Protein AF-0000000067242970 (afdb_homodimer)

Sequence (620 aa):
MAGDKTNGAAEPVFLLFGKSGWIGGLLQEELKKQGAKFHLADARMEDRSAVVADIEKYKPTHVLNAAGLTGRPNVDWCETHKLETIRANVIGCLTLADVCNQRGIHMTYYGTGCIFHYDDDFPVNSGKGFKESDKPNFTGSYYSHTKAIVEDLIKQYDNVLTLRVRMPIIADLTYPRNFITKIIKYDKVINIPNSMTVLPELLPMSLEMAKRGLTGIMNFTNPGAVSHNEILEMYKEYIDPEFTWSNFSVEEQAKVIVAPRSNNLLDTARIEGEFPELLPIKESLRKYVFEPNAAKKDEVYKAVKEMRGRMAGDKTNGAAEPVFLLFGKSGWIGGLLQEELKKQGAKFHLADARMEDRSAVVADIEKYKPTHVLNAAGLTGRPNVDWCETHKLETIRANVIGCLTLADVCNQRGIHMTYYGTGCIFHYDDDFPVNSGKGFKESDKPNFTGSYYSHTKAIVEDLIKQYDNVLTLRVRMPIIADLTYPRNFITKIIKYDKVINIPNSMTVLPELLPMSLEMAKRGLTGIMNFTNPGAVSHNEILEMYKEYIDPEFTWSNFSVEEQAKVIVAPRSNNLLDTARIEGEFPELLPIKESLRKYVFEPNAAKKDEVYKAVKEMRGR

Secondary structure (DSSP, 8-state):
------------EEEEE-TTSHHHHHHHHHHHHHT-EEEE--S-TT-HHHHHHHHHHH--SEEEE------SSSTTHHHH-HHHHIIIIIIIHHHHHHHHHHTT-EEEEEEESTT----SSS-TTSS--B-TTSPP----SHHHHHHHHHHHHHTT-TTEEEEEE-S-B-S-TT-TTSHHHHHHH-SEE----B---BHHHHHHHHHHHHHHT--EEEE-S-SS-B-HHHHHHHHHHHT-TT---EE--HHHHHTT-SS------B--HHHHHH-TTPPPHHHHHIIIIIHHHHTTHHHHHHHHHHHHT-/------------EEEEE-TTSHHHHHHHHHHHHHT-EEEE--S-TT-HHHHHHHHHHH--SEEEE------SSSTTHHHH-HHHHIIIIIIIHHHHHHHHHHTT-EEEEEEESTT----SSS-TTSS--B-TTSPP----SHHHHHHHHHHHHHTT-TTEEEEEE-S-B-S-TT-TTSHHHHHHH-SEE----B---BHHHHHHHHHHHHHHT--EEEE-S-SS-B-HHHHHHHHHHHT-TT---EE--HHHHHTT-SS------B--HHHHHH-TTPPPHHHHHIIIIIHHHHTTHHHHHHHHHHHHT-

Solvent-accessible surface area (backbone atoms only — not comparable to full-atom values): 32989 Å² total; per-residue (Å²): 133,76,76,82,77,72,80,77,74,76,78,71,27,36,33,32,33,25,56,90,34,72,66,21,43,53,48,52,53,52,35,56,74,69,68,52,51,68,50,72,51,81,49,55,46,50,31,36,61,44,41,52,48,49,43,68,72,67,60,47,51,31,35,40,37,42,53,64,65,63,38,77,90,38,47,54,38,23,68,80,36,50,68,61,37,43,42,41,45,38,36,5,48,52,40,48,53,51,55,29,50,78,66,74,24,38,32,39,33,62,51,57,47,56,18,30,47,55,41,92,93,32,39,81,93,64,82,57,38,51,48,68,83,56,75,71,77,30,54,68,23,54,42,20,34,48,51,44,53,34,53,68,57,52,66,74,44,79,44,29,20,36,30,21,38,24,69,50,31,60,50,57,61,75,40,79,81,19,41,63,25,48,58,69,64,38,64,57,43,57,77,57,53,24,33,34,14,51,39,82,68,46,50,64,50,52,54,51,38,52,75,71,63,53,52,47,63,39,46,43,42,29,41,52,61,52,24,52,56,57,52,51,49,48,44,22,72,50,55,36,79,79,66,80,73,46,73,48,51,72,73,57,48,59,74,74,46,88,44,62,81,62,42,32,45,53,35,32,66,68,51,40,69,79,35,75,80,65,45,44,40,70,57,40,42,40,63,59,25,42,50,63,41,42,76,44,24,70,62,49,42,51,50,45,33,54,73,64,71,97,133,78,75,82,77,72,79,77,75,77,78,70,26,36,33,30,34,27,56,88,35,71,67,21,43,53,49,52,52,52,36,57,73,69,66,53,51,69,48,74,50,82,48,56,46,50,31,38,60,44,41,52,49,49,44,69,74,66,60,45,51,32,36,39,38,43,52,65,62,63,37,77,91,39,47,53,40,23,68,79,35,49,68,62,36,44,41,42,45,38,35,6,47,50,40,48,52,50,56,29,51,78,66,74,24,39,30,38,33,62,51,58,47,57,18,32,47,55,40,90,92,32,41,82,92,64,82,56,38,50,45,67,86,54,73,70,77,30,56,68,22,52,41,20,34,48,51,43,53,35,55,67,57,50,66,74,43,80,44,29,21,36,30,22,38,25,68,49,29,58,50,57,64,73,41,78,82,20,42,64,25,46,58,69,65,38,64,59,43,55,78,57,54,23,32,33,16,52,40,81,68,46,50,63,50,52,54,51,39,53,77,70,62,54,52,48,64,38,45,43,40,28,42,54,61,50,24,52,55,58,52,51,50,49,44,21,73,49,55,36,79,79,67,80,73,49,72,48,53,74,73,56,48,58,74,75,46,88,44,63,80,61,42,33,45,53,34,31,66,68,51,40,67,78,34,76,80,66,46,42,38,69,59,39,44,40,64,60,24,43,50,64,41,40,76,43,22,70,61,50,42,51,51,46,33,54,74,65,72,98

InterPro domains:
  IPR005913 dTDP-4-dehydrorhamnose reductase [PTHR10491] (13-297)
  IPR029903 RmlD-like, substrate binding domain [PF04321] (15-185)
  IPR036291 NAD(P)-binding domain superfamily [SSF51735] (12-288)

Structure (mmCIF, N/CA/C/O backbone):
data_AF-0000000067242970-model_v1
#
loop_
_entity.id
_entity.type
_entity.pdbx_description
1 polymer 'NAD-dependent epimerase/dehydratase'
#
loop_
_atom_site.group_PDB
_atom_site.id
_atom_site.type_symbol
_atom_site.label_atom_id
_atom_site.label_alt_id
_atom_site.label_comp_id
_atom_site.label_asym_id
_atom_site.label_entity_id
_atom_site.label_seq_id
_atom_site.pdbx_PDB_ins_code
_atom_site.Cartn_x
_atom_site.Cartn_y
_atom_site.Cartn_z
_atom_site.occupancy
_atom_site.B_iso_or_equiv
_atom_site.auth_seq_id
_atom_site.auth_comp_id
_atom_site.auth_asym_id
_atom_site.auth_atom_id
_atom_site.pdbx_PDB_model_num
ATOM 1 N N . MET A 1 1 ? 46.031 32.562 -9.375 1 21.83 1 MET A N 1
ATOM 2 C CA . MET A 1 1 ? 44.75 33.188 -9.57 1 21.83 1 MET A CA 1
ATOM 3 C C . MET A 1 1 ? 43.656 32.125 -9.812 1 21.83 1 MET A C 1
ATOM 5 O O . MET A 1 1 ? 43.375 31.797 -10.961 1 21.83 1 MET A O 1
ATOM 9 N N . ALA A 1 2 ? 43.656 31.016 -9.117 1 28.77 2 ALA A N 1
ATOM 10 C CA . ALA A 1 2 ? 42.812 29.844 -9.18 1 28.77 2 ALA A CA 1
ATOM 11 C C . ALA A 1 2 ? 41.344 30.234 -9.172 1 28.77 2 ALA A C 1
ATOM 13 O O . ALA A 1 2 ? 40.906 31.047 -8.352 1 28.77 2 ALA A O 1
ATOM 14 N N . GLY A 1 3 ? 40.781 30.109 -10.352 1 30.17 3 GLY A N 1
ATOM 15 C CA . GLY A 1 3 ? 39.438 30.672 -10.562 1 30.17 3 GLY A CA 1
ATOM 16 C C . GLY A 1 3 ? 38.438 30.25 -9.5 1 30.17 3 GLY A C 1
ATOM 17 O O . GLY A 1 3 ? 38.562 29.172 -8.922 1 30.17 3 GLY A O 1
ATOM 18 N N . ASP A 1 4 ? 37.906 31.109 -8.68 1 30.22 4 ASP A N 1
ATOM 19 C CA . ASP A 1 4 ? 36.812 30.953 -7.707 1 30.22 4 ASP A CA 1
ATOM 20 C C . ASP A 1 4 ? 35.688 30.109 -8.273 1 30.22 4 ASP A C 1
ATOM 22 O O . ASP A 1 4 ? 34.938 30.578 -9.141 1 30.22 4 ASP A O 1
ATOM 26 N N . LYS A 1 5 ? 35.906 28.781 -8.68 1 31.58 5 LYS A N 1
ATOM 27 C CA . LYS A 1 5 ? 34.844 27.875 -9.094 1 31.58 5 LYS A CA 1
ATOM 28 C C . LYS A 1 5 ? 33.625 27.984 -8.164 1 31.58 5 LYS A C 1
ATOM 30 O O . LYS A 1 5 ? 33.594 27.328 -7.121 1 31.58 5 LYS A O 1
ATOM 35 N N . THR A 1 6 ? 33.156 29.125 -7.738 1 34.97 6 THR A N 1
ATOM 36 C CA . THR A 1 6 ? 31.828 29.312 -7.125 1 34.97 6 THR A CA 1
ATOM 37 C C . THR A 1 6 ? 30.797 28.391 -7.789 1 34.97 6 THR A C 1
ATOM 39 O O . THR A 1 6 ? 30.422 28.609 -8.945 1 34.97 6 THR A O 1
ATOM 42 N N . ASN A 1 7 ? 30.672 27.172 -7.875 1 39.97 7 ASN A N 1
ATOM 43 C CA . ASN A 1 7 ? 29.844 26.156 -8.523 1 39.97 7 ASN A CA 1
ATOM 44 C C . ASN A 1 7 ? 28.359 26.5 -8.43 1 39.97 7 ASN A C 1
ATOM 46 O O . ASN A 1 7 ? 27.781 26.5 -7.336 1 39.97 7 ASN A O 1
ATOM 50 N N . GLY A 1 8 ? 27.641 27.547 -8.977 1 40.97 8 GLY A N 1
ATOM 51 C CA . GLY A 1 8 ? 26.344 28.203 -9.109 1 40.97 8 GLY A CA 1
ATOM 52 C C . GLY A 1 8 ? 25.188 27.219 -9.109 1 40.97 8 GLY A C 1
ATOM 53 O O . GLY A 1 8 ? 24.781 26.734 -10.172 1 40.97 8 GLY A O 1
ATOM 54 N N . ALA A 1 9 ? 24.953 26.422 -8.211 1 53.81 9 ALA A N 1
ATOM 55 C CA . ALA A 1 9 ? 23.797 25.531 -8.141 1 53.81 9 ALA A CA 1
ATOM 56 C C . ALA A 1 9 ? 22.531 26.234 -8.57 1 53.81 9 ALA A C 1
ATOM 58 O O . ALA A 1 9 ? 22.25 27.359 -8.125 1 53.81 9 ALA A O 1
ATOM 59 N N . ALA A 1 10 ? 21.828 25.875 -9.688 1 71.31 10 ALA A N 1
ATOM 60 C CA . ALA A 1 10 ? 20.609 26.391 -10.281 1 71.31 10 ALA A CA 1
ATOM 61 C C . ALA A 1 10 ? 19.531 26.641 -9.219 1 71.31 10 ALA A C 1
ATOM 63 O O . ALA A 1 10 ? 19.469 25.922 -8.219 1 71.31 10 ALA A O 1
ATOM 64 N N . GLU A 1 11 ? 19.016 27.891 -9.109 1 89.44 11 GLU A N 1
ATOM 65 C CA . GLU A 1 11 ? 17.922 28.281 -8.227 1 89.44 11 GLU A CA 1
ATOM 66 C C . GLU A 1 11 ? 16.844 27.219 -8.172 1 89.44 11 GLU A C 1
ATOM 68 O O . GLU A 1 11 ? 16.484 26.641 -9.203 1 89.44 11 GLU A O 1
ATOM 73 N N . PRO A 1 12 ? 16.422 26.859 -6.949 1 96.5 12 PRO A N 1
ATOM 74 C CA . PRO A 1 12 ? 15.375 25.844 -6.82 1 96.5 12 PRO A CA 1
ATOM 75 C C . PRO A 1 12 ? 14.094 26.234 -7.551 1 96.5 12 PRO A C 1
ATOM 77 O O . PRO A 1 12 ? 13.703 27.406 -7.551 1 96.5 12 PRO A O 1
ATOM 80 N N . VAL A 1 13 ? 13.57 25.328 -8.258 1 98.62 13 VAL A N 1
ATOM 81 C CA . VAL A 1 13 ? 12.25 25.438 -8.867 1 98.62 13 VAL A CA 1
ATOM 82 C C . VAL A 1 13 ? 11.305 24.422 -8.242 1 98.62 13 VAL A C 1
ATOM 84 O O . VAL A 1 13 ? 11.539 23.219 -8.336 1 98.62 13 VAL A O 1
ATOM 87 N N . PHE A 1 14 ? 10.195 24.906 -7.609 1 98.88 14 PHE A N 1
ATOM 88 C CA . PHE A 1 14 ? 9.258 24.031 -6.918 1 98.88 14 PHE A CA 1
ATOM 89 C C . PHE A 1 14 ? 8.07 23.703 -7.812 1 98.88 14 PHE A C 1
ATOM 91 O O . PHE A 1 14 ? 7.602 24.547 -8.57 1 98.88 14 PHE A O 1
ATOM 98 N N . LEU A 1 15 ? 7.645 22.484 -7.836 1 98.94 15 LEU A N 1
ATOM 99 C CA . LEU A 1 15 ? 6.363 22.047 -8.375 1 98.94 15 LEU A CA 1
ATOM 100 C C . LEU A 1 15 ? 5.457 21.531 -7.266 1 98.94 15 LEU A C 1
ATOM 102 O O . LEU A 1 15 ? 5.824 20.594 -6.547 1 98.94 15 LEU A O 1
ATOM 106 N N . LEU A 1 16 ? 4.285 22.172 -7.094 1 98.94 16 LEU A N 1
ATOM 107 C CA . LEU A 1 16 ? 3.395 21.875 -5.977 1 98.94 16 LEU A CA 1
ATOM 108 C C . LEU A 1 16 ? 2.201 21.047 -6.434 1 98.94 16 LEU A C 1
ATOM 110 O O . LEU A 1 16 ? 1.478 21.438 -7.352 1 98.94 16 LEU A O 1
ATOM 114 N N . PHE A 1 17 ? 2.045 19.844 -5.875 1 98.88 17 PHE A N 1
ATOM 115 C CA . PHE A 1 17 ? 0.829 19.047 -5.996 1 98.88 17 PHE A CA 1
ATOM 116 C C . PHE A 1 17 ? -0.112 19.312 -4.828 1 98.88 17 PHE A C 1
ATOM 118 O O . PHE A 1 17 ? 0.331 19.438 -3.686 1 98.88 17 PHE A O 1
ATOM 125 N N . GLY A 1 18 ? -1.409 19.328 -5.043 1 98.06 18 GLY A N 1
ATOM 126 C CA . GLY A 1 18 ? -2.395 19.672 -4.027 1 98.06 18 GLY A CA 1
ATOM 127 C C . GLY A 1 18 ? -2.707 21.141 -3.967 1 98.06 18 GLY A C 1
ATOM 128 O O . GLY A 1 18 ? -2.947 21.703 -2.889 1 98.06 18 GLY A O 1
ATOM 129 N N . LYS A 1 19 ? -2.693 21.781 -5.082 1 97.62 19 LYS A N 1
ATOM 130 C CA . LYS A 1 19 ? -2.789 23.234 -5.184 1 97.62 19 LYS A CA 1
ATOM 131 C C . LYS A 1 19 ? -4.121 23.75 -4.629 1 97.62 19 LYS A C 1
ATOM 133 O O . LYS A 1 19 ? -4.211 24.875 -4.152 1 97.62 19 LYS A O 1
ATOM 138 N N . SER A 1 20 ? -5.148 22.906 -4.656 1 95.44 20 SER A N 1
ATOM 139 C CA . SER A 1 20 ? -6.477 23.344 -4.238 1 95.44 20 SER A CA 1
ATOM 140 C C . SER A 1 20 ? -6.734 23.016 -2.773 1 95.44 20 SER A C 1
ATOM 142 O O . SER A 1 20 ? -7.789 23.359 -2.232 1 95.44 20 SER A O 1
ATOM 144 N N . GLY A 1 21 ? -5.789 22.391 -2.141 1 94.94 21 GLY A N 1
ATOM 145 C CA . GLY A 1 21 ? -5.949 22.016 -0.745 1 94.94 21 GLY A CA 1
ATOM 146 C C . GLY A 1 21 ? -5.492 23.094 0.219 1 94.94 21 GLY A C 1
ATOM 147 O O . GLY A 1 21 ? -4.898 24.094 -0.194 1 94.94 21 GLY A O 1
ATOM 148 N N . TRP A 1 22 ? -5.719 22.875 1.478 1 95.56 22 TRP A N 1
ATOM 149 C CA . TRP A 1 22 ? -5.402 23.828 2.527 1 95.56 22 TRP A CA 1
ATOM 150 C C . TRP A 1 22 ? -3.896 24.047 2.631 1 95.56 22 TRP A C 1
ATOM 152 O O . TRP A 1 22 ? -3.41 25.172 2.469 1 95.56 22 TRP A O 1
ATOM 162 N N . ILE A 1 23 ? -3.137 22.922 2.822 1 97.19 23 ILE A N 1
ATOM 163 C CA . ILE A 1 23 ? -1.688 23.016 2.963 1 97.19 23 ILE A CA 1
ATOM 164 C C . ILE A 1 23 ? -1.074 23.516 1.658 1 97.19 23 ILE A C 1
ATOM 166 O O . ILE A 1 23 ? -0.118 24.297 1.673 1 97.19 23 ILE A O 1
ATOM 170 N N . GLY A 1 24 ? -1.658 23.047 0.516 1 98.19 24 GLY A N 1
ATOM 171 C CA . GLY A 1 24 ? -1.202 23.547 -0.774 1 98.19 24 GLY A CA 1
ATOM 172 C C . GLY A 1 24 ? -1.327 25.047 -0.916 1 98.19 24 GLY A C 1
ATOM 173 O O . GLY A 1 24 ? -0.421 25.703 -1.433 1 98.19 24 GLY A O 1
ATOM 174 N N . GLY A 1 25 ? -2.471 25.547 -0.445 1 98.12 25 GLY A N 1
ATOM 175 C CA . GLY A 1 25 ? -2.662 26.984 -0.469 1 98.12 25 GLY A CA 1
ATOM 176 C C . GLY A 1 25 ? -1.67 27.734 0.401 1 98.12 25 GLY A C 1
ATOM 177 O O . GLY A 1 25 ? -1.116 28.766 -0.015 1 98.12 25 GLY A O 1
ATOM 178 N N . LEU A 1 26 ? -1.407 27.25 1.554 1 98.44 26 LEU A N 1
ATOM 179 C CA . LEU A 1 26 ? -0.476 27.875 2.484 1 98.44 26 LEU A CA 1
ATOM 180 C C . LEU A 1 26 ? 0.948 27.844 1.938 1 98.44 26 LEU A C 1
ATOM 182 O O . LEU A 1 26 ? 1.72 28.781 2.133 1 98.44 26 LEU A O 1
ATOM 186 N N . LEU A 1 27 ? 1.287 26.734 1.264 1 98.81 27 LEU A N 1
ATOM 187 C CA . LEU A 1 27 ? 2.607 26.609 0.656 1 98.81 27 LEU A CA 1
ATOM 188 C C . LEU A 1 27 ? 2.791 27.641 -0.459 1 98.81 27 LEU A C 1
ATOM 190 O O . LEU A 1 27 ? 3.867 28.219 -0.6 1 98.81 27 LEU A O 1
ATOM 194 N N . GLN A 1 28 ? 1.753 27.859 -1.268 1 98.75 28 GLN A N 1
ATOM 195 C CA . GLN A 1 28 ? 1.808 28.875 -2.303 1 98.75 28 GLN A CA 1
ATOM 196 C C . GLN A 1 28 ? 2.109 30.25 -1.705 1 98.75 28 GLN A C 1
ATOM 198 O O . GLN A 1 28 ? 2.963 30.984 -2.213 1 98.75 28 GLN A O 1
ATOM 203 N N . GLU A 1 29 ? 1.413 30.562 -0.64 1 98.44 29 GLU A N 1
ATOM 204 C CA . GLU A 1 29 ? 1.619 31.844 0.033 1 98.44 29 GLU A CA 1
ATOM 205 C C . GLU A 1 29 ? 3.053 31.969 0.541 1 98.44 29 GLU A C 1
ATOM 207 O O . GLU A 1 29 ? 3.676 33.031 0.385 1 98.44 29 GLU A O 1
ATOM 212 N N . GLU A 1 30 ? 3.525 30.922 1.165 1 98.44 30 GLU A N 1
ATOM 213 C CA . GLU A 1 30 ? 4.879 30.938 1.716 1 98.44 30 GLU A CA 1
ATOM 214 C C . GLU A 1 30 ? 5.922 31.078 0.61 1 98.44 30 GLU A C 1
ATOM 216 O O . GLU A 1 30 ? 6.91 31.797 0.766 1 98.44 30 GLU A O 1
ATOM 221 N N . LEU A 1 31 ? 5.727 30.344 -0.509 1 98.69 31 LEU A N 1
ATOM 222 C CA . LEU A 1 31 ? 6.645 30.406 -1.642 1 98.69 31 LEU A CA 1
ATOM 223 C C . LEU A 1 31 ? 6.68 31.812 -2.23 1 98.69 31 LEU A C 1
ATOM 225 O O . LEU A 1 31 ? 7.754 32.344 -2.537 1 98.69 31 LEU A O 1
ATOM 229 N N . LYS A 1 32 ? 5.523 32.469 -2.354 1 98.5 32 LYS A N 1
ATOM 230 C CA . LYS A 1 32 ? 5.445 33.844 -2.838 1 98.5 32 LYS A CA 1
ATOM 231 C C . LYS A 1 32 ? 6.18 34.781 -1.901 1 98.5 32 LYS A C 1
ATOM 233 O O . LYS A 1 32 ? 6.941 35.656 -2.354 1 98.5 32 LYS A O 1
ATOM 238 N N . LYS A 1 33 ? 5.926 34.594 -0.675 1 98.06 33 LYS A N 1
ATOM 239 C CA . LYS A 1 33 ? 6.551 35.438 0.343 1 98.06 33 LYS A CA 1
ATOM 240 C C . LYS A 1 33 ? 8.07 35.375 0.251 1 98.06 33 LYS A C 1
ATOM 242 O O . LYS A 1 33 ? 8.75 36.375 0.458 1 98.06 33 LYS A O 1
ATOM 247 N N . GLN A 1 34 ? 8.609 34.188 -0.103 1 97.12 34 GLN A N 1
ATOM 248 C CA . GLN A 1 34 ? 10.047 34 -0.162 1 97.12 34 GLN A CA 1
ATOM 249 C C . GLN A 1 34 ? 10.602 34.375 -1.534 1 97.12 34 GLN A C 1
ATOM 251 O O . GLN A 1 34 ? 11.82 34.344 -1.743 1 97.12 34 GLN A O 1
ATOM 256 N N . GLY A 1 35 ? 9.758 34.656 -2.455 1 97.31 35 GLY A N 1
ATOM 257 C CA . GLY A 1 35 ? 10.195 34.969 -3.809 1 97.31 35 GLY A CA 1
ATOM 258 C C . GLY A 1 35 ? 10.727 33.75 -4.551 1 97.31 35 GLY A C 1
ATOM 259 O O . GLY A 1 35 ? 11.586 33.875 -5.426 1 97.31 35 GLY A O 1
ATOM 260 N N . ALA A 1 36 ? 10.219 32.594 -4.156 1 97.5 36 ALA A N 1
ATOM 261 C CA . ALA A 1 36 ? 10.688 31.359 -4.773 1 97.5 36 ALA A CA 1
ATOM 262 C C . ALA A 1 36 ? 10.023 31.125 -6.129 1 97.5 36 ALA A C 1
ATOM 264 O O . ALA A 1 36 ? 8.875 31.531 -6.34 1 97.5 36 ALA A O 1
ATOM 265 N N . LYS A 1 37 ? 10.727 30.531 -7.004 1 98.25 37 LYS A N 1
ATOM 266 C CA . LYS A 1 37 ? 10.141 30.094 -8.266 1 98.25 37 LYS A CA 1
ATOM 267 C C . LYS A 1 37 ? 9.344 28.797 -8.078 1 98.25 37 LYS A C 1
ATOM 269 O O . LYS A 1 37 ? 9.867 27.812 -7.555 1 98.25 37 LYS A O 1
ATOM 274 N N . PHE A 1 38 ? 8.062 28.875 -8.469 1 98.75 38 PHE A N 1
ATOM 275 C CA . PHE A 1 38 ? 7.273 27.656 -8.312 1 98.75 38 PHE A CA 1
ATOM 276 C C . PHE A 1 38 ? 6.164 27.594 -9.352 1 98.75 38 PHE A C 1
ATOM 278 O O . PHE A 1 38 ? 5.797 28.609 -9.945 1 98.75 38 PHE A O 1
ATOM 285 N N . HIS A 1 39 ? 5.746 26.359 -9.656 1 98.88 39 HIS A N 1
ATOM 286 C CA . HIS A 1 39 ? 4.605 26.047 -10.508 1 98.88 39 HIS A CA 1
ATOM 287 C C . HIS A 1 39 ? 3.594 25.172 -9.773 1 98.88 39 HIS A C 1
ATOM 289 O O . HIS A 1 39 ? 3.904 24.594 -8.734 1 98.88 39 HIS A O 1
ATOM 295 N N . LEU A 1 40 ? 2.359 25.234 -10.234 1 98.88 40 LEU A N 1
ATOM 296 C CA . LEU A 1 40 ? 1.279 24.406 -9.703 1 98.88 40 LEU A CA 1
ATOM 297 C C . LEU A 1 40 ? 0.979 23.234 -10.625 1 98.88 40 LEU A C 1
ATOM 299 O O . LEU A 1 40 ? 0.74 23.422 -11.82 1 98.88 40 LEU A O 1
ATOM 303 N N . ALA A 1 41 ? 0.991 22.031 -10.078 1 98.81 41 ALA A N 1
ATOM 304 C CA . ALA A 1 41 ? 0.746 20.844 -10.883 1 98.81 41 ALA A CA 1
ATOM 305 C C . ALA A 1 41 ? -0.733 20.719 -11.242 1 98.81 41 ALA A C 1
ATOM 307 O O . ALA A 1 41 ? -1.604 21.047 -10.43 1 98.81 41 ALA A O 1
ATOM 308 N N . ASP A 1 42 ? -1.009 20.188 -12.414 1 97.56 42 ASP A N 1
ATOM 309 C CA . ASP A 1 42 ? -2.375 19.922 -12.859 1 97.56 42 ASP A CA 1
ATOM 310 C C . ASP A 1 42 ? -2.703 18.438 -12.766 1 97.56 42 ASP A C 1
ATOM 312 O O . ASP A 1 42 ? -3.873 18.047 -12.68 1 97.56 42 ASP A O 1
ATOM 316 N N . ALA A 1 43 ? -1.693 17.672 -12.789 1 98.19 43 ALA A N 1
ATOM 317 C CA . ALA A 1 43 ? -1.857 16.219 -12.906 1 98.19 43 ALA A CA 1
ATOM 318 C C . ALA A 1 43 ? -2.48 15.641 -11.641 1 98.19 43 ALA A C 1
ATOM 320 O O . ALA A 1 43 ? -2.133 16.047 -10.523 1 98.19 43 ALA A O 1
ATOM 321 N N . ARG A 1 44 ? -3.439 14.758 -11.844 1 97.69 44 ARG A N 1
ATOM 322 C CA . ARG A 1 44 ? -3.762 13.844 -10.758 1 97.69 44 ARG A CA 1
ATOM 323 C C . ARG A 1 44 ? -2.617 12.867 -10.508 1 97.69 44 ARG A C 1
ATOM 325 O O . ARG A 1 44 ? -2.076 12.281 -11.445 1 97.69 44 ARG A O 1
ATOM 332 N N . MET A 1 45 ? -2.311 12.641 -9.297 1 98.5 45 MET A N 1
ATOM 333 C CA . MET A 1 45 ? -1.074 11.938 -8.969 1 98.5 45 MET A CA 1
ATOM 334 C C . MET A 1 45 ? -1.135 10.484 -9.43 1 98.5 45 MET A C 1
ATOM 336 O O . MET A 1 45 ? -0.105 9.883 -9.75 1 98.5 45 MET A O 1
ATOM 340 N N . GLU A 1 46 ? -2.383 9.875 -9.484 1 98.44 46 GLU A N 1
ATOM 341 C CA . GLU A 1 46 ? -2.496 8.477 -9.898 1 98.44 46 GLU A CA 1
ATOM 342 C C . GLU A 1 46 ? -2.248 8.328 -11.398 1 98.44 46 GLU A C 1
ATOM 344 O O . GLU A 1 46 ? -2.068 7.211 -11.891 1 98.44 46 GLU A O 1
ATOM 349 N N . ASP A 1 47 ? -2.273 9.422 -12.164 1 98.5 47 ASP A N 1
ATOM 350 C CA . ASP A 1 47 ? -1.996 9.406 -13.602 1 98.5 47 ASP A CA 1
ATOM 351 C C . ASP A 1 47 ? -0.514 9.648 -13.875 1 98.5 47 ASP A C 1
ATOM 353 O O . ASP A 1 47 ? -0.095 10.781 -14.094 1 98.5 47 ASP A O 1
ATOM 357 N N . ARG A 1 48 ? 0.25 8.594 -13.961 1 98.81 48 ARG A N 1
ATOM 358 C CA . ARG A 1 48 ? 1.702 8.641 -14.094 1 98.81 48 ARG A CA 1
ATOM 359 C C . ARG A 1 48 ? 2.113 9.484 -15.297 1 98.81 48 ARG A C 1
ATOM 361 O O . ARG A 1 48 ? 3.027 10.305 -15.203 1 98.81 48 ARG A O 1
ATOM 368 N N . SER A 1 49 ? 1.447 9.281 -16.438 1 98.56 49 SER A N 1
ATOM 369 C CA . SER A 1 49 ? 1.791 10.008 -17.656 1 98.56 49 SER A CA 1
ATOM 370 C C . SER A 1 49 ? 1.558 11.508 -17.484 1 98.56 49 SER A C 1
ATOM 372 O O . SER A 1 49 ? 2.324 12.32 -18 1 98.56 49 SER A O 1
ATOM 374 N N . ALA A 1 50 ? 0.502 11.875 -16.766 1 98.62 50 ALA A N 1
ATOM 375 C CA . ALA A 1 50 ? 0.225 13.289 -16.516 1 98.62 50 ALA A CA 1
ATOM 376 C C . ALA A 1 50 ? 1.265 13.891 -15.57 1 98.62 50 ALA A C 1
ATOM 378 O O . ALA A 1 50 ? 1.67 15.039 -15.734 1 98.62 50 ALA A O 1
ATOM 379 N N . VAL A 1 51 ? 1.683 13.117 -14.578 1 98.88 51 VAL A N 1
ATOM 380 C CA . VAL A 1 51 ? 2.725 13.555 -13.656 1 98.88 51 VAL A CA 1
ATOM 381 C C . VAL A 1 51 ? 4.023 13.797 -14.422 1 98.88 51 VAL A C 1
ATOM 383 O O . VAL A 1 51 ? 4.672 14.836 -14.242 1 98.88 51 VAL A O 1
ATOM 386 N N . VAL A 1 52 ? 4.395 12.844 -15.289 1 98.81 52 VAL A N 1
ATOM 387 C CA . VAL A 1 52 ? 5.602 12.961 -16.094 1 98.81 52 VAL A CA 1
ATOM 388 C C . VAL A 1 52 ? 5.508 14.195 -16.984 1 98.81 52 VAL A C 1
ATOM 390 O O . VAL A 1 52 ? 6.48 14.938 -17.125 1 98.81 52 VAL A O 1
ATOM 393 N N . ALA A 1 53 ? 4.348 14.438 -17.531 1 98.69 53 ALA A N 1
ATOM 394 C CA . ALA A 1 53 ? 4.152 15.586 -18.406 1 98.69 53 ALA A CA 1
ATOM 395 C C . ALA A 1 53 ? 4.363 16.891 -17.656 1 98.69 53 ALA A C 1
ATOM 397 O O . ALA A 1 53 ? 5 17.812 -18.172 1 98.69 53 ALA A O 1
ATOM 398 N N . ASP A 1 54 ? 3.812 17.016 -16.422 1 98.75 54 ASP A N 1
ATOM 399 C CA . ASP A 1 54 ? 4.02 18.203 -15.609 1 98.75 54 ASP A CA 1
ATOM 400 C C . ASP A 1 54 ? 5.504 18.406 -15.312 1 98.75 54 ASP A C 1
ATOM 402 O O . ASP A 1 54 ? 6.008 19.531 -15.398 1 98.75 54 ASP A O 1
ATOM 406 N N . ILE A 1 55 ? 6.199 17.344 -14.992 1 98.69 55 ILE A N 1
ATOM 407 C CA . ILE A 1 55 ? 7.605 17.422 -14.625 1 98.69 55 ILE A CA 1
ATOM 408 C C . ILE A 1 55 ? 8.438 17.844 -15.836 1 98.69 55 ILE A C 1
ATOM 410 O O . ILE A 1 55 ? 9.359 18.641 -15.711 1 98.69 55 ILE A O 1
ATOM 414 N N . GLU A 1 56 ? 8.094 17.312 -17 1 98.5 56 GLU A N 1
ATOM 415 C CA . GLU A 1 56 ? 8.805 17.672 -18.219 1 98.5 56 GLU A CA 1
ATOM 416 C C . GLU A 1 56 ? 8.531 19.125 -18.609 1 98.5 56 GLU A C 1
ATOM 418 O O . GLU A 1 56 ? 9.414 19.812 -19.125 1 98.5 56 GLU A O 1
ATOM 423 N N . LYS A 1 57 ? 7.363 19.562 -18.375 1 98.56 57 LYS A N 1
ATOM 424 C CA . LYS A 1 57 ? 6.945 20.922 -18.719 1 98.56 57 LYS A CA 1
ATOM 425 C C . LYS A 1 57 ? 7.637 21.953 -17.828 1 98.56 57 LYS A C 1
ATOM 427 O O . LYS A 1 57 ? 8.156 22.953 -18.312 1 98.56 57 LYS A O 1
ATOM 432 N N . TYR A 1 58 ? 7.727 21.672 -16.484 1 98.62 58 TYR A N 1
ATOM 433 C CA . TYR A 1 58 ? 8.117 22.703 -15.531 1 98.62 58 TYR A CA 1
ATOM 434 C C . TYR A 1 58 ? 9.555 22.5 -15.07 1 98.62 58 TYR A C 1
ATOM 436 O O . TYR A 1 58 ? 10.164 23.406 -14.492 1 98.62 58 TYR A O 1
ATOM 444 N N . LYS A 1 59 ? 10.086 21.297 -15.297 1 98.25 59 LYS A N 1
ATOM 445 C CA . LYS A 1 59 ? 11.469 20.938 -14.977 1 98.25 59 LYS A CA 1
ATOM 446 C C . LYS A 1 59 ? 11.82 21.344 -13.547 1 98.25 59 LYS A C 1
ATOM 448 O O . LYS A 1 59 ? 12.82 22.031 -13.312 1 98.25 59 LYS A O 1
ATOM 453 N N . PRO A 1 60 ? 11.062 20.891 -12.594 1 98.88 60 PRO A N 1
ATOM 454 C CA . PRO A 1 60 ? 11.328 21.25 -11.203 1 98.88 60 PRO A CA 1
ATOM 455 C C . PRO A 1 60 ? 12.578 20.578 -10.641 1 98.88 60 PRO A C 1
ATOM 457 O O . PRO A 1 60 ? 12.961 19.5 -11.102 1 98.88 60 PRO A O 1
ATOM 460 N N . THR A 1 61 ? 13.18 21.312 -9.711 1 98.62 61 THR A N 1
ATOM 461 C CA . THR A 1 61 ? 14.25 20.688 -8.922 1 98.62 61 THR A CA 1
ATOM 462 C C . THR A 1 61 ? 13.688 20.062 -7.652 1 98.62 61 THR A C 1
ATOM 464 O O . THR A 1 61 ? 14.289 19.141 -7.086 1 98.62 61 THR A O 1
ATOM 467 N N . HIS A 1 62 ? 12.555 20.578 -7.164 1 98.88 62 HIS A N 1
ATOM 468 C CA . HIS A 1 62 ? 11.883 20.109 -5.953 1 98.88 62 HIS A CA 1
ATOM 469 C C . HIS A 1 62 ? 10.383 19.953 -6.188 1 98.88 62 HIS A C 1
ATOM 471 O O . HIS A 1 62 ? 9.766 20.797 -6.855 1 98.88 62 HIS A O 1
ATOM 477 N N . VAL A 1 63 ? 9.875 18.875 -5.684 1 98.94 63 VAL A N 1
ATOM 478 C CA . VAL A 1 63 ? 8.438 18.656 -5.699 1 98.94 63 VAL A CA 1
ATOM 479 C C . VAL A 1 63 ? 7.887 18.719 -4.273 1 98.94 63 VAL A C 1
ATOM 481 O O . VAL A 1 63 ? 8.492 18.172 -3.344 1 98.94 63 VAL A O 1
ATOM 484 N N . LEU A 1 64 ? 6.82 19.484 -4.055 1 98.94 64 LEU A N 1
ATOM 485 C CA . LEU A 1 64 ? 6.051 19.484 -2.816 1 98.94 64 LEU A CA 1
ATOM 486 C C . LEU A 1 64 ? 4.73 18.734 -2.996 1 98.94 64 LEU A C 1
ATOM 488 O O . LEU A 1 64 ? 3.895 19.125 -3.809 1 98.94 64 LEU A O 1
ATOM 492 N N . ASN A 1 65 ? 4.57 17.641 -2.303 1 98.94 65 ASN A N 1
ATOM 493 C CA . ASN A 1 65 ? 3.338 16.859 -2.359 1 98.94 65 ASN A CA 1
ATOM 494 C C . ASN A 1 65 ? 2.428 17.172 -1.175 1 98.94 65 ASN A C 1
ATOM 496 O O . ASN A 1 65 ? 2.551 16.562 -0.114 1 98.94 65 ASN A O 1
ATOM 500 N N . ALA A 1 66 ? 1.511 18.062 -1.347 1 98.62 66 ALA A N 1
ATOM 501 C CA . ALA A 1 66 ? 0.482 18.375 -0.357 1 98.62 66 ALA A CA 1
ATOM 502 C C . ALA A 1 66 ? -0.875 17.828 -0.785 1 98.62 66 ALA A C 1
ATOM 504 O O . ALA A 1 66 ? -1.917 18.297 -0.324 1 98.62 66 ALA A O 1
ATOM 505 N N . ALA A 1 67 ? -0.795 16.906 -1.765 1 97.88 67 ALA A N 1
ATOM 506 C CA . ALA A 1 67 ? -2.021 16.281 -2.26 1 97.88 67 ALA A CA 1
ATOM 507 C C . ALA A 1 67 ? -2.393 15.055 -1.427 1 97.88 67 ALA A C 1
ATOM 509 O O . ALA A 1 67 ? -1.518 14.375 -0.889 1 97.88 67 ALA A O 1
ATOM 510 N N . GLY A 1 68 ? -3.615 14.734 -1.28 1 95.06 68 GLY A N 1
ATOM 511 C CA . GLY A 1 68 ? -4.156 13.602 -0.554 1 95.06 68 GLY A CA 1
ATOM 512 C C . GLY A 1 68 ? -5.594 13.805 -0.106 1 95.06 68 GLY A C 1
ATOM 513 O O . GLY A 1 68 ? -6.141 14.906 -0.247 1 95.06 68 GLY A O 1
ATOM 514 N N . LEU A 1 69 ? -6.172 12.711 0.351 1 94.5 69 LEU A N 1
ATOM 515 C CA . LEU A 1 69 ? -7.531 12.758 0.874 1 94.5 69 LEU A CA 1
ATOM 516 C C . LEU A 1 69 ? -7.551 12.453 2.369 1 94.5 69 LEU A C 1
ATOM 518 O O . LEU A 1 69 ? -7.25 11.336 2.787 1 94.5 69 LEU A O 1
ATOM 522 N N . THR A 1 70 ? -7.727 13.438 3.146 1 89.5 70 THR A N 1
ATOM 523 C CA . THR A 1 70 ? -7.953 13.25 4.578 1 89.5 70 THR A CA 1
ATOM 524 C C . THR A 1 70 ? -9.422 12.93 4.855 1 89.5 70 THR A C 1
ATOM 526 O O . THR A 1 70 ? -9.734 12.273 5.848 1 89.5 70 THR A O 1
ATOM 529 N N . GLY A 1 71 ? -10.344 13.336 3.99 1 85.56 71 GLY A N 1
ATOM 530 C CA . GLY A 1 71 ? -11.773 13.141 4.105 1 85.56 71 GLY A CA 1
ATOM 531 C C . GLY A 1 71 ? -12.555 14.438 4.113 1 85.56 71 GLY A C 1
ATOM 532 O O . GLY A 1 71 ? -12.023 15.492 4.477 1 85.56 71 GLY A O 1
ATOM 533 N N . ARG A 1 72 ? -13.703 14.477 3.629 1 80.94 72 ARG A N 1
ATOM 534 C CA . ARG A 1 72 ? -14.641 15.594 3.619 1 80.94 72 ARG A CA 1
ATOM 535 C C . ARG A 1 72 ? -15.93 15.234 4.355 1 80.94 72 ARG A C 1
ATOM 537 O O . ARG A 1 72 ? -16.703 14.398 3.883 1 80.94 72 ARG A O 1
ATOM 544 N N . PRO A 1 73 ? -16.078 15.734 5.535 1 79.5 73 PRO A N 1
ATOM 545 C CA . PRO A 1 73 ? -15.359 16.844 6.156 1 79.5 73 PRO A CA 1
ATOM 546 C C . PRO A 1 73 ? -14.211 16.375 7.043 1 79.5 73 PRO A C 1
ATOM 548 O O . PRO A 1 73 ? -13.375 17.188 7.453 1 79.5 73 PRO A O 1
ATOM 551 N N . ASN A 1 74 ? -14.258 15.062 7.32 1 85.19 74 ASN A N 1
ATOM 552 C CA . ASN A 1 74 ? -13.219 14.531 8.195 1 85.19 74 ASN A CA 1
ATOM 553 C C . ASN A 1 74 ? -12.836 13.102 7.816 1 85.19 74 ASN A C 1
ATOM 555 O O . ASN A 1 74 ? -13.258 12.602 6.77 1 85.19 74 ASN A O 1
ATOM 559 N N . VAL A 1 75 ? -12.039 12.453 8.625 1 90.62 75 VAL A N 1
ATOM 560 C CA . VAL A 1 75 ? -11.406 11.18 8.305 1 90.62 75 VAL A CA 1
ATOM 561 C C . VAL A 1 75 ? -12.461 10.086 8.195 1 90.62 75 VAL A C 1
ATOM 563 O O . VAL A 1 75 ? -12.227 9.047 7.574 1 90.62 75 VAL A O 1
ATOM 566 N N . ASP A 1 76 ? -13.711 10.32 8.766 1 92.06 76 ASP A N 1
ATOM 567 C CA . ASP A 1 76 ? -14.781 9.328 8.703 1 92.06 76 ASP A CA 1
ATOM 568 C C . ASP A 1 76 ? -15.195 9.055 7.258 1 92.06 76 ASP A C 1
ATOM 570 O O . ASP A 1 76 ? -15.648 7.957 6.934 1 92.06 76 ASP A O 1
ATOM 574 N N . TRP A 1 77 ? -15.039 10.094 6.457 1 94.75 77 TRP A N 1
ATOM 575 C CA . TRP A 1 77 ? -15.367 9.992 5.039 1 94.75 77 TRP A CA 1
ATOM 576 C C . TRP A 1 77 ? -14.602 8.844 4.387 1 94.75 77 TRP A C 1
ATOM 578 O O . TRP A 1 77 ? -15.133 8.148 3.521 1 94.75 77 TRP A O 1
ATOM 588 N N . CYS A 1 78 ? -13.414 8.547 4.836 1 96.38 78 CYS A N 1
ATOM 589 C CA . CYS A 1 78 ? -12.547 7.543 4.23 1 96.38 78 CYS A CA 1
ATOM 590 C C . CYS A 1 78 ? -13.078 6.137 4.496 1 96.38 78 CYS A C 1
ATOM 592 O O . CYS A 1 78 ? -12.719 5.191 3.793 1 96.38 78 CYS A O 1
ATOM 594 N N . GLU A 1 79 ? -13.969 5.969 5.535 1 96.62 79 GLU A N 1
ATOM 595 C CA . GLU A 1 79 ? -14.523 4.66 5.859 1 96.62 79 GLU A CA 1
ATOM 596 C C . GLU A 1 79 ? -15.477 4.18 4.766 1 96.62 79 GLU A C 1
ATOM 598 O O . GLU A 1 79 ? -15.625 2.975 4.555 1 96.62 79 GLU A O 1
ATOM 603 N N . THR A 1 80 ? -16.109 5.152 4.066 1 96.69 80 THR A N 1
ATOM 604 C CA . THR A 1 80 ? -17.078 4.785 3.045 1 96.69 80 THR A CA 1
ATOM 605 C C . THR A 1 80 ? -16.562 5.133 1.653 1 96.69 80 THR A C 1
ATOM 607 O O . THR A 1 80 ? -17.25 4.926 0.656 1 96.69 80 THR A O 1
ATOM 610 N N . HIS A 1 81 ? -15.414 5.738 1.566 1 97.88 81 HIS A N 1
ATOM 611 C CA . HIS A 1 81 ? -14.789 6.113 0.305 1 97.88 81 HIS A CA 1
ATOM 612 C C . HIS A 1 81 ? -13.391 5.512 0.186 1 97.88 81 HIS A C 1
ATOM 614 O O . HIS A 1 81 ? -12.43 6.219 -0.119 1 97.88 81 HIS A O 1
ATOM 620 N N . LYS A 1 82 ? -13.328 4.215 0.426 1 98.12 82 LYS A N 1
ATOM 621 C CA . LYS A 1 82 ? -12.047 3.52 0.532 1 98.12 82 LYS A CA 1
ATOM 622 C C . LYS A 1 82 ? -11.312 3.508 -0.807 1 98.12 82 LYS A C 1
ATOM 624 O O . LYS A 1 82 ? -10.094 3.686 -0.857 1 98.12 82 LYS A O 1
ATOM 629 N N . LEU A 1 83 ? -12.031 3.34 -1.922 1 98.69 83 LEU A N 1
ATOM 630 C CA . LEU A 1 83 ? -11.398 3.25 -3.23 1 98.69 83 LEU A CA 1
ATOM 631 C C . LEU A 1 83 ? -10.781 4.59 -3.627 1 98.69 83 LEU A C 1
ATOM 633 O O . LEU A 1 83 ? -9.672 4.633 -4.16 1 98.69 83 LEU A O 1
ATOM 637 N N . GLU A 1 84 ? -11.477 5.68 -3.361 1 98.06 84 GLU A N 1
ATOM 638 C CA . GLU A 1 84 ? -10.93 7.012 -3.598 1 98.06 84 GLU A CA 1
ATOM 639 C C . GLU A 1 84 ? -9.688 7.258 -2.74 1 98.06 84 GLU A C 1
ATOM 641 O O . GLU A 1 84 ? -8.727 7.879 -3.195 1 98.06 84 GLU A O 1
ATOM 646 N N . THR A 1 85 ? -9.758 6.777 -1.502 1 98.44 85 THR A N 1
ATOM 647 C CA . THR A 1 85 ? -8.648 6.93 -0.569 1 98.44 85 THR A CA 1
ATOM 648 C C . THR A 1 85 ? -7.422 6.16 -1.055 1 98.44 85 THR A C 1
ATOM 650 O O . THR A 1 85 ? -6.312 6.691 -1.057 1 98.44 85 THR A O 1
ATOM 653 N N . ILE A 1 86 ? -7.621 4.898 -1.539 1 98.81 86 ILE A N 1
ATOM 654 C CA . ILE A 1 86 ? -6.535 4.098 -2.09 1 98.81 86 ILE A CA 1
ATOM 655 C C . ILE A 1 86 ? -5.934 4.805 -3.303 1 98.81 86 ILE A C 1
ATOM 657 O O . ILE A 1 86 ? -4.711 4.941 -3.408 1 98.81 86 ILE A O 1
ATOM 661 N N . ARG A 1 87 ? -6.746 5.332 -4.16 1 98.69 87 ARG A N 1
ATOM 662 C CA . ARG A 1 87 ? -6.312 5.938 -5.414 1 98.69 87 ARG A CA 1
ATOM 663 C C . ARG A 1 87 ? -5.441 7.164 -5.152 1 98.69 87 ARG A C 1
ATOM 665 O O . ARG A 1 87 ? -4.332 7.27 -5.688 1 98.69 87 ARG A O 1
ATOM 672 N N . ALA A 1 88 ? -5.918 8.016 -4.316 1 98.06 88 ALA A N 1
ATOM 673 C CA . ALA A 1 88 ? -5.215 9.273 -4.082 1 98.06 88 ALA A CA 1
ATOM 674 C C . ALA A 1 88 ? -4.023 9.07 -3.15 1 98.06 88 ALA A C 1
ATOM 676 O O . ALA A 1 88 ? -2.91 9.5 -3.457 1 98.06 88 ALA A O 1
ATOM 677 N N . ASN A 1 89 ? -4.262 8.398 -2.02 1 98.56 89 ASN A N 1
ATOM 678 C CA . ASN A 1 89 ? -3.283 8.398 -0.936 1 98.56 89 ASN A CA 1
ATOM 679 C C . ASN A 1 89 ? -2.221 7.328 -1.138 1 98.56 89 ASN A C 1
ATOM 681 O O . ASN A 1 89 ? -1.085 7.477 -0.683 1 98.56 89 ASN A O 1
ATOM 685 N N . VAL A 1 90 ? -2.582 6.195 -1.837 1 98.88 90 VAL A N 1
ATOM 686 C CA . VAL A 1 90 ? -1.617 5.113 -2.004 1 98.88 90 VAL A CA 1
ATOM 687 C C . VAL A 1 90 ? -1.037 5.148 -3.416 1 98.88 90 VAL A C 1
ATOM 689 O O . VAL A 1 90 ? 0.123 5.52 -3.607 1 98.88 90 VAL A O 1
ATOM 692 N N . ILE A 1 91 ? -1.898 4.965 -4.453 1 98.94 91 ILE A N 1
ATOM 693 C CA . ILE A 1 91 ? -1.433 4.895 -5.836 1 98.94 91 ILE A CA 1
ATOM 694 C C . ILE A 1 91 ? -0.776 6.219 -6.223 1 98.94 91 ILE A C 1
ATOM 696 O O . ILE A 1 91 ? 0.366 6.238 -6.691 1 98.94 91 ILE A O 1
ATOM 700 N N . GLY A 1 92 ? -1.49 7.301 -6.004 1 98.88 92 GLY A N 1
ATOM 701 C CA . GLY A 1 92 ? -1.015 8.609 -6.426 1 98.88 92 GLY A CA 1
ATOM 702 C C . GLY A 1 92 ? 0.272 9.023 -5.738 1 98.88 92 GLY A C 1
ATOM 703 O O . GLY A 1 92 ? 1.225 9.453 -6.398 1 98.88 92 GLY A O 1
ATOM 704 N N . CYS A 1 93 ? 0.308 8.875 -4.426 1 98.88 93 CYS A N 1
ATOM 705 C CA . CYS A 1 93 ? 1.467 9.305 -3.65 1 98.88 93 CYS A CA 1
ATOM 706 C C . CYS A 1 93 ? 2.713 8.523 -4.055 1 98.88 93 CYS A C 1
ATOM 708 O O . CYS A 1 93 ? 3.771 9.109 -4.285 1 98.88 93 CYS A O 1
ATOM 710 N N . LEU A 1 94 ? 2.617 7.191 -4.188 1 98.94 94 LEU A N 1
ATOM 711 C CA . LEU A 1 94 ? 3.756 6.355 -4.547 1 98.94 94 LEU A CA 1
ATOM 712 C C . LEU A 1 94 ? 4.184 6.605 -5.988 1 98.94 94 LEU A C 1
ATOM 714 O O . LEU A 1 94 ? 5.371 6.559 -6.309 1 98.94 94 LEU A O 1
ATOM 718 N N . THR A 1 95 ? 3.199 6.898 -6.871 1 98.94 95 THR A N 1
ATOM 719 C CA . THR A 1 95 ? 3.516 7.227 -8.258 1 98.94 95 THR A CA 1
ATOM 720 C C . THR A 1 95 ? 4.379 8.484 -8.328 1 98.94 95 THR A C 1
ATOM 722 O O . THR A 1 95 ? 5.402 8.5 -9.016 1 98.94 95 THR A O 1
ATOM 725 N N . LEU A 1 96 ? 3.971 9.477 -7.602 1 98.94 96 LEU A N 1
ATOM 726 C CA . LEU A 1 96 ? 4.73 10.727 -7.609 1 98.94 96 LEU A CA 1
ATOM 727 C C . LEU A 1 96 ? 6.141 10.508 -7.074 1 98.94 96 LEU A C 1
ATOM 729 O O . LEU A 1 96 ? 7.113 10.992 -7.66 1 98.94 96 LEU A O 1
ATOM 733 N N . ALA A 1 97 ? 6.262 9.766 -5.965 1 98.94 97 ALA A N 1
ATOM 734 C CA . ALA A 1 97 ? 7.57 9.461 -5.391 1 98.94 97 ALA A CA 1
ATOM 735 C C . ALA A 1 97 ? 8.445 8.711 -6.387 1 98.94 97 ALA A C 1
ATOM 737 O O . ALA A 1 97 ? 9.633 9.023 -6.547 1 98.94 97 ALA A O 1
ATOM 738 N N . ASP A 1 98 ? 7.863 7.73 -7.059 1 98.88 98 ASP A N 1
ATOM 739 C CA . ASP A 1 98 ? 8.586 6.887 -8.008 1 98.88 98 ASP A CA 1
ATOM 740 C C . ASP A 1 98 ? 9.078 7.703 -9.203 1 98.88 98 ASP A C 1
ATOM 742 O O . ASP A 1 98 ? 10.234 7.566 -9.617 1 98.88 98 ASP A O 1
ATOM 746 N N . VAL A 1 99 ? 8.203 8.578 -9.766 1 98.88 99 VAL A N 1
ATOM 747 C CA . VAL A 1 99 ? 8.555 9.414 -10.906 1 98.88 99 VAL A CA 1
ATOM 748 C C . VAL A 1 99 ? 9.656 10.391 -10.516 1 98.88 99 VAL A C 1
ATOM 750 O O . VAL A 1 99 ? 10.609 10.594 -11.273 1 98.88 99 VAL A O 1
ATOM 753 N N . CYS A 1 100 ? 9.555 11.016 -9.344 1 98.88 100 CYS A N 1
ATOM 754 C CA . CYS A 1 100 ? 10.586 11.922 -8.859 1 98.88 100 CYS A CA 1
ATOM 755 C C . CYS A 1 100 ? 11.922 11.203 -8.711 1 98.88 100 CYS A C 1
ATOM 757 O O . CYS A 1 100 ? 12.961 11.719 -9.117 1 98.88 100 CYS A O 1
ATOM 759 N N . ASN A 1 101 ? 11.852 9.984 -8.133 1 98.81 101 ASN A N 1
ATOM 760 C CA . ASN A 1 101 ? 13.07 9.203 -7.938 1 98.81 101 ASN A CA 1
ATOM 761 C C . ASN A 1 101 ? 13.766 8.922 -9.266 1 98.81 101 ASN A C 1
ATOM 763 O O . ASN A 1 101 ? 14.984 9.078 -9.375 1 98.81 101 ASN A O 1
ATOM 767 N N . GLN A 1 102 ? 13.023 8.531 -10.242 1 98.44 102 GLN A N 1
ATOM 768 C CA . GLN A 1 102 ? 13.562 8.172 -11.547 1 98.44 102 GLN A CA 1
ATOM 769 C C . GLN A 1 102 ? 14.219 9.375 -12.227 1 98.44 102 GLN A C 1
ATOM 771 O O . GLN A 1 102 ? 15.023 9.219 -13.141 1 98.44 102 GLN A O 1
ATOM 776 N N . ARG A 1 103 ? 13.953 10.578 -11.758 1 98.25 103 ARG A N 1
ATOM 777 C CA . ARG A 1 103 ? 14.438 11.789 -12.414 1 98.25 103 ARG A CA 1
ATOM 778 C C . ARG A 1 103 ? 15.359 12.586 -11.492 1 98.25 103 ARG A C 1
ATOM 780 O O . ARG A 1 103 ? 15.719 13.719 -11.797 1 98.25 103 ARG A O 1
ATOM 787 N N . GLY A 1 104 ? 15.648 12 -10.359 1 98.06 104 GLY A N 1
ATOM 788 C CA . GLY A 1 104 ? 16.562 12.641 -9.43 1 98.06 104 GLY A CA 1
ATOM 789 C C . GLY A 1 104 ? 16 13.914 -8.812 1 98.06 104 GLY A C 1
ATOM 790 O O . GLY A 1 104 ? 16.734 14.867 -8.578 1 98.06 104 GLY A O 1
ATOM 791 N N . ILE A 1 105 ? 14.688 13.984 -8.617 1 98.81 105 ILE A N 1
ATOM 792 C CA . ILE A 1 105 ? 14.023 15.156 -8.07 1 98.81 105 ILE A CA 1
ATOM 793 C C . ILE A 1 105 ? 13.688 14.93 -6.602 1 98.81 105 ILE A C 1
ATOM 795 O O . ILE A 1 105 ? 13.172 13.867 -6.238 1 98.81 105 ILE A O 1
ATOM 799 N N . HIS A 1 106 ? 14.016 15.906 -5.746 1 98.88 106 HIS A N 1
ATOM 800 C CA . HIS A 1 106 ? 13.641 15.859 -4.336 1 98.88 106 HIS A CA 1
ATOM 801 C C . HIS A 1 106 ? 12.133 16.016 -4.164 1 98.88 106 HIS A C 1
ATOM 803 O O . HIS A 1 106 ? 11.508 16.844 -4.832 1 98.88 106 HIS A O 1
ATOM 809 N N . MET A 1 107 ? 11.562 15.18 -3.326 1 98.94 107 MET A N 1
ATOM 810 C CA . MET A 1 107 ? 10.141 15.305 -3.018 1 98.94 107 MET A CA 1
ATOM 811 C C . MET A 1 107 ? 9.922 15.477 -1.519 1 98.94 107 MET A C 1
ATOM 813 O O . MET A 1 107 ? 10.398 14.664 -0.721 1 98.94 107 MET A O 1
ATOM 817 N N . THR A 1 108 ? 9.305 16.562 -1.118 1 98.94 108 THR A N 1
ATOM 818 C CA . THR A 1 108 ? 8.766 16.703 0.231 1 98.94 108 THR A CA 1
ATOM 819 C C . THR A 1 108 ? 7.301 16.281 0.276 1 98.94 108 THR A C 1
ATOM 821 O O . THR A 1 108 ? 6.477 16.812 -0.471 1 98.94 108 THR A O 1
ATOM 824 N N . TYR A 1 109 ? 7.039 15.305 1.036 1 98.94 109 TYR A N 1
ATOM 825 C CA . TYR A 1 109 ? 5.695 14.758 1.191 1 98.94 109 TYR A CA 1
ATOM 826 C C . TYR A 1 109 ? 5.102 15.148 2.541 1 98.94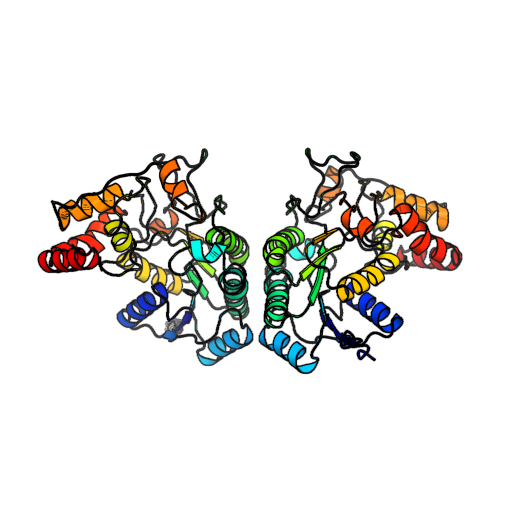 109 TYR A C 1
ATOM 828 O O . TYR A 1 109 ? 5.645 14.789 3.59 1 98.94 109 TYR A O 1
ATOM 836 N N . TYR A 1 110 ? 4.047 15.93 2.512 1 98.88 110 TYR A N 1
ATOM 837 C CA . TYR A 1 110 ? 3.342 16.281 3.74 1 98.88 110 TYR A CA 1
ATOM 838 C C . TYR A 1 110 ? 2.393 15.164 4.156 1 98.88 110 TYR A C 1
ATOM 840 O O . TYR A 1 110 ? 1.212 15.18 3.805 1 98.88 110 TYR A O 1
ATOM 848 N N . GLY A 1 111 ? 2.973 14.211 4.898 1 98.38 111 GLY A N 1
ATOM 849 C CA . GLY A 1 111 ? 2.229 13.078 5.414 1 98.38 111 GLY A CA 1
ATOM 850 C C . GLY A 1 111 ? 1.507 13.375 6.715 1 98.38 111 GLY A C 1
ATOM 851 O O . GLY A 1 111 ? 0.94 14.453 6.883 1 98.38 111 GLY A O 1
ATOM 852 N N . THR A 1 112 ? 1.432 12.367 7.57 1 98.38 112 THR A N 1
ATOM 853 C CA . THR A 1 112 ? 0.633 12.555 8.773 1 98.38 112 THR A CA 1
ATOM 854 C C . THR A 1 112 ? 1.24 11.797 9.953 1 98.38 112 THR A C 1
ATOM 856 O O . THR A 1 112 ? 1.838 10.734 9.766 1 98.38 112 THR A O 1
ATOM 859 N N . GLY A 1 113 ? 1.108 12.367 11.109 1 98.25 113 GLY A N 1
ATOM 860 C CA . GLY A 1 113 ? 1.415 11.664 12.344 1 98.25 113 GLY A CA 1
ATOM 861 C C . GLY A 1 113 ? 0.213 10.961 12.945 1 98.25 113 GLY A C 1
ATOM 862 O O . GLY A 1 113 ? 0.306 10.367 14.023 1 98.25 113 GLY A O 1
ATOM 863 N N . CYS A 1 114 ? -0.943 11 12.234 1 97.69 114 CYS A N 1
ATOM 864 C CA . CYS A 1 114 ? -2.158 10.352 12.711 1 97.69 114 CYS A CA 1
ATOM 865 C C . CYS A 1 114 ? -2.107 8.844 12.477 1 97.69 114 CYS A C 1
ATOM 867 O O . CYS A 1 114 ? -3.09 8.25 12.031 1 97.69 114 CYS A O 1
ATOM 869 N N . ILE A 1 115 ? -0.91 8.242 12.727 1 98.62 115 ILE A N 1
ATOM 870 C CA . ILE A 1 115 ? -0.705 6.809 12.562 1 98.62 115 ILE A CA 1
ATOM 871 C C . ILE A 1 115 ? -0.122 6.219 13.844 1 98.62 115 ILE A C 1
ATOM 873 O O . ILE A 1 115 ? 0.303 5.062 13.867 1 98.62 115 ILE A O 1
ATOM 877 N N . PHE A 1 116 ? -0.146 7.059 14.938 1 98.69 116 PHE A N 1
ATOM 878 C CA . PHE A 1 116 ? 0.334 6.641 16.25 1 98.69 116 PHE A CA 1
ATOM 879 C C . PHE A 1 116 ? -0.734 6.863 17.312 1 98.69 116 PHE A C 1
ATOM 881 O O . PHE A 1 116 ? -1.556 7.773 17.188 1 98.69 116 PHE A O 1
ATOM 888 N N . HIS A 1 117 ? -0.704 6.066 18.266 1 97.62 117 HIS A N 1
ATOM 889 C CA . HIS A 1 117 ? -1.583 6.195 19.422 1 97.62 117 HIS A CA 1
ATOM 890 C C . HIS A 1 117 ? -0.863 5.805 20.703 1 97.62 117 HIS A C 1
ATOM 892 O O . HIS A 1 117 ? -0.054 4.875 20.719 1 97.62 117 HIS A O 1
ATOM 898 N N . TYR A 1 118 ? -1.184 6.547 21.766 1 97.62 118 TYR A N 1
ATOM 899 C CA . TYR A 1 118 ? -0.619 6.176 23.062 1 97.62 118 TYR A CA 1
ATOM 900 C C . TYR A 1 118 ? -0.901 4.711 23.375 1 97.62 118 TYR A C 1
ATOM 902 O O . TYR A 1 118 ? -1.986 4.203 23.078 1 97.62 118 TYR A O 1
ATOM 910 N N . ASP A 1 119 ? 0.045 4.016 23.875 1 97.31 119 ASP A N 1
ATOM 911 C CA . ASP A 1 119 ? -0.102 2.629 24.297 1 97.31 119 ASP A CA 1
ATOM 912 C C . ASP A 1 119 ? 0.83 2.316 25.469 1 97.31 119 ASP A C 1
ATOM 914 O O . ASP A 1 119 ? 1.36 3.227 26.109 1 97.31 119 ASP A O 1
ATOM 918 N N . ASP A 1 120 ? 0.973 1.06 25.859 1 97.38 120 ASP A N 1
ATOM 919 C CA . ASP A 1 120 ? 1.756 0.673 27.031 1 97.38 120 ASP A CA 1
ATOM 920 C C . ASP A 1 120 ? 3.221 1.075 26.859 1 97.38 120 ASP A C 1
ATOM 922 O O . ASP A 1 120 ? 3.889 1.411 27.844 1 97.38 120 ASP A O 1
ATOM 926 N N . ASP A 1 121 ? 3.719 1.022 25.656 1 97.44 121 ASP A N 1
ATOM 927 C CA . ASP A 1 121 ? 5.113 1.357 25.406 1 97.44 121 ASP A CA 1
ATOM 928 C C . ASP A 1 121 ? 5.305 2.869 25.297 1 97.44 121 ASP A C 1
ATOM 930 O O . ASP A 1 121 ? 6.414 3.373 25.484 1 97.44 121 ASP A O 1
ATOM 934 N N . PHE A 1 122 ? 4.242 3.582 24.969 1 98.12 122 PHE A N 1
ATOM 935 C CA . PHE A 1 122 ? 4.207 5.035 24.859 1 98.12 122 PHE A CA 1
ATOM 936 C C . PHE A 1 122 ? 3.039 5.609 25.641 1 98.12 122 PHE A C 1
ATOM 938 O O . PHE A 1 122 ? 2.102 6.16 25.062 1 98.12 122 PHE A O 1
ATOM 945 N N . PRO A 1 123 ? 3.166 5.66 26.969 1 97.44 123 PRO A N 1
ATOM 946 C CA . PRO A 1 123 ? 2.02 6.055 27.797 1 97.44 123 PRO A CA 1
ATOM 947 C C . PRO A 1 123 ? 1.741 7.555 27.734 1 97.44 123 PRO A C 1
ATOM 949 O O . PRO A 1 123 ? 2.676 8.359 27.672 1 97.44 123 PRO A O 1
ATOM 952 N N . VAL A 1 124 ? 0.499 7.852 27.812 1 95.88 124 VAL A N 1
ATOM 953 C CA . VAL A 1 124 ? 0.071 9.25 27.891 1 95.88 124 VAL A CA 1
ATOM 954 C C . VAL A 1 124 ? 0.811 9.953 29.016 1 95.88 124 VAL A C 1
ATOM 956 O O . VAL A 1 124 ? 0.984 9.391 30.109 1 95.88 124 VAL A O 1
ATOM 959 N N . ASN A 1 125 ? 1.345 11.141 28.812 1 95.31 125 ASN A N 1
ATOM 960 C CA . ASN A 1 125 ? 1.981 12.016 29.781 1 95.31 125 ASN A CA 1
ATOM 961 C C . ASN A 1 125 ? 3.318 11.453 30.266 1 95.31 125 ASN A C 1
ATOM 963 O O . ASN A 1 125 ? 3.842 11.867 31.297 1 95.31 125 ASN A O 1
ATOM 967 N N . SER A 1 126 ? 3.926 10.5 29.609 1 96.06 126 SER A N 1
ATOM 968 C CA . SER A 1 126 ? 5.195 9.914 30.016 1 96.06 126 SER A CA 1
ATOM 969 C C . SER A 1 126 ? 6.375 10.742 29.516 1 96.06 126 SER A C 1
ATOM 971 O O . SER A 1 126 ? 7.504 10.578 29.984 1 96.06 126 SER A O 1
ATOM 973 N N . GLY A 1 127 ? 6.102 11.609 28.578 1 95.62 127 GLY A N 1
ATOM 974 C CA . GLY A 1 127 ? 7.184 12.336 27.938 1 95.62 127 GLY A CA 1
ATOM 975 C C . GLY A 1 127 ? 7.891 11.539 26.859 1 95.62 127 GLY A C 1
ATOM 976 O O . GLY A 1 127 ? 8.727 12.07 26.125 1 95.62 127 GLY A O 1
ATOM 977 N N . LYS A 1 128 ? 7.559 10.281 26.766 1 97.56 128 LYS A N 1
ATOM 978 C CA . LYS A 1 128 ? 8.133 9.438 25.734 1 97.56 128 LYS A CA 1
ATOM 979 C C . LYS A 1 128 ? 7.34 9.562 24.422 1 97.56 128 LYS A C 1
ATOM 981 O O . LYS A 1 128 ? 6.191 9.125 24.344 1 97.56 128 LYS A O 1
ATOM 986 N N . GLY A 1 129 ? 7.988 10.133 23.375 1 98.62 129 GLY A N 1
ATOM 987 C CA . GLY A 1 129 ? 7.34 10.312 22.094 1 98.62 129 GLY A CA 1
ATOM 988 C C . GLY A 1 129 ? 7.797 9.305 21.047 1 98.62 129 GLY A C 1
ATOM 989 O O . GLY A 1 129 ? 8.914 8.797 21.125 1 98.62 129 GLY A O 1
ATOM 990 N N . PHE A 1 130 ? 6.934 9.008 20.109 1 98.88 130 PHE A N 1
ATOM 991 C CA . PHE A 1 130 ? 7.301 8.148 18.984 1 98.88 130 PHE A CA 1
ATOM 992 C C . PHE A 1 130 ? 8.406 8.789 18.156 1 98.88 130 PHE A C 1
ATOM 994 O O . PHE A 1 130 ? 8.305 9.961 17.781 1 98.88 130 PHE A O 1
ATOM 1001 N N . LYS A 1 131 ? 9.414 8.086 17.875 1 98.81 131 LYS A N 1
ATOM 1002 C CA . LYS A 1 131 ? 10.516 8.516 17.031 1 98.81 131 LYS A CA 1
ATOM 1003 C C . LYS A 1 131 ? 10.211 8.219 15.555 1 98.81 131 LYS A C 1
ATOM 1005 O O . LYS A 1 131 ? 9.273 7.488 15.242 1 98.81 131 LYS A O 1
ATOM 1010 N N . GLU A 1 132 ? 10.969 8.836 14.672 1 98.75 132 GLU A N 1
ATOM 1011 C CA . GLU A 1 132 ? 10.797 8.648 13.234 1 98.75 132 GLU A CA 1
ATOM 1012 C C . GLU A 1 132 ? 11.039 7.199 12.836 1 98.75 132 GLU A C 1
ATOM 1014 O O . GLU A 1 132 ? 10.477 6.719 11.844 1 98.75 132 GLU A O 1
ATOM 1019 N N . SER A 1 133 ? 11.797 6.438 13.664 1 98.19 133 SER A N 1
ATOM 1020 C CA . SER A 1 133 ? 12.125 5.051 13.359 1 98.19 133 SER A CA 1
ATOM 1021 C C . SER A 1 133 ? 11.039 4.102 13.859 1 98.19 133 SER A C 1
ATOM 1023 O O . SER A 1 133 ? 11.031 2.922 13.508 1 98.19 133 SER A O 1
ATOM 1025 N N . ASP A 1 134 ? 10.18 4.648 14.703 1 98.38 134 ASP A N 1
ATOM 1026 C CA . ASP A 1 134 ? 9.156 3.781 15.273 1 98.38 134 ASP A CA 1
ATOM 1027 C C . ASP A 1 134 ? 8.125 3.387 14.227 1 98.38 134 ASP A C 1
ATOM 1029 O O . ASP A 1 134 ? 7.75 4.203 13.375 1 98.38 134 ASP A O 1
ATOM 1033 N N . LYS A 1 135 ? 7.648 2.15 14.297 1 96.88 135 LYS A N 1
ATOM 1034 C CA . LYS A 1 135 ? 6.598 1.652 13.414 1 96.88 135 LYS A CA 1
ATOM 1035 C C . LYS A 1 135 ? 5.23 2.188 13.828 1 96.88 135 LYS A C 1
ATOM 1037 O O . LYS A 1 135 ? 4.898 2.205 15.016 1 96.88 135 LYS A O 1
ATOM 1042 N N . PRO A 1 136 ? 4.473 2.631 12.883 1 98.31 136 PRO A N 1
ATOM 1043 C CA . PRO A 1 136 ? 3.104 3.031 13.211 1 98.31 136 PRO A CA 1
ATOM 1044 C C . PRO A 1 136 ? 2.336 1.945 13.961 1 98.31 136 PRO A C 1
ATOM 1046 O O . PRO A 1 136 ? 2.475 0.759 13.648 1 98.31 136 PRO A O 1
ATOM 1049 N N . ASN A 1 137 ? 1.574 2.346 15 1 97.94 137 ASN A N 1
ATOM 1050 C CA . ASN A 1 137 ? 0.806 1.384 15.781 1 97.94 137 ASN A CA 1
ATOM 1051 C C . ASN A 1 137 ? -0.688 1.686 15.727 1 97.94 137 ASN A C 1
ATOM 1053 O O . ASN A 1 137 ? -1.455 1.19 16.562 1 97.94 137 ASN A O 1
ATOM 1057 N N . PHE A 1 138 ? -1.087 2.584 14.789 1 97.5 138 PHE A N 1
ATOM 1058 C CA . PHE A 1 138 ? -2.492 2.969 14.742 1 97.5 138 PHE A CA 1
ATOM 1059 C C . PHE A 1 138 ? -3.025 2.893 13.312 1 97.5 138 PHE A C 1
ATOM 1061 O O . PHE A 1 138 ? -2.539 3.596 12.43 1 97.5 138 PHE A O 1
ATOM 1068 N N . THR A 1 139 ? -3.977 2.055 13.109 1 95.06 139 THR A N 1
ATOM 1069 C CA . THR A 1 139 ? -4.648 1.905 11.82 1 95.06 139 THR A CA 1
ATOM 1070 C C . THR A 1 139 ? -6.164 1.896 12 1 95.06 139 THR A C 1
ATOM 1072 O O . THR A 1 139 ? -6.883 1.266 11.219 1 95.06 139 THR A O 1
ATOM 1075 N N . GLY A 1 140 ? -6.633 2.598 13.039 1 94.56 140 GLY A N 1
ATOM 1076 C CA . GLY A 1 140 ? -8.031 2.535 13.438 1 94.56 140 GLY A CA 1
ATOM 1077 C C . GLY A 1 140 ? -8.969 3.156 12.414 1 94.56 140 GLY A C 1
ATOM 1078 O O . GLY A 1 140 ? -10.148 2.795 12.352 1 94.56 140 GLY A O 1
ATOM 1079 N N . SER A 1 141 ? -8.578 4.172 11.742 1 95.75 141 SER A N 1
ATOM 1080 C CA . SER A 1 141 ? -9.328 4.719 10.609 1 95.75 141 SER A CA 1
ATOM 1081 C C . SER A 1 141 ? -8.742 4.254 9.281 1 95.75 141 SER A C 1
ATOM 1083 O O . SER A 1 141 ? -7.57 3.887 9.211 1 95.75 141 SER A O 1
ATOM 1085 N N . TYR A 1 142 ? -9.617 4.23 8.258 1 97.19 142 TYR A N 1
ATOM 1086 C CA . TYR A 1 142 ? -9.086 3.82 6.961 1 97.19 142 TYR A CA 1
ATOM 1087 C C . TYR A 1 142 ? -8.07 4.828 6.441 1 97.19 142 TYR A C 1
ATOM 1089 O O . TYR A 1 142 ? -7.102 4.453 5.773 1 97.19 142 TYR A O 1
ATOM 1097 N N . TYR A 1 143 ? -8.227 6.152 6.812 1 97.12 143 TYR A N 1
ATOM 1098 C CA . TYR A 1 143 ? -7.223 7.176 6.535 1 97.12 143 TYR A CA 1
ATOM 1099 C C . TYR A 1 143 ? -5.875 6.797 7.133 1 97.12 143 TYR A C 1
ATOM 1101 O O . TYR A 1 143 ? -4.871 6.719 6.418 1 97.12 143 TYR A O 1
ATOM 1109 N N . SER A 1 144 ? -5.867 6.469 8.383 1 97.94 144 SER A N 1
ATOM 1110 C CA . SER A 1 144 ? -4.629 6.133 9.078 1 97.94 144 SER A CA 1
ATOM 1111 C C . SER A 1 144 ? -4.035 4.832 8.547 1 97.94 144 SER A C 1
ATOM 1113 O O . SER A 1 144 ? -2.814 4.699 8.445 1 97.94 144 SER A O 1
ATOM 1115 N N . HIS A 1 145 ? -4.969 3.922 8.273 1 97.81 145 HIS A N 1
ATOM 1116 C CA . HIS A 1 145 ? -4.551 2.641 7.723 1 97.81 145 HIS A CA 1
ATOM 1117 C C . HIS A 1 145 ? -3.771 2.83 6.422 1 97.81 145 HIS A C 1
ATOM 1119 O O . HIS A 1 145 ? -2.652 2.334 6.289 1 97.81 145 HIS A O 1
ATOM 1125 N N . THR A 1 146 ? -4.27 3.592 5.461 1 98.38 146 THR A N 1
ATOM 1126 C CA . THR A 1 146 ? -3.627 3.801 4.172 1 98.38 146 THR A CA 1
ATOM 1127 C C . THR A 1 146 ? -2.359 4.637 4.328 1 98.38 146 THR A C 1
ATOM 1129 O O . THR A 1 146 ? -1.353 4.375 3.664 1 98.38 146 THR A O 1
ATOM 1132 N N . LYS A 1 147 ? -2.371 5.57 5.23 1 98.56 147 LYS A N 1
ATOM 1133 C CA . LYS A 1 147 ? -1.212 6.441 5.398 1 98.56 147 LYS A CA 1
ATOM 1134 C C . LYS A 1 147 ? -0.052 5.695 6.047 1 98.56 147 LYS A C 1
ATOM 1136 O O . LYS A 1 147 ? 1.113 5.965 5.75 1 98.56 147 LYS A O 1
ATOM 1141 N N . ALA A 1 148 ? -0.4 4.777 6.957 1 98.56 148 ALA A N 1
ATOM 1142 C CA . ALA A 1 148 ? 0.644 3.928 7.527 1 98.56 148 ALA A CA 1
ATOM 1143 C C . ALA A 1 148 ? 1.287 3.059 6.449 1 98.56 148 ALA A C 1
ATOM 1145 O O . ALA A 1 148 ? 2.51 2.893 6.426 1 98.56 148 ALA A O 1
ATOM 1146 N N . ILE A 1 149 ? 0.49 2.48 5.602 1 98.69 149 ILE A N 1
ATOM 1147 C CA . ILE A 1 149 ? 0.97 1.677 4.484 1 98.69 149 ILE A CA 1
ATOM 1148 C C . ILE A 1 149 ? 1.876 2.523 3.592 1 98.69 149 ILE A C 1
ATOM 1150 O O . ILE A 1 149 ? 2.973 2.096 3.227 1 98.69 149 ILE A O 1
ATOM 1154 N N . VAL A 1 150 ? 1.467 3.73 3.277 1 98.75 150 VAL A N 1
ATOM 1155 C CA . VAL A 1 150 ? 2.219 4.609 2.389 1 98.75 150 VAL A CA 1
ATOM 1156 C C . VAL A 1 150 ? 3.566 4.953 3.02 1 98.75 150 VAL A C 1
ATOM 1158 O O . VAL A 1 150 ? 4.598 4.941 2.346 1 98.75 150 VAL A O 1
ATOM 1161 N N . GLU A 1 151 ? 3.545 5.273 4.305 1 98.69 151 GLU A N 1
ATOM 1162 C CA . GLU A 1 151 ? 4.816 5.609 4.938 1 98.69 151 GLU A CA 1
ATOM 1163 C C . GLU A 1 151 ? 5.789 4.434 4.883 1 98.69 151 GLU A C 1
ATOM 1165 O O . GLU A 1 151 ? 6.984 4.625 4.664 1 98.69 151 GLU A O 1
ATOM 1170 N N . ASP A 1 152 ? 5.277 3.238 5.074 1 98.25 152 ASP A N 1
ATOM 1171 C CA . ASP A 1 152 ? 6.09 2.023 5.039 1 98.25 152 ASP A CA 1
ATOM 1172 C C . ASP A 1 152 ? 6.738 1.84 3.668 1 98.25 152 ASP A C 1
ATOM 1174 O O . ASP A 1 152 ? 7.879 1.376 3.574 1 98.25 152 ASP A O 1
ATOM 1178 N N . LEU A 1 153 ? 6.047 2.143 2.619 1 98.81 153 LEU A N 1
ATOM 1179 C CA . LEU A 1 153 ? 6.527 1.919 1.26 1 98.81 153 LEU A CA 1
ATOM 1180 C C . LEU A 1 153 ? 7.383 3.09 0.787 1 98.81 153 LEU A C 1
ATOM 1182 O O . LEU A 1 153 ? 8.445 2.889 0.191 1 98.81 153 LEU A O 1
ATOM 1186 N N . ILE A 1 154 ? 6.984 4.324 1.11 1 98.81 154 ILE A N 1
ATOM 1187 C CA . ILE A 1 154 ? 7.602 5.516 0.535 1 98.81 154 ILE A CA 1
ATOM 1188 C C . ILE A 1 154 ? 8.961 5.75 1.18 1 98.81 154 ILE A C 1
ATOM 1190 O O . ILE A 1 154 ? 9.836 6.398 0.59 1 98.81 154 ILE A O 1
ATOM 1194 N N . LYS A 1 155 ? 9.203 5.184 2.357 1 98.56 155 LYS A N 1
ATOM 1195 C CA . LYS A 1 155 ? 10.484 5.355 3.039 1 98.56 155 LYS A CA 1
ATOM 1196 C C . LYS A 1 155 ? 11.617 4.688 2.266 1 98.56 155 LYS A C 1
ATOM 1198 O O . LYS A 1 155 ? 12.789 4.957 2.516 1 98.56 155 LYS A O 1
ATOM 1203 N N . GLN A 1 156 ? 11.227 3.754 1.31 1 98.69 156 GLN A N 1
ATOM 1204 C CA . GLN A 1 156 ? 12.234 3.084 0.497 1 98.69 156 GLN A CA 1
ATOM 1205 C C . GLN A 1 156 ? 12.836 4.035 -0.536 1 98.69 156 GLN A C 1
ATOM 1207 O O . GLN A 1 156 ? 13.867 3.738 -1.138 1 98.69 156 GLN A O 1
ATOM 1212 N N . TYR A 1 157 ? 12.203 5.188 -0.821 1 98.75 157 TYR A N 1
ATOM 1213 C CA . TYR A 1 157 ? 12.68 6.191 -1.766 1 98.75 157 TYR A CA 1
ATOM 1214 C C . TYR A 1 157 ? 13.617 7.184 -1.083 1 98.75 157 TYR A C 1
ATOM 1216 O O . TYR A 1 157 ? 13.18 7.992 -0.261 1 98.75 157 TYR A O 1
ATOM 1224 N N . ASP A 1 158 ? 14.859 7.215 -1.481 1 98.19 158 ASP A N 1
ATOM 1225 C CA . ASP A 1 158 ? 15.898 7.977 -0.796 1 98.19 158 ASP A CA 1
ATOM 1226 C C . ASP A 1 158 ? 15.82 9.461 -1.157 1 98.19 158 ASP A C 1
ATOM 1228 O O . ASP A 1 158 ? 16.5 10.289 -0.557 1 98.19 158 ASP A O 1
ATOM 1232 N N . ASN A 1 159 ? 14.961 9.82 -2.094 1 98.38 159 ASN A N 1
ATOM 1233 C CA . ASN A 1 159 ? 14.82 11.211 -2.512 1 98.38 159 ASN A CA 1
ATOM 1234 C C . ASN A 1 159 ? 13.672 11.898 -1.779 1 98.38 159 ASN A C 1
ATOM 1236 O O . ASN A 1 159 ? 13.367 13.07 -2.043 1 98.38 159 ASN A O 1
ATOM 1240 N N . VAL A 1 160 ? 13 11.203 -0.802 1 98.94 160 VAL A N 1
ATOM 1241 C CA . VAL A 1 160 ? 11.758 11.719 -0.234 1 98.94 160 VAL A CA 1
ATOM 1242 C C . VAL A 1 160 ? 12 12.172 1.207 1 98.94 160 VAL A C 1
ATOM 1244 O O . VAL A 1 160 ? 12.672 11.477 1.974 1 98.94 160 VAL A O 1
ATOM 1247 N N . LEU A 1 161 ? 11.539 13.352 1.547 1 98.94 161 LEU A N 1
ATOM 1248 C CA . LEU A 1 161 ? 11.328 13.797 2.918 1 98.94 161 LEU A CA 1
ATOM 1249 C C . LEU A 1 161 ? 9.852 13.711 3.297 1 98.94 161 LEU A C 1
ATOM 1251 O O . LEU A 1 161 ? 9.016 14.43 2.742 1 98.94 161 LEU A O 1
ATOM 1255 N N . THR A 1 162 ? 9.539 12.797 4.168 1 98.94 162 THR A N 1
ATOM 1256 C CA . THR A 1 162 ? 8.172 12.672 4.68 1 98.94 162 THR A CA 1
ATOM 1257 C C . THR A 1 162 ? 8.008 13.477 5.965 1 98.94 162 THR A C 1
ATOM 1259 O O . THR A 1 162 ? 8.711 13.234 6.949 1 98.94 162 THR A O 1
ATOM 1262 N N . LEU A 1 163 ? 7.152 14.43 5.922 1 98.94 163 LEU A N 1
ATOM 1263 C CA . LEU A 1 163 ? 6.848 15.25 7.094 1 98.94 163 LEU A CA 1
ATOM 1264 C C . LEU A 1 163 ? 5.562 14.773 7.766 1 98.94 163 LEU A C 1
ATOM 1266 O O . LEU A 1 163 ? 4.48 14.867 7.18 1 98.94 163 LEU A O 1
ATOM 1270 N N . ARG A 1 164 ? 5.629 14.266 9 1 98.94 164 ARG A N 1
ATOM 1271 C CA . ARG A 1 164 ? 4.453 13.883 9.773 1 98.94 164 ARG A CA 1
ATOM 1272 C C . ARG A 1 164 ? 3.76 15.102 10.359 1 98.94 164 ARG A C 1
ATOM 1274 O O . ARG A 1 164 ? 4.172 15.617 11.398 1 98.94 164 ARG A O 1
ATOM 1281 N N . VAL A 1 165 ? 2.754 15.523 9.727 1 98.75 165 VAL A N 1
ATOM 1282 C CA . VAL A 1 165 ? 1.962 16.656 10.18 1 98.75 165 VAL A CA 1
ATOM 1283 C C . VAL A 1 165 ? 0.89 16.188 11.156 1 98.75 165 VAL A C 1
ATOM 1285 O O . VAL A 1 165 ? 0.267 15.148 10.953 1 98.75 165 VAL A O 1
ATOM 1288 N N . ARG A 1 166 ? 0.674 16.906 12.25 1 98.19 166 ARG A N 1
ATOM 1289 C CA . ARG A 1 166 ? -0.371 16.578 13.211 1 98.19 166 ARG A CA 1
ATOM 1290 C C . ARG A 1 166 ? -1.201 17.812 13.555 1 98.19 166 ARG A C 1
ATOM 1292 O O . ARG A 1 166 ? -0.651 18.859 13.891 1 98.19 166 ARG A O 1
ATOM 1299 N N . MET A 1 167 ? -2.512 17.703 13.445 1 96.94 167 MET A N 1
ATOM 1300 C CA . MET A 1 167 ? -3.467 18.703 13.891 1 96.94 167 MET A CA 1
ATOM 1301 C C . MET A 1 167 ? -2.979 20.109 13.539 1 96.94 167 MET A C 1
ATOM 1303 O O . MET A 1 167 ? -2.715 20.922 14.43 1 96.94 167 MET A O 1
ATOM 1307 N N . PRO A 1 168 ? -2.904 20.359 12.242 1 97.62 168 PRO A N 1
ATOM 1308 C CA . PRO A 1 168 ? -2.326 21.625 11.789 1 97.62 168 PRO A CA 1
ATOM 1309 C C . PRO A 1 168 ? -3.084 22.844 12.312 1 97.62 168 PRO A C 1
ATOM 1311 O O . PRO A 1 168 ? -4.316 22.812 12.391 1 97.62 168 PRO A O 1
ATOM 1314 N N . ILE A 1 169 ? -2.309 23.891 12.664 1 98.62 169 ILE A N 1
ATOM 1315 C CA . ILE A 1 169 ? -2.852 25.094 13.273 1 98.62 169 ILE A CA 1
ATOM 1316 C C . ILE A 1 169 ? -2.332 26.328 12.539 1 98.62 169 ILE A C 1
ATOM 1318 O O . ILE A 1 169 ? -1.154 26.391 12.18 1 98.62 169 ILE A O 1
ATOM 1322 N N . ILE A 1 170 ? -3.221 27.219 12.227 1 98.44 170 ILE A N 1
ATOM 1323 C CA . ILE A 1 170 ? -2.854 28.531 11.727 1 98.44 170 ILE A CA 1
ATOM 1324 C C . ILE A 1 170 ? -3.398 29.609 12.656 1 98.44 170 ILE A C 1
ATOM 1326 O O . ILE A 1 170 ? -4.059 29.297 13.656 1 98.44 170 ILE A O 1
ATOM 1330 N N . ALA A 1 171 ? -3.1 30.844 12.422 1 97.44 171 ALA A N 1
ATOM 1331 C CA . ALA A 1 171 ? -3.475 31.938 13.297 1 97.44 171 ALA A CA 1
ATOM 1332 C C . ALA A 1 171 ? -4.977 32.219 13.234 1 97.44 171 ALA A C 1
ATOM 1334 O O . ALA A 1 171 ? -5.598 32.531 14.25 1 97.44 171 ALA A O 1
ATOM 1335 N N . ASP A 1 172 ? -5.574 32.031 12.031 1 96.94 172 ASP A N 1
ATOM 1336 C CA . ASP A 1 172 ? -6.984 32.344 11.828 1 96.94 172 ASP A CA 1
ATOM 1337 C C . ASP A 1 172 ? -7.879 31.422 12.641 1 96.94 172 ASP A C 1
ATOM 1339 O O . ASP A 1 172 ? -7.945 30.219 12.367 1 96.94 172 ASP A O 1
ATOM 1343 N N . LEU A 1 173 ? -8.609 31.969 13.586 1 97.19 173 LEU A N 1
ATOM 1344 C CA . LEU A 1 173 ? -9.406 31.172 14.516 1 97.19 173 LEU A CA 1
ATOM 1345 C C . LEU A 1 173 ? -10.82 30.969 13.984 1 97.19 173 LEU A C 1
ATOM 1347 O O . LEU A 1 173 ? -11.68 30.438 14.688 1 97.19 173 LEU A O 1
ATOM 1351 N N . THR A 1 174 ? -11.055 31.391 12.695 1 94.88 174 THR A N 1
ATOM 1352 C CA . THR A 1 174 ? -12.367 31.203 12.102 1 94.88 174 THR A CA 1
ATOM 1353 C C . THR A 1 174 ? -12.273 30.328 10.844 1 94.88 174 THR A C 1
ATOM 1355 O O . THR A 1 174 ? -13.289 30.031 10.219 1 94.88 174 THR A O 1
ATOM 1358 N N . TYR A 1 175 ? -11.086 29.984 10.5 1 94.44 175 TYR A N 1
ATOM 1359 C CA . TYR A 1 175 ? -10.914 29.109 9.344 1 94.44 175 TYR A CA 1
ATOM 1360 C C . TYR A 1 175 ? -11.359 27.688 9.664 1 94.44 175 TYR A C 1
ATOM 1362 O O . TYR A 1 175 ? -10.828 27.062 10.57 1 94.44 175 TYR A O 1
ATOM 1370 N N . PRO A 1 176 ? -12.242 27.109 8.867 1 91.81 176 PRO A N 1
ATOM 1371 C CA . PRO A 1 176 ? -12.906 25.859 9.258 1 91.81 176 PRO A CA 1
ATOM 1372 C C . PRO A 1 176 ? -11.938 24.688 9.375 1 91.81 176 PRO A C 1
ATOM 1374 O O . PRO A 1 176 ? -12.188 23.75 10.141 1 91.81 176 PRO A O 1
ATOM 1377 N N . ARG A 1 177 ? -10.828 24.703 8.664 1 92 177 ARG A N 1
ATOM 1378 C CA . ARG A 1 177 ? -9.914 23.562 8.68 1 92 177 ARG A CA 1
ATOM 1379 C C . ARG A 1 177 ? -8.891 23.688 9.797 1 92 177 ARG A C 1
ATOM 1381 O O . ARG A 1 177 ? -8.172 22.734 10.109 1 92 177 ARG A O 1
ATOM 1388 N N . ASN A 1 178 ? -8.859 24.875 10.391 1 95.81 178 ASN A N 1
ATOM 1389 C CA . ASN A 1 178 ? -7.98 25.094 11.531 1 95.81 178 ASN A CA 1
ATOM 1390 C C . ASN A 1 178 ? -8.391 24.266 12.742 1 95.81 178 ASN A C 1
ATOM 1392 O O . ASN A 1 178 ? -9.555 24.281 13.148 1 95.81 178 ASN A O 1
ATOM 1396 N N . PHE A 1 179 ? -7.398 23.594 13.281 1 95.75 179 PHE A N 1
ATOM 1397 C CA . PHE A 1 179 ? -7.695 22.703 14.406 1 95.75 179 PHE A CA 1
ATOM 1398 C C . PHE A 1 179 ? -8.391 23.484 15.523 1 95.75 179 PHE A C 1
ATOM 1400 O O . PHE A 1 179 ? -9.398 23.016 16.062 1 95.75 179 PHE A O 1
ATOM 1407 N N . ILE A 1 180 ? -7.891 24.594 15.898 1 97.19 180 ILE A N 1
ATOM 1408 C CA . ILE A 1 180 ? -8.422 25.359 17.016 1 97.19 180 ILE A CA 1
ATOM 1409 C C . ILE A 1 180 ? -9.844 25.828 16.703 1 97.19 180 ILE A C 1
ATOM 1411 O O . ILE A 1 180 ? -10.719 25.797 17.578 1 97.19 180 ILE A O 1
ATOM 1415 N N . THR A 1 181 ? -10.086 26.25 15.43 1 95.44 181 THR A N 1
ATOM 1416 C CA . THR A 1 181 ? -11.438 26.609 15.031 1 95.44 181 THR A CA 1
ATOM 1417 C C . THR A 1 181 ? -12.398 25.453 15.273 1 95.44 181 THR A C 1
ATOM 1419 O O . THR A 1 181 ? -13.523 25.656 15.742 1 95.44 181 THR A O 1
ATOM 1422 N N . LYS A 1 182 ? -11.961 24.234 15.016 1 92.62 182 LYS A N 1
ATOM 1423 C CA . LYS A 1 182 ? -12.805 23.047 15.18 1 92.62 182 LYS A CA 1
ATOM 1424 C C . LYS A 1 182 ? -13.18 22.844 16.641 1 92.62 182 LYS A C 1
ATOM 1426 O O . LYS A 1 182 ? -14.359 22.656 16.969 1 92.62 182 LYS A O 1
ATOM 1431 N N . ILE A 1 183 ? -12.234 22.953 17.516 1 94 183 ILE A N 1
ATOM 1432 C CA . ILE A 1 183 ? -12.516 22.594 18.891 1 94 183 ILE A CA 1
ATOM 1433 C C . ILE A 1 183 ? -13.266 23.734 19.578 1 94 183 ILE A C 1
ATOM 1435 O O . ILE A 1 183 ? -13.984 23.516 20.547 1 94 183 ILE A O 1
ATOM 1439 N N . ILE A 1 184 ? -13.117 24.922 19.078 1 94.88 184 ILE A N 1
ATOM 1440 C CA . ILE A 1 184 ? -13.883 26.047 19.594 1 94.88 184 ILE A CA 1
ATOM 1441 C C . ILE A 1 184 ? -15.375 25.828 19.312 1 94.88 184 ILE A C 1
ATOM 1443 O O . ILE A 1 184 ? -16.219 26.266 20.094 1 94.88 184 ILE A O 1
ATOM 1447 N N . LYS A 1 185 ? -15.656 25.172 18.266 1 92.38 185 LYS A N 1
ATOM 1448 C CA . LYS A 1 185 ? -17.031 24.969 17.844 1 92.38 185 LYS A CA 1
ATOM 1449 C C . LYS A 1 185 ? -17.688 23.828 18.625 1 92.38 185 LYS A C 1
ATOM 1451 O O . LYS A 1 185 ? -18.922 23.734 18.688 1 92.38 185 LYS A O 1
ATOM 1456 N N . TYR A 1 186 ? -16.922 23.016 19.25 1 89 186 TYR A N 1
ATOM 1457 C CA . TYR A 1 186 ? -17.453 21.844 19.938 1 89 186 TYR A CA 1
ATOM 1458 C C . TYR A 1 186 ? -17.875 22.188 21.359 1 89 186 TYR A C 1
ATOM 1460 O O . TYR A 1 186 ? -17.234 22.984 22.031 1 89 186 TYR A O 1
ATOM 1468 N N . ASP A 1 187 ? -19 21.578 21.734 1 88.12 187 ASP A N 1
ATOM 1469 C CA . ASP A 1 187 ? -19.438 21.734 23.125 1 88.12 187 ASP A CA 1
ATOM 1470 C C . ASP A 1 187 ? -18.625 20.859 24.062 1 88.12 187 ASP A C 1
ATOM 1472 O O . ASP A 1 187 ? -18.391 21.234 25.219 1 88.12 187 ASP A O 1
ATOM 1476 N N . LYS A 1 188 ? -18.281 19.734 23.594 1 92.62 188 LYS A N 1
ATOM 1477 C CA . LYS A 1 188 ? -17.5 18.781 24.359 1 92.62 188 LYS A CA 1
ATOM 1478 C C . LYS A 1 188 ? -16.219 18.406 23.641 1 92.62 188 LYS A C 1
ATOM 1480 O O . LYS A 1 188 ? -16.219 18.219 22.422 1 92.62 188 LYS A O 1
ATOM 1485 N N . VAL A 1 189 ? -15.109 18.375 24.391 1 93.56 189 VAL A N 1
ATOM 1486 C CA . VAL A 1 189 ? -13.828 18.016 23.797 1 93.56 189 VAL A CA 1
ATOM 1487 C C . VAL A 1 189 ? -13.148 16.938 24.656 1 93.56 189 VAL A C 1
ATOM 1489 O O . VAL A 1 189 ? -13.484 16.766 25.828 1 93.56 189 VAL A O 1
ATOM 1492 N N . ILE A 1 190 ? -12.273 16.188 24 1 91.5 190 ILE A N 1
ATOM 1493 C CA . ILE A 1 190 ? -11.461 15.219 24.719 1 91.5 190 ILE A CA 1
ATOM 1494 C C . ILE A 1 190 ? -10.281 15.914 25.375 1 91.5 190 ILE A C 1
ATOM 1496 O O . ILE A 1 190 ? -9.828 16.969 24.906 1 91.5 190 ILE A O 1
ATOM 1500 N N . ASN A 1 191 ? -9.906 15.438 26.516 1 94.56 191 ASN A N 1
ATOM 1501 C CA . ASN A 1 191 ? -8.766 16.016 27.219 1 94.56 191 ASN A CA 1
ATOM 1502 C C . ASN A 1 191 ? -7.555 15.086 27.172 1 94.56 191 ASN A C 1
ATOM 1504 O O . ASN A 1 191 ? -7.129 14.57 28.203 1 94.56 191 ASN A O 1
ATOM 1508 N N . ILE A 1 192 ? -6.98 14.875 26.047 1 95.38 192 ILE A N 1
ATOM 1509 C CA . ILE A 1 192 ? -5.793 14.055 25.828 1 95.38 192 ILE A CA 1
ATOM 1510 C C . ILE A 1 192 ? -4.723 14.875 25.109 1 95.38 192 ILE A C 1
ATOM 1512 O O . ILE A 1 192 ? -4.996 15.5 24.094 1 95.38 192 ILE A O 1
ATOM 1516 N N . PRO A 1 193 ? -3.508 14.969 25.656 1 97.62 193 PRO A N 1
ATOM 1517 C CA . PRO A 1 193 ? -2.447 15.742 25.016 1 97.62 193 PRO A CA 1
ATOM 1518 C C . PRO A 1 193 ? -2.041 15.172 23.656 1 97.62 193 PRO A C 1
ATOM 1520 O O . PRO A 1 193 ? -1.979 13.953 23.484 1 97.62 193 PRO A O 1
ATOM 1523 N N . ASN A 1 194 ? -1.775 16.078 22.719 1 98.25 194 ASN A N 1
ATOM 1524 C CA . ASN A 1 194 ? -1.374 15.703 21.375 1 98.25 194 ASN A CA 1
ATOM 1525 C C . ASN A 1 194 ? -0.202 16.547 20.875 1 98.25 194 ASN A C 1
ATOM 1527 O O . ASN A 1 194 ? -0.052 17.703 21.281 1 98.25 194 ASN A O 1
ATOM 1531 N N . SER A 1 195 ? 0.702 15.93 20.094 1 98.81 195 SER A N 1
ATOM 1532 C CA . SER A 1 195 ? 1.598 16.719 19.25 1 98.81 195 SER A CA 1
ATOM 1533 C C . SER A 1 195 ? 0.821 17.516 18.203 1 98.81 195 SER A C 1
ATOM 1535 O O . SER A 1 195 ? -0.211 17.062 17.719 1 98.81 195 SER A O 1
ATOM 1537 N N . MET A 1 196 ? 1.27 18.688 17.953 1 98.75 196 MET A N 1
ATOM 1538 C CA . MET A 1 196 ? 0.582 19.531 16.984 1 98.75 196 MET A CA 1
ATOM 1539 C C . MET A 1 196 ? 1.582 20.266 16.078 1 98.75 196 MET A C 1
ATOM 1541 O O . MET A 1 196 ? 2.756 20.391 16.438 1 98.75 196 MET A O 1
ATOM 1545 N N . THR A 1 197 ? 1.197 20.641 14.898 1 98.88 197 THR A N 1
ATOM 1546 C CA . THR A 1 197 ? 2.006 21.359 13.922 1 98.88 197 THR A CA 1
ATOM 1547 C C . THR A 1 197 ? 1.5 22.797 13.766 1 98.88 197 THR A C 1
ATOM 1549 O O . THR A 1 197 ? 0.426 23.031 13.203 1 98.88 197 THR A O 1
ATOM 1552 N N . VAL A 1 198 ? 2.258 23.781 14.266 1 98.94 198 VAL A N 1
ATOM 1553 C CA . VAL A 1 198 ? 1.938 25.203 14.07 1 98.94 198 VAL A CA 1
ATOM 1554 C C . VAL A 1 198 ? 2.512 25.672 12.742 1 98.94 198 VAL A C 1
ATOM 1556 O O . VAL A 1 198 ? 3.684 26.047 12.656 1 98.94 198 VAL A O 1
ATOM 1559 N N . LEU A 1 199 ? 1.646 25.781 11.742 1 98.81 199 LEU A N 1
ATOM 1560 C CA . LEU A 1 199 ? 2.035 25.875 10.336 1 98.81 199 LEU A CA 1
ATOM 1561 C C . LEU A 1 199 ? 2.779 27.188 10.078 1 98.81 199 LEU A C 1
ATOM 1563 O O . LEU A 1 199 ? 3.762 27.203 9.328 1 98.81 199 LEU A O 1
ATOM 1567 N N . PRO A 1 200 ? 2.391 28.359 10.68 1 98.44 200 PRO A N 1
ATOM 1568 C CA . PRO A 1 200 ? 3.137 29.594 10.398 1 98.44 200 PRO A CA 1
ATOM 1569 C C . PRO A 1 200 ? 4.613 29.484 10.766 1 98.44 200 PRO A C 1
ATOM 1571 O O . PRO A 1 200 ? 5.461 30.109 10.133 1 98.44 200 PRO A O 1
ATOM 1574 N N . GLU A 1 201 ? 4.871 28.703 11.734 1 98.81 201 GLU A N 1
ATOM 1575 C CA . GLU A 1 201 ? 6.262 28.516 12.141 1 98.81 201 GLU A CA 1
ATOM 1576 C C . GLU A 1 201 ? 6.938 27.422 11.32 1 98.81 201 GLU A C 1
ATOM 1578 O O . GLU A 1 201 ? 8.078 27.578 10.883 1 98.81 201 GLU A O 1
ATOM 1583 N N . LEU A 1 202 ? 6.266 26.359 11.062 1 98.88 202 LEU A N 1
ATOM 1584 C CA . LEU A 1 202 ? 6.898 25.141 10.57 1 98.88 202 LEU A CA 1
ATOM 1585 C C . LEU A 1 202 ? 6.922 25.109 9.047 1 98.88 202 LEU A C 1
ATOM 1587 O O . LEU A 1 202 ? 7.832 24.531 8.445 1 98.88 202 LEU A O 1
ATOM 1591 N N . LEU A 1 203 ? 5.988 25.734 8.344 1 98.69 203 LEU A N 1
ATOM 1592 C CA . LEU A 1 203 ? 5.934 25.641 6.887 1 98.69 203 LEU A CA 1
ATOM 1593 C C . LEU A 1 203 ? 7.188 26.25 6.258 1 98.69 203 LEU A C 1
ATOM 1595 O O . LEU A 1 203 ? 7.77 25.672 5.34 1 98.69 203 LEU A O 1
ATOM 1599 N N . PRO A 1 204 ? 7.656 27.484 6.719 1 98.62 204 PRO A N 1
ATOM 1600 C CA . PRO A 1 204 ? 8.922 28 6.172 1 98.62 204 PRO A CA 1
ATOM 1601 C C . PRO A 1 204 ? 10.078 27.031 6.379 1 98.62 204 PRO A C 1
ATOM 1603 O O . PRO A 1 204 ? 10.961 26.922 5.52 1 98.62 204 PRO A O 1
ATOM 1606 N N . MET A 1 205 ? 10.062 26.359 7.523 1 98.81 205 MET A N 1
ATOM 1607 C CA . MET A 1 205 ? 11.125 25.406 7.812 1 98.81 205 MET A CA 1
ATOM 1608 C C . MET A 1 205 ? 11.07 24.219 6.852 1 98.81 205 MET A C 1
ATOM 1610 O O . MET A 1 205 ? 12.102 23.672 6.465 1 98.81 205 MET A O 1
ATOM 1614 N N . SER A 1 206 ? 9.867 23.781 6.465 1 98.88 206 SER A N 1
ATOM 1615 C CA . SER A 1 206 ? 9.727 22.688 5.52 1 98.88 206 SER A CA 1
ATOM 1616 C C . SER A 1 206 ? 10.352 23.031 4.172 1 98.88 206 SER A C 1
ATOM 1618 O O . SER A 1 206 ? 10.977 22.172 3.537 1 98.88 206 SER A O 1
ATOM 1620 N N . LEU A 1 207 ? 10.18 24.266 3.709 1 98.75 207 LEU A N 1
ATOM 1621 C CA . LEU A 1 207 ? 10.773 24.703 2.447 1 98.75 207 LEU A CA 1
ATOM 1622 C C . LEU A 1 207 ? 12.297 24.766 2.551 1 98.75 207 LEU A C 1
ATOM 1624 O O . LEU A 1 207 ? 13 24.406 1.601 1 98.75 207 LEU A O 1
ATOM 1628 N N . GLU A 1 208 ? 12.766 25.203 3.701 1 98.62 208 GLU A N 1
ATOM 1629 C CA . GLU A 1 208 ? 14.211 25.203 3.93 1 98.62 208 GLU A CA 1
ATOM 1630 C C . GLU A 1 208 ? 14.766 23.781 3.904 1 98.62 208 GLU A C 1
ATOM 1632 O O . GLU A 1 208 ? 15.828 23.531 3.332 1 98.62 208 GLU A O 1
ATOM 1637 N N . MET A 1 209 ? 14.047 22.828 4.527 1 98.81 209 MET A N 1
ATOM 1638 C CA . MET A 1 209 ? 14.469 21.438 4.516 1 98.81 209 MET A CA 1
ATOM 1639 C C . MET A 1 209 ? 14.531 20.906 3.088 1 98.81 209 MET A C 1
ATOM 1641 O O . MET A 1 209 ? 15.445 20.156 2.738 1 98.81 209 MET A O 1
ATOM 1645 N N . ALA A 1 210 ? 13.531 21.266 2.301 1 98.75 210 ALA A N 1
ATOM 1646 C CA . ALA A 1 210 ? 13.508 20.859 0.9 1 98.75 210 ALA A CA 1
ATOM 1647 C C . ALA A 1 210 ? 14.727 21.391 0.152 1 98.75 210 ALA A C 1
ATOM 1649 O O . ALA A 1 210 ? 15.398 20.641 -0.562 1 98.75 210 ALA A O 1
ATOM 1650 N N . LYS A 1 211 ? 15.062 22.656 0.317 1 98.25 211 LYS A N 1
ATOM 1651 C CA . LYS A 1 211 ? 16.188 23.281 -0.354 1 98.25 211 LYS A CA 1
ATOM 1652 C C . LYS A 1 211 ? 17.516 22.625 0.051 1 98.25 211 LYS A C 1
ATOM 1654 O O . LYS A 1 211 ? 18.422 22.5 -0.765 1 98.25 211 LYS A O 1
ATOM 1659 N N . ARG A 1 212 ? 17.531 22.25 1.334 1 98.31 212 ARG A N 1
ATOM 1660 C CA . ARG A 1 212 ? 18.734 21.594 1.857 1 98.31 212 ARG A CA 1
ATOM 1661 C C . ARG A 1 212 ? 18.812 20.156 1.395 1 98.31 212 ARG A C 1
ATOM 1663 O O . ARG A 1 212 ? 19.844 19.484 1.593 1 98.31 212 ARG A O 1
ATOM 1670 N N . GLY A 1 213 ? 17.766 19.594 0.82 1 98.44 213 GLY A N 1
ATOM 1671 C CA . GLY A 1 213 ? 17.75 18.234 0.294 1 98.44 213 GLY A CA 1
ATOM 1672 C C . GLY A 1 213 ? 17.641 17.172 1.375 1 98.44 213 GLY A C 1
ATOM 1673 O O . GLY A 1 213 ? 18.141 16.062 1.211 1 98.44 213 GLY A O 1
ATOM 1674 N N . LEU A 1 214 ? 16.984 17.562 2.541 1 98.81 214 LEU A N 1
ATOM 1675 C CA . LEU A 1 214 ? 16.781 16.562 3.584 1 98.81 214 LEU A CA 1
ATOM 1676 C C . LEU A 1 214 ? 15.836 15.461 3.109 1 98.81 214 LEU A C 1
ATOM 1678 O O . LEU A 1 214 ? 14.945 15.703 2.291 1 98.81 214 LEU A O 1
ATOM 1682 N N . THR A 1 215 ? 16.109 14.195 3.594 1 98.81 215 THR A N 1
ATOM 1683 C CA . THR A 1 215 ? 15.266 13.055 3.23 1 98.81 215 THR A CA 1
ATOM 1684 C C . THR A 1 215 ? 14.906 12.234 4.465 1 98.81 215 THR A C 1
ATOM 1686 O O . THR A 1 215 ? 15.266 12.602 5.586 1 98.81 215 THR A O 1
ATOM 1689 N N . GLY A 1 216 ? 14.195 11.156 4.289 1 98.75 216 GLY A N 1
ATOM 1690 C CA . GLY A 1 216 ? 13.727 10.328 5.391 1 98.75 216 GLY A CA 1
ATOM 1691 C C . GLY A 1 216 ? 12.445 10.852 6.023 1 98.75 216 GLY A C 1
ATOM 1692 O O . GLY A 1 216 ? 11.727 11.641 5.418 1 98.75 216 GLY A O 1
ATOM 1693 N N . ILE A 1 217 ? 12.133 10.367 7.164 1 98.88 217 ILE A N 1
ATOM 1694 C CA . ILE A 1 217 ? 10.922 10.727 7.898 1 98.88 217 ILE A CA 1
ATOM 1695 C C . ILE A 1 217 ? 11.266 11.75 8.977 1 98.88 217 ILE A C 1
ATOM 1697 O O . ILE A 1 217 ? 12.281 11.625 9.664 1 98.88 217 ILE A O 1
ATOM 1701 N N . MET A 1 218 ? 10.469 12.758 9.031 1 98.88 218 MET A N 1
ATOM 1702 C CA . MET A 1 218 ? 10.609 13.797 10.055 1 98.88 218 MET A CA 1
ATOM 1703 C C . MET A 1 218 ? 9.289 14.031 10.781 1 98.88 218 MET A C 1
ATOM 1705 O O . MET A 1 218 ? 8.258 14.273 10.148 1 98.88 218 MET A O 1
ATOM 1709 N N . ASN A 1 219 ? 9.32 13.844 12.125 1 98.94 219 ASN A N 1
ATOM 1710 C CA . ASN A 1 219 ? 8.195 14.344 12.914 1 98.94 219 ASN A CA 1
ATOM 1711 C C . ASN A 1 219 ? 8.078 15.859 12.82 1 98.94 219 ASN A C 1
ATOM 1713 O O . ASN A 1 219 ? 8.891 16.578 13.398 1 98.94 219 ASN A O 1
ATOM 1717 N N . PHE A 1 220 ? 7.082 16.312 12.102 1 98.94 220 PHE A N 1
ATOM 1718 C CA . PHE A 1 220 ? 6.914 17.719 11.758 1 98.94 220 PHE A CA 1
ATOM 1719 C C . PHE A 1 220 ? 5.941 18.406 12.711 1 98.94 220 PHE A C 1
ATOM 1721 O O . PHE A 1 220 ? 4.898 18.906 12.281 1 98.94 220 PHE A O 1
ATOM 1728 N N . THR A 1 221 ? 6.305 18.453 13.977 1 98.94 221 THR A N 1
ATOM 1729 C CA . THR A 1 221 ? 5.5 19.031 15.047 1 98.94 221 THR A CA 1
ATOM 1730 C C . THR A 1 221 ? 6.359 19.906 15.953 1 98.94 221 THR A C 1
ATOM 1732 O O . THR A 1 221 ? 7.586 19.781 15.969 1 98.94 221 THR A O 1
ATOM 1735 N N . ASN A 1 222 ? 5.734 20.844 16.625 1 98.94 222 ASN A N 1
ATOM 1736 C CA . ASN A 1 222 ? 6.41 21.578 17.688 1 98.94 222 ASN A CA 1
ATOM 1737 C C . ASN A 1 222 ? 6.695 20.703 18.906 1 98.94 222 ASN A C 1
ATOM 1739 O O . ASN A 1 222 ? 5.898 19.812 19.234 1 98.94 222 ASN A O 1
ATOM 1743 N N . PRO A 1 223 ? 7.859 20.953 19.547 1 98.81 223 PRO A N 1
ATOM 1744 C CA . PRO A 1 223 ? 8.227 20.125 20.703 1 98.81 223 PRO A CA 1
ATOM 1745 C C . PRO A 1 223 ? 7.168 20.156 21.812 1 98.81 223 PRO A C 1
ATOM 1747 O O . PRO A 1 223 ? 6.695 21.234 22.188 1 98.81 223 PRO A O 1
ATOM 1750 N N . GLY A 1 224 ? 6.82 18.953 22.266 1 98.38 224 GLY A N 1
ATOM 1751 C CA . GLY A 1 224 ? 5.855 18.812 23.344 1 98.38 224 GLY A CA 1
ATOM 1752 C C . GLY A 1 224 ? 4.461 18.484 22.859 1 98.38 224 GLY A C 1
ATOM 1753 O O . GLY A 1 224 ? 4.254 18.234 21.672 1 98.38 224 GLY A O 1
ATOM 1754 N N . ALA A 1 225 ? 3.535 18.297 23.781 1 98.5 225 ALA A N 1
ATOM 1755 C CA . ALA A 1 225 ? 2.125 18.031 23.516 1 98.5 225 ALA A CA 1
ATOM 1756 C C . ALA A 1 225 ? 1.228 19 24.281 1 98.5 225 ALA A C 1
ATOM 1758 O O . ALA A 1 225 ? 1.656 19.609 25.266 1 98.5 225 ALA A O 1
ATOM 1759 N N . VAL A 1 226 ? 0.079 19.203 23.781 1 98.25 226 VAL A N 1
ATOM 1760 C CA . VAL A 1 226 ? -0.917 20.062 24.406 1 98.25 226 VAL A CA 1
ATOM 1761 C C . VAL A 1 226 ? -2.307 19.453 24.25 1 98.25 226 VAL A C 1
ATOM 1763 O O . VAL A 1 226 ? -2.617 18.859 23.203 1 98.25 226 VAL A O 1
ATOM 1766 N N . SER A 1 227 ? -3.109 19.484 25.266 1 97.56 227 SER A N 1
ATOM 1767 C CA . SER A 1 227 ? -4.465 18.938 25.203 1 97.56 227 SER A CA 1
ATOM 1768 C C . SER A 1 227 ? -5.445 19.969 24.656 1 97.56 227 SER A C 1
ATOM 1770 O O . SER A 1 227 ? -5.129 21.156 24.578 1 97.56 227 SER A O 1
ATOM 1772 N N . HIS A 1 228 ? -6.617 19.438 24.25 1 97.12 228 HIS A N 1
ATOM 1773 C CA . HIS A 1 228 ? -7.684 20.328 23.812 1 97.12 228 HIS A CA 1
ATOM 1774 C C . HIS A 1 228 ? -8.047 21.328 24.922 1 97.12 228 HIS A C 1
ATOM 1776 O O . HIS A 1 228 ? -8.258 22.516 24.656 1 97.12 228 HIS A O 1
ATOM 1782 N N . ASN A 1 229 ? -8.094 20.891 26.141 1 97.56 229 ASN A N 1
ATOM 1783 C CA . ASN A 1 229 ? -8.406 21.75 27.281 1 97.56 229 ASN A CA 1
ATOM 1784 C C . ASN A 1 229 ? -7.387 22.875 27.422 1 97.56 229 ASN A C 1
ATOM 1786 O O . ASN A 1 229 ? -7.754 24.031 27.672 1 97.56 229 ASN A O 1
ATOM 1790 N N . GLU A 1 230 ? -6.184 22.5 27.312 1 98.31 230 GLU A N 1
ATOM 1791 C CA . GLU A 1 230 ? -5.129 23.5 27.453 1 98.31 230 GLU A CA 1
ATOM 1792 C C . GLU A 1 230 ? -5.219 24.562 26.375 1 98.31 230 GLU A C 1
ATOM 1794 O O . GLU A 1 230 ? -4.973 25.75 26.625 1 98.31 230 GLU A O 1
ATOM 1799 N N . ILE A 1 231 ? -5.535 24.188 25.188 1 98.38 231 ILE A N 1
ATOM 1800 C CA . ILE A 1 231 ? -5.68 25.141 24.078 1 98.38 231 ILE A CA 1
ATOM 1801 C C . ILE A 1 231 ? -6.883 26.047 24.328 1 98.38 231 ILE A C 1
ATOM 1803 O O . ILE A 1 231 ? -6.809 27.266 24.125 1 98.38 231 ILE A O 1
ATOM 1807 N N . LEU A 1 232 ? -7.98 25.438 24.781 1 97.69 232 LEU A N 1
ATOM 1808 C CA . LEU A 1 232 ? -9.18 26.234 25.047 1 97.69 232 LEU A CA 1
ATOM 1809 C C . LEU A 1 232 ? -8.953 27.172 26.234 1 97.69 232 LEU A C 1
ATOM 1811 O O . LEU A 1 232 ? -9.5 28.281 26.266 1 97.69 232 LEU A O 1
ATOM 1815 N N . GLU A 1 233 ? -8.141 26.766 27.172 1 98.06 233 GLU A N 1
ATOM 1816 C CA . GLU A 1 233 ? -7.758 27.672 28.266 1 98.06 233 GLU A CA 1
ATOM 1817 C C . GLU A 1 233 ? -6.977 28.875 27.734 1 98.06 233 GLU A C 1
ATOM 1819 O O . GLU A 1 233 ? -7.152 29.984 28.219 1 98.06 233 GLU A O 1
ATOM 1824 N N . MET A 1 234 ? -6.09 28.625 26.797 1 98.12 234 MET A N 1
ATOM 1825 C CA . MET A 1 234 ? -5.395 29.734 26.156 1 98.12 234 MET A CA 1
ATOM 1826 C C . MET A 1 234 ? -6.379 30.656 25.438 1 98.12 234 MET A C 1
ATOM 1828 O O . MET A 1 234 ? -6.281 31.875 25.531 1 98.12 234 MET A O 1
ATOM 1832 N N . TYR A 1 235 ? -7.281 30.062 24.734 1 97.88 235 TYR A N 1
ATOM 1833 C CA . TYR A 1 235 ? -8.305 30.859 24.062 1 97.88 235 TYR A CA 1
ATOM 1834 C C . TYR A 1 235 ? -9.07 31.719 25.062 1 97.88 235 TYR A C 1
ATOM 1836 O O . TYR A 1 235 ? -9.328 32.906 24.797 1 97.88 235 TYR A O 1
ATOM 1844 N N . LYS A 1 236 ? -9.461 31.109 26.156 1 96.75 236 LYS A N 1
ATOM 1845 C CA . LYS A 1 236 ? -10.148 31.812 27.219 1 96.75 236 LYS A CA 1
ATOM 1846 C C . LYS A 1 236 ? -9.305 33 27.734 1 96.75 236 LYS A C 1
ATOM 1848 O O . LYS A 1 236 ? -9.82 34.094 27.891 1 96.75 236 LYS A O 1
ATOM 1853 N N . GLU A 1 237 ? -8.109 32.75 27.922 1 97.44 237 GLU A N 1
ATOM 1854 C CA . GLU A 1 237 ? -7.184 33.719 28.469 1 97.44 237 GLU A CA 1
ATOM 1855 C C . GLU A 1 237 ? -6.977 34.906 27.516 1 97.44 237 GLU A C 1
ATOM 1857 O O . GLU A 1 237 ? -6.98 36.062 27.938 1 97.44 237 GLU A O 1
ATOM 1862 N N . TYR A 1 238 ? -6.844 34.625 26.234 1 97.44 238 TYR A N 1
ATOM 1863 C CA . TYR A 1 238 ? -6.395 35.656 25.281 1 97.44 238 TYR A CA 1
ATOM 1864 C C . TYR A 1 238 ? -7.582 36.344 24.609 1 97.44 238 TYR A C 1
ATOM 1866 O O . TYR A 1 238 ? -7.477 37.469 24.156 1 97.44 238 TYR A O 1
ATOM 1874 N N . ILE A 1 239 ? -8.703 35.625 24.531 1 96.56 239 ILE A N 1
ATOM 1875 C CA . ILE A 1 239 ? -9.734 36.156 23.625 1 96.56 239 ILE A CA 1
ATOM 1876 C C . ILE A 1 239 ? -11.055 36.281 24.375 1 96.56 239 ILE A C 1
ATOM 1878 O O . ILE A 1 239 ? -11.68 37.344 24.359 1 96.56 239 ILE A O 1
ATOM 1882 N N . ASP A 1 240 ? -11.453 35.219 25.062 1 96.31 240 ASP A N 1
ATOM 1883 C CA . ASP A 1 240 ? -12.805 35.188 25.625 1 96.31 240 ASP A CA 1
ATOM 1884 C C . ASP A 1 240 ? -12.789 34.594 27.047 1 96.31 240 ASP A C 1
ATOM 1886 O O . ASP A 1 240 ? -13.031 33.406 27.234 1 96.31 240 ASP A O 1
ATOM 1890 N N . PRO A 1 241 ? -12.719 35.406 28.016 1 95.69 241 PRO A N 1
ATOM 1891 C CA . PRO A 1 241 ? -12.641 34.969 29.406 1 95.69 241 PRO A CA 1
ATOM 1892 C C . PRO A 1 241 ? -13.891 34.219 29.859 1 95.69 241 PRO A C 1
ATOM 1894 O O . PRO A 1 241 ? -13.844 33.469 30.844 1 95.69 241 PRO A O 1
ATOM 1897 N N . GLU A 1 242 ? -14.969 34.281 29.156 1 95.31 242 GLU A N 1
ATOM 1898 C CA . GLU A 1 242 ? -16.219 33.656 29.547 1 95.31 242 GLU A CA 1
ATOM 1899 C C . GLU A 1 242 ? -16.453 32.375 28.781 1 95.31 242 GLU A C 1
ATOM 1901 O O . GLU A 1 242 ? -17.484 31.703 28.953 1 95.31 242 GLU A O 1
ATOM 1906 N N . PHE A 1 243 ? -15.562 32 27.906 1 95.5 243 PHE A N 1
ATOM 1907 C CA . PHE A 1 243 ? -15.703 30.781 27.109 1 95.5 243 PHE A CA 1
ATOM 1908 C C . PHE A 1 243 ? -15.82 29.562 28 1 95.5 243 PHE A C 1
ATOM 1910 O O . PHE A 1 243 ? -15.109 29.453 29 1 95.5 243 PHE A O 1
ATOM 1917 N N . THR A 1 244 ? -16.797 28.688 27.656 1 94.62 244 THR A N 1
ATOM 1918 C CA . THR A 1 244 ? -16.984 27.469 28.438 1 94.62 244 THR A CA 1
ATOM 1919 C C . THR A 1 244 ? -17 26.25 27.516 1 94.62 244 THR A C 1
ATOM 1921 O O . THR A 1 244 ? -17.281 26.359 26.328 1 94.62 244 THR A O 1
ATOM 1924 N N . TRP A 1 245 ? -16.516 25.109 28.016 1 95.12 245 TRP A N 1
ATOM 1925 C CA . TRP A 1 245 ? -16.578 23.812 27.344 1 95.12 245 TRP A CA 1
ATOM 1926 C C . TRP A 1 245 ? -16.719 22.688 28.375 1 95.12 245 TRP A C 1
ATOM 1928 O O . TRP A 1 245 ? -16.609 22.922 29.578 1 95.12 245 TRP A O 1
ATOM 1938 N N . SER A 1 246 ? -17.141 21.484 27.938 1 95.5 246 SER A N 1
ATOM 1939 C CA . SER A 1 246 ? -17.156 20.281 28.766 1 95.5 246 SER A CA 1
ATOM 1940 C C . SER A 1 246 ? -16.312 19.172 28.141 1 95.5 246 SER A C 1
ATOM 1942 O O . SER A 1 246 ? -15.758 19.359 27.047 1 95.5 246 SER A O 1
ATOM 1944 N N . ASN A 1 247 ? -16.047 18.109 28.984 1 94.06 247 ASN A N 1
ATOM 1945 C CA . ASN A 1 247 ? -15.242 17 28.5 1 94.06 247 ASN A CA 1
ATOM 1946 C C . ASN A 1 247 ? -16.062 15.727 28.359 1 94.06 247 ASN A C 1
ATOM 1948 O O . ASN A 1 247 ? -17.016 15.516 29.109 1 94.06 247 ASN A O 1
ATOM 1952 N N . PHE A 1 248 ? -15.75 14.945 27.406 1 89.75 248 PHE A N 1
ATOM 1953 C CA . PHE A 1 248 ? -16.219 13.562 27.375 1 89.75 248 PHE A CA 1
ATOM 1954 C C . PHE A 1 248 ? -15.086 12.594 27.688 1 89.75 248 PHE A C 1
ATOM 1956 O O . PHE A 1 248 ? -13.906 12.945 27.547 1 89.75 248 PHE A O 1
ATOM 1963 N N . SER A 1 249 ? -15.625 11.375 28.172 1 85.56 249 SER A N 1
ATOM 1964 C CA . SER A 1 249 ? -14.664 10.281 28.266 1 85.56 249 SER A CA 1
ATOM 1965 C C . SER A 1 249 ? -14.367 9.688 26.891 1 85.56 249 SER A C 1
ATOM 1967 O O . SER A 1 249 ? -15.078 9.961 25.922 1 85.56 249 SER A O 1
ATOM 1969 N N . VAL A 1 250 ? -13.281 8.945 26.922 1 81.75 250 VAL A N 1
ATOM 1970 C CA . VAL A 1 250 ? -12.93 8.25 25.688 1 81.75 250 VAL A CA 1
ATOM 1971 C C . VAL A 1 250 ? -14.078 7.344 25.25 1 81.75 250 VAL A C 1
ATOM 1973 O O . VAL A 1 250 ? -14.406 7.273 24.062 1 81.75 250 VAL A O 1
ATOM 1976 N N . GLU A 1 251 ? -14.68 6.703 26.172 1 84.88 251 GLU A N 1
ATOM 1977 C CA . GLU A 1 251 ? -15.812 5.824 25.906 1 84.88 251 GLU A CA 1
ATOM 1978 C C . GLU A 1 251 ? -17 6.602 25.328 1 84.88 251 GLU A C 1
ATOM 1980 O O . GLU A 1 251 ? -17.672 6.137 24.406 1 84.88 251 GLU A O 1
ATOM 1985 N N . GLU A 1 252 ? -17.219 7.789 25.859 1 86.06 252 GLU A N 1
ATOM 1986 C CA . GLU A 1 252 ? -18.297 8.633 25.375 1 86.06 252 GLU A CA 1
ATOM 1987 C C . GLU A 1 252 ? -18.031 9.125 23.953 1 86.06 252 GLU A C 1
ATOM 1989 O O . GLU A 1 252 ? -18.922 9.133 23.109 1 86.06 252 GLU A O 1
ATOM 1994 N N . GLN A 1 253 ? -16.797 9.531 23.703 1 82.88 253 GLN A N 1
ATOM 1995 C CA . GLN A 1 253 ? -16.422 10.008 22.375 1 82.88 253 GLN A CA 1
ATOM 1996 C C . GLN A 1 253 ? -16.609 8.914 21.312 1 82.88 253 GLN A C 1
ATOM 1998 O O . GLN A 1 253 ? -17.031 9.203 20.203 1 82.88 253 GLN A O 1
ATOM 2003 N N . ALA A 1 254 ? -16.297 7.633 21.734 1 81.69 254 ALA A N 1
ATOM 2004 C CA . ALA A 1 254 ? -16.375 6.5 20.812 1 81.69 254 ALA A CA 1
ATOM 2005 C C . ALA A 1 254 ? -17.797 6.301 20.312 1 81.69 254 ALA A C 1
ATOM 2007 O O . ALA A 1 254 ? -18 5.746 19.219 1 81.69 254 ALA A O 1
ATOM 2008 N N . LYS A 1 255 ? -18.797 6.867 21.016 1 82.44 255 LYS A N 1
ATOM 2009 C CA . LYS A 1 255 ? -20.203 6.707 20.641 1 82.44 255 LYS A CA 1
ATOM 2010 C C . LYS A 1 255 ? -20.609 7.734 19.594 1 82.44 255 LYS A C 1
ATOM 2012 O O . LYS A 1 255 ? -21.625 7.57 18.922 1 82.44 255 LYS A O 1
ATOM 2017 N N . VAL A 1 256 ? -19.734 8.742 19.484 1 79.25 256 VAL A N 1
ATOM 2018 C CA . VAL A 1 256 ? -20.188 9.836 18.625 1 79.25 256 VAL A CA 1
ATOM 2019 C C . VAL A 1 256 ? -19.312 9.906 17.375 1 79.25 256 VAL A C 1
ATOM 2021 O O . VAL A 1 256 ? -19.625 10.641 16.438 1 79.25 256 VAL A O 1
ATOM 2024 N N . ILE A 1 257 ? -18.281 9.102 17.297 1 80.69 257 ILE A N 1
ATOM 2025 C CA . ILE A 1 257 ? -17.422 9.102 16.109 1 80.69 257 ILE A CA 1
ATOM 2026 C C . ILE A 1 257 ? -17.594 7.789 15.352 1 80.69 257 ILE A C 1
ATOM 2028 O O . ILE A 1 257 ? -18 6.781 15.93 1 80.69 257 ILE A O 1
ATOM 2032 N N . VAL A 1 258 ? -17.25 7.887 13.961 1 83.81 258 VAL A N 1
ATOM 2033 C CA . VAL A 1 258 ? -17.375 6.695 13.117 1 83.81 258 VAL A CA 1
ATOM 2034 C C . VAL A 1 258 ? -16.109 5.855 13.227 1 83.81 258 VAL A C 1
ATOM 2036 O O . VAL A 1 258 ? -16.172 4.641 13.414 1 83.81 258 VAL A O 1
ATOM 2039 N N . ALA A 1 259 ? -14.938 6.477 13.148 1 88.75 259 ALA A N 1
ATOM 2040 C CA . ALA A 1 259 ? -13.648 5.801 13.242 1 88.75 259 ALA A CA 1
ATOM 2041 C C . ALA A 1 259 ? -12.852 6.309 14.438 1 88.75 259 ALA A C 1
ATOM 2043 O O . ALA A 1 259 ? -12.914 7.496 14.773 1 88.75 259 ALA A O 1
ATOM 2044 N N . PRO A 1 260 ? -12.109 5.41 15.016 1 89.38 260 PRO A N 1
ATOM 2045 C CA . PRO A 1 260 ? -11.258 5.852 16.125 1 89.38 260 PRO A CA 1
ATOM 2046 C C . PRO A 1 260 ? -10.289 6.961 15.711 1 89.38 260 PRO A C 1
ATOM 2048 O O . PRO A 1 260 ? -9.945 7.086 14.531 1 89.38 260 PRO A O 1
ATOM 2051 N N . ARG A 1 261 ? -9.883 7.77 16.703 1 89.69 261 ARG A N 1
ATOM 2052 C CA . ARG A 1 261 ? -8.922 8.844 16.469 1 89.69 261 ARG A CA 1
ATOM 2053 C C . ARG A 1 261 ? -7.57 8.516 17.109 1 89.69 261 ARG A C 1
ATOM 2055 O O . ARG A 1 261 ? -7.504 7.781 18.094 1 89.69 261 ARG A O 1
ATOM 2062 N N . SER A 1 262 ? -6.625 9.141 16.516 1 93.69 262 SER A N 1
ATOM 2063 C CA . SER A 1 262 ? -5.262 8.984 17 1 93.69 262 SER A CA 1
ATOM 2064 C C . SER A 1 262 ? -4.895 10.094 17.984 1 93.69 262 SER A C 1
ATOM 2066 O O . SER A 1 262 ? -5.277 11.25 17.797 1 93.69 262 SER A O 1
ATOM 2068 N N . ASN A 1 263 ? -4.32 9.742 19.094 1 96 263 ASN A N 1
ATOM 2069 C CA . ASN A 1 263 ? -3.672 10.648 20.031 1 96 263 ASN A CA 1
ATOM 2070 C C . ASN A 1 263 ? -2.244 10.211 20.344 1 96 263 ASN A C 1
ATOM 2072 O O . ASN A 1 263 ? -2.002 9.039 20.625 1 96 263 ASN A O 1
ATOM 2076 N N . ASN A 1 264 ? -1.354 11.172 20.234 1 98.44 264 ASN A N 1
ATOM 2077 C CA . ASN A 1 264 ? 0.027 10.742 20.422 1 98.44 264 ASN A CA 1
ATOM 2078 C C . ASN A 1 264 ? 0.944 11.922 20.734 1 98.44 264 ASN A C 1
ATOM 2080 O O . ASN A 1 264 ? 0.515 13.078 20.703 1 98.44 264 ASN A O 1
ATOM 2084 N N . LEU A 1 265 ? 2.139 11.586 21.203 1 98.81 265 LEU A N 1
ATOM 2085 C CA . LEU A 1 265 ? 3.297 12.469 21.281 1 98.81 265 LEU A CA 1
ATOM 2086 C C . LEU A 1 265 ? 4.395 12.016 20.328 1 98.81 265 LEU A C 1
ATOM 2088 O O . LEU A 1 265 ? 4.816 10.859 20.359 1 98.81 265 LEU A O 1
ATOM 2092 N N . LEU A 1 266 ? 4.809 12.891 19.422 1 98.88 266 LEU A N 1
ATOM 2093 C CA . LEU A 1 266 ? 5.914 12.602 18.516 1 98.88 266 LEU A CA 1
ATOM 2094 C C . LEU A 1 266 ? 7.215 13.211 19.031 1 98.88 266 LEU A C 1
ATOM 2096 O O . LEU A 1 266 ? 7.223 14.352 19.5 1 98.88 266 LEU A O 1
ATOM 2100 N N . ASP A 1 267 ? 8.242 12.422 19.016 1 98.88 267 ASP A N 1
ATOM 2101 C CA . ASP A 1 267 ? 9.562 12.906 19.375 1 98.88 267 ASP A CA 1
ATOM 2102 C C . ASP A 1 267 ? 10.078 13.938 18.375 1 98.88 267 ASP A C 1
ATOM 2104 O O . ASP A 1 267 ? 9.938 13.742 17.156 1 98.88 267 ASP A O 1
ATOM 2108 N N . THR A 1 268 ? 10.68 15.078 18.859 1 98.75 268 THR A N 1
ATOM 2109 C CA . THR A 1 268 ? 11.055 16.156 17.938 1 98.75 268 THR A CA 1
ATOM 2110 C C . THR A 1 268 ? 12.562 16.391 17.969 1 98.75 268 THR A C 1
ATOM 2112 O O . THR A 1 268 ? 13.039 17.469 17.594 1 98.75 268 THR A O 1
ATOM 2115 N N . ALA A 1 269 ? 13.289 15.438 18.438 1 98.75 269 ALA A N 1
ATOM 2116 C CA . ALA A 1 269 ? 14.734 15.609 18.531 1 98.75 269 ALA A CA 1
ATOM 2117 C C . ALA A 1 269 ? 15.336 15.93 17.156 1 98.75 269 ALA A C 1
ATOM 2119 O O . ALA A 1 269 ? 16.219 16.797 17.047 1 98.75 269 ALA A O 1
ATOM 2120 N N . ARG A 1 270 ? 14.93 15.281 16.125 1 98.75 270 ARG A N 1
ATOM 2121 C CA . ARG A 1 270 ? 15.516 15.461 14.797 1 98.75 270 ARG A CA 1
ATOM 2122 C C . ARG A 1 270 ? 15.258 16.875 14.273 1 98.75 270 ARG A C 1
ATOM 2124 O O . ARG A 1 270 ? 16.188 17.547 13.828 1 98.75 270 ARG A O 1
ATOM 2131 N N . ILE A 1 271 ? 14.039 17.328 14.336 1 98.88 271 ILE A N 1
ATOM 2132 C CA . ILE A 1 271 ? 13.727 18.641 13.781 1 98.88 271 ILE A CA 1
ATOM 2133 C C . ILE A 1 271 ? 14.359 19.734 14.641 1 98.88 271 ILE A C 1
ATOM 2135 O O . ILE A 1 271 ? 14.789 20.766 14.125 1 98.88 271 ILE A O 1
ATOM 2139 N N . GLU A 1 272 ? 14.398 19.547 15.898 1 98.88 272 GLU A N 1
ATOM 2140 C CA . GLU A 1 272 ? 15.086 20.484 16.781 1 98.88 272 GLU A CA 1
ATOM 2141 C C . GLU A 1 272 ? 16.562 20.594 16.422 1 98.88 272 GLU A C 1
ATOM 2143 O O . GLU A 1 272 ? 17.172 21.656 16.578 1 98.88 272 GLU A O 1
ATOM 2148 N 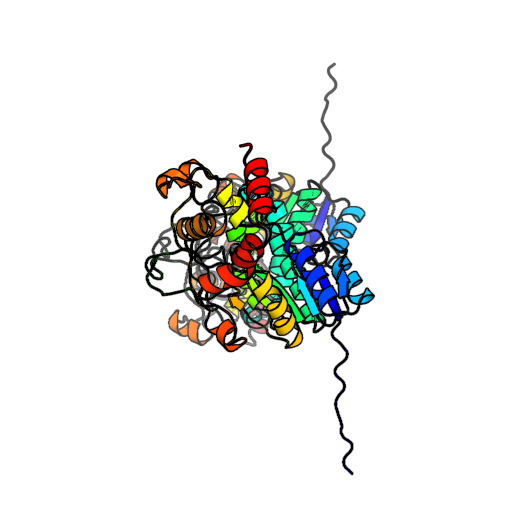N . GLY A 1 273 ? 17.125 19.453 16.031 1 98.75 273 GLY A N 1
ATOM 2149 C CA . GLY A 1 273 ? 18.5 19.484 15.555 1 98.75 273 GLY A CA 1
ATOM 2150 C C . GLY A 1 273 ? 18.672 20.312 14.305 1 98.75 273 GLY A C 1
ATOM 2151 O O . GLY A 1 273 ? 19.688 21.016 14.148 1 98.75 273 GLY A O 1
ATOM 2152 N N . GLU A 1 274 ? 17.734 20.312 13.375 1 98.69 274 GLU A N 1
ATOM 2153 C CA . GLU A 1 274 ? 17.781 21.094 12.133 1 98.69 274 GLU A CA 1
ATOM 2154 C C . GLU A 1 274 ? 17.484 22.562 12.391 1 98.69 274 GLU A C 1
ATOM 2156 O O . GLU A 1 274 ? 18 23.438 11.695 1 98.69 274 GLU A O 1
ATOM 2161 N N . PHE A 1 275 ? 16.641 22.797 13.383 1 98.81 275 PHE A N 1
ATOM 2162 C CA . PHE A 1 275 ? 16.172 24.141 13.695 1 98.81 275 PHE A CA 1
ATOM 2163 C C . PHE A 1 275 ? 16.156 24.375 15.195 1 98.81 275 PHE A C 1
ATOM 2165 O O . PHE A 1 275 ? 15.094 24.344 15.82 1 98.81 275 PHE A O 1
ATOM 2172 N N . PRO A 1 276 ? 17.234 24.766 15.727 1 98.56 276 PRO A N 1
ATOM 2173 C CA . PRO A 1 276 ? 17.328 24.969 17.172 1 98.56 276 PRO A CA 1
ATOM 2174 C C . PRO A 1 276 ? 16.391 26.078 17.672 1 98.56 276 PRO A C 1
ATOM 2176 O O . PRO A 1 276 ? 16.094 26.141 18.859 1 98.56 276 PRO A O 1
ATOM 2179 N N . GLU A 1 277 ? 15.945 26.891 16.797 1 98.56 277 GLU A N 1
ATOM 2180 C CA . GLU A 1 277 ? 15.094 28.016 17.172 1 98.56 277 GLU A CA 1
ATOM 2181 C C . GLU A 1 277 ? 13.633 27.594 17.266 1 98.56 277 GLU A C 1
ATOM 2183 O O . GLU A 1 277 ? 12.773 28.375 17.688 1 98.56 277 GLU A O 1
ATOM 2188 N N . LEU A 1 278 ? 13.289 26.328 16.875 1 98.81 278 LEU A N 1
ATOM 2189 C CA . LEU A 1 278 ? 11.914 25.844 16.922 1 98.81 278 LEU A CA 1
ATOM 2190 C C . LEU A 1 278 ? 11.336 25.953 18.328 1 98.81 278 LEU A C 1
ATOM 2192 O O . LEU A 1 278 ? 11.977 25.547 19.297 1 98.81 278 LEU A O 1
ATOM 2196 N N . LEU A 1 279 ? 10.18 26.5 18.438 1 98.94 279 LEU A N 1
ATOM 2197 C CA . LEU A 1 279 ? 9.578 26.766 19.734 1 98.94 279 LEU A CA 1
ATOM 2198 C C . LEU A 1 279 ? 8.805 25.562 20.25 1 98.94 279 LEU A C 1
ATOM 2200 O O . LEU A 1 279 ? 8.172 24.844 19.453 1 98.94 279 LEU A O 1
ATOM 2204 N N . PRO A 1 280 ? 8.789 25.391 21.594 1 98.75 280 PRO A N 1
ATOM 2205 C CA . PRO A 1 280 ? 7.844 24.422 22.156 1 98.75 280 PRO A CA 1
ATOM 2206 C C . PRO A 1 280 ? 6.391 24.766 21.828 1 98.75 280 PRO A C 1
ATOM 2208 O O . PRO A 1 280 ? 6.051 25.938 21.641 1 98.75 280 PRO A O 1
ATOM 2211 N N . ILE A 1 281 ? 5.555 23.781 21.844 1 98.88 281 ILE A N 1
ATOM 2212 C CA . ILE A 1 281 ? 4.207 23.875 21.297 1 98.88 281 ILE A CA 1
ATOM 2213 C C . ILE A 1 281 ? 3.453 25.016 21.953 1 98.88 281 ILE A C 1
ATOM 2215 O O . ILE A 1 281 ? 2.836 25.844 21.281 1 98.88 281 ILE A O 1
ATOM 2219 N N . LYS A 1 282 ? 3.504 25.203 23.25 1 98.5 282 LYS A N 1
ATOM 2220 C CA . LYS A 1 282 ? 2.738 26.25 23.922 1 98.5 282 LYS A CA 1
ATOM 2221 C C . LYS A 1 282 ? 3.281 27.625 23.594 1 98.5 282 LYS A C 1
ATOM 2223 O O . LYS A 1 282 ? 2.514 28.578 23.406 1 98.5 282 LYS A O 1
ATOM 2228 N N . GLU A 1 283 ? 4.617 27.703 23.5 1 98.81 283 GLU A N 1
ATOM 2229 C CA . GLU A 1 283 ? 5.23 28.969 23.109 1 98.81 283 GLU A CA 1
ATOM 2230 C C . GLU A 1 283 ? 4.91 29.328 21.672 1 98.81 283 GLU A C 1
ATOM 2232 O O . GLU A 1 283 ? 4.684 30.5 21.344 1 98.81 283 GLU A O 1
ATOM 2237 N N . SER A 1 284 ? 4.941 28.359 20.828 1 98.88 284 SER A N 1
ATOM 2238 C CA . SER A 1 284 ? 4.598 28.578 19.422 1 98.88 284 SER A CA 1
ATOM 2239 C C . SER A 1 284 ? 3.15 29.047 19.281 1 98.88 284 SER A C 1
ATOM 2241 O O . SER A 1 284 ? 2.861 29.953 18.5 1 98.88 284 SER A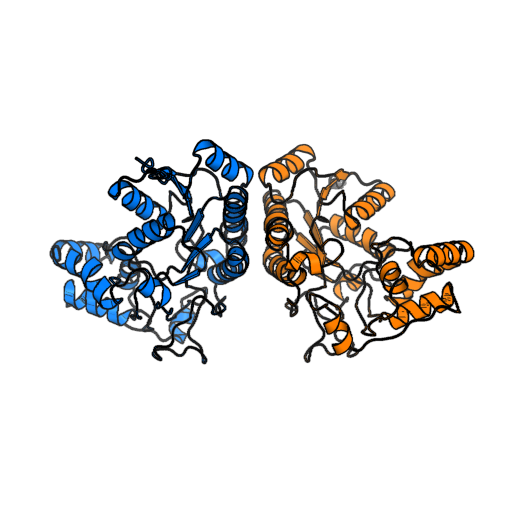 O 1
ATOM 2243 N N . LEU A 1 285 ? 2.229 28.422 20.031 1 98.81 285 LEU A N 1
ATOM 2244 C CA . LEU A 1 285 ? 0.823 28.812 20.016 1 98.81 285 LEU A CA 1
ATOM 2245 C C . LEU A 1 285 ? 0.655 30.25 20.484 1 98.81 285 LEU A C 1
ATOM 2247 O O . LEU A 1 285 ? -0.118 31.016 19.906 1 98.81 285 LEU A O 1
ATOM 2251 N N . ARG A 1 286 ? 1.38 30.594 21.516 1 98.5 286 ARG A N 1
ATOM 2252 C CA . ARG A 1 286 ? 1.308 31.969 22.016 1 98.5 286 ARG A CA 1
ATOM 2253 C C . ARG A 1 286 ? 1.765 32.969 20.953 1 98.5 286 ARG A C 1
ATOM 2255 O O . ARG A 1 286 ? 1.062 33.938 20.656 1 98.5 286 ARG A O 1
ATOM 2262 N N . LYS A 1 287 ? 2.883 32.688 20.359 1 98.69 287 LYS A N 1
ATOM 2263 C CA . LYS A 1 287 ? 3.535 33.625 19.469 1 98.69 287 LYS A CA 1
ATOM 2264 C C . LYS A 1 287 ? 2.781 33.75 18.141 1 98.69 287 LYS A C 1
ATOM 2266 O O . LYS A 1 287 ? 2.58 34.844 17.625 1 98.69 287 LYS A O 1
ATOM 2271 N N . TYR A 1 288 ? 2.342 32.656 17.594 1 98.62 288 TYR A N 1
ATOM 2272 C CA . TYR A 1 288 ? 1.894 32.656 16.219 1 98.62 288 TYR A CA 1
ATOM 2273 C C . TYR A 1 288 ? 0.372 32.625 16.125 1 98.62 288 TYR A C 1
ATOM 2275 O O . TYR A 1 288 ? -0.204 32.875 15.07 1 98.62 288 TYR A O 1
ATOM 2283 N N . VAL A 1 289 ? -0.302 32.312 17.219 1 98.5 289 VAL A N 1
ATOM 2284 C CA . VAL A 1 289 ? -1.753 32.188 17.141 1 98.5 289 VAL A CA 1
ATOM 2285 C C . VAL A 1 289 ? -2.416 33.156 18.094 1 98.5 289 VAL A C 1
ATOM 2287 O O . VAL A 1 289 ? -3.094 34.094 17.656 1 98.5 289 VAL A O 1
ATOM 2290 N N . PHE A 1 290 ? -2.105 33.188 19.344 1 98.38 290 PHE A N 1
ATOM 2291 C CA . PHE A 1 290 ? -2.943 33.875 20.312 1 98.38 290 PHE A CA 1
ATOM 2292 C C . PHE A 1 290 ? -2.518 35.312 20.469 1 98.38 290 PHE A C 1
ATOM 2294 O O . PHE A 1 290 ? -3.359 36.219 20.641 1 98.38 290 PHE A O 1
ATOM 2301 N N . GLU A 1 291 ? -1.18 35.625 20.391 1 98 291 GLU A N 1
ATOM 2302 C CA . GLU A 1 291 ? -0.737 37 20.484 1 98 291 GLU A CA 1
ATOM 2303 C C . GLU A 1 291 ? -1.241 37.812 19.297 1 98 291 GLU A C 1
ATOM 2305 O O . GLU A 1 291 ? -1.8 38.906 19.484 1 98 291 GLU A O 1
ATOM 2310 N N . PRO A 1 292 ? -1.084 37.281 18.078 1 97.25 292 PRO A N 1
ATOM 2311 C CA . PRO A 1 292 ? -1.62 38.031 16.938 1 97.25 292 PRO A CA 1
ATOM 2312 C C . PRO A 1 292 ? -3.127 38.25 17.031 1 97.25 292 PRO A C 1
ATOM 2314 O O . PRO A 1 292 ? -3.629 39.281 16.609 1 97.25 292 PRO A O 1
ATOM 2317 N N . ASN A 1 293 ? -3.873 37.344 17.547 1 97.25 293 ASN A N 1
ATOM 2318 C CA . ASN A 1 293 ? -5.32 37.469 17.672 1 97.25 293 ASN A CA 1
ATOM 2319 C C . ASN A 1 293 ? -5.703 38.375 18.844 1 97.25 293 ASN A C 1
ATOM 2321 O O . ASN A 1 293 ? -6.723 39.062 18.797 1 97.25 293 ASN A O 1
ATOM 2325 N N . ALA A 1 294 ? -4.934 38.344 19.859 1 96.19 294 ALA A N 1
ATOM 2326 C CA . ALA A 1 294 ? -5.172 39.219 21.016 1 96.19 294 ALA A CA 1
ATOM 2327 C C . ALA A 1 294 ? -5.07 40.688 20.625 1 96.19 294 ALA A C 1
ATOM 2329 O O . ALA A 1 294 ? -5.777 41.531 21.172 1 96.19 294 ALA A O 1
ATOM 2330 N N . ALA A 1 295 ? -4.199 40.969 19.656 1 95.69 295 ALA A N 1
ATOM 2331 C CA . ALA A 1 295 ? -4.012 42.312 19.172 1 95.69 295 ALA A CA 1
ATOM 2332 C C . ALA A 1 295 ? -5.281 42.844 18.5 1 95.69 295 ALA A C 1
ATOM 2334 O O . ALA A 1 295 ? -5.48 44.062 18.391 1 95.69 295 ALA A O 1
ATOM 2335 N N . LYS A 1 296 ? -6.145 42 18.062 1 96.25 296 LYS A N 1
ATOM 2336 C CA . LYS A 1 296 ? -7.434 42.344 17.469 1 96.25 296 LYS A CA 1
ATOM 2337 C C . LYS A 1 296 ? -8.57 41.562 18.156 1 96.25 296 LYS A C 1
ATOM 2339 O O . LYS A 1 296 ? -9.438 41 17.484 1 96.25 296 LYS A O 1
ATOM 2344 N N . LYS A 1 297 ? -8.508 41.5 19.359 1 95.62 297 LYS A N 1
ATOM 2345 C CA . LYS A 1 297 ? -9.312 40.656 20.219 1 95.62 297 LYS A CA 1
ATOM 2346 C C . LYS A 1 297 ? -10.797 40.844 19.969 1 95.62 297 LYS A C 1
ATOM 2348 O O . LYS A 1 297 ? -11.547 39.875 19.859 1 95.62 297 LYS A O 1
ATOM 2353 N N . ASP A 1 298 ? -11.289 42.125 19.953 1 95.81 298 ASP A N 1
ATOM 2354 C CA . ASP A 1 298 ? -12.711 42.406 19.781 1 95.81 298 ASP A CA 1
ATOM 2355 C C . ASP A 1 298 ? -13.234 41.875 18.453 1 95.81 298 ASP A C 1
ATOM 2357 O O . ASP A 1 298 ? -14.32 41.281 18.406 1 95.81 298 ASP A O 1
ATOM 2361 N N . GLU A 1 299 ? -12.461 42.094 17.484 1 95.94 299 GLU A N 1
ATOM 2362 C CA . GLU A 1 299 ? -12.828 41.562 16.172 1 95.94 299 GLU A CA 1
ATOM 2363 C C . GLU A 1 299 ? -12.883 40.062 16.156 1 95.94 299 GLU A C 1
ATOM 2365 O O . GLU A 1 299 ? -13.82 39.469 15.617 1 95.94 299 GLU A O 1
ATOM 2370 N N . VAL A 1 300 ? -11.852 39.406 16.703 1 95.81 300 VAL A N 1
ATOM 2371 C CA . VAL A 1 300 ? -11.758 37.938 16.75 1 95.81 300 VAL A CA 1
ATOM 2372 C C . VAL A 1 300 ? -12.914 37.375 17.578 1 95.81 300 VAL A C 1
ATOM 2374 O O . VAL A 1 300 ? -13.57 36.406 17.172 1 95.81 300 VAL A O 1
ATOM 2377 N N . TYR A 1 301 ? -13.133 38 18.719 1 95.88 301 TYR A N 1
ATOM 2378 C CA . TYR A 1 301 ? -14.219 37.594 19.594 1 95.88 301 TYR A CA 1
ATOM 2379 C C . TYR A 1 301 ? -15.547 37.594 18.859 1 95.88 301 TYR A C 1
ATOM 2381 O O . TYR A 1 301 ? -16.297 36.594 18.906 1 95.88 301 TYR A O 1
ATOM 2389 N N . LYS A 1 302 ? -15.875 38.656 18.188 1 95.75 302 LYS A N 1
ATOM 2390 C CA . LYS A 1 302 ? -17.125 38.812 17.453 1 95.75 302 LYS A CA 1
ATOM 2391 C C . LYS A 1 302 ? -17.234 37.75 16.344 1 95.75 302 LYS A C 1
ATOM 2393 O O . LYS A 1 30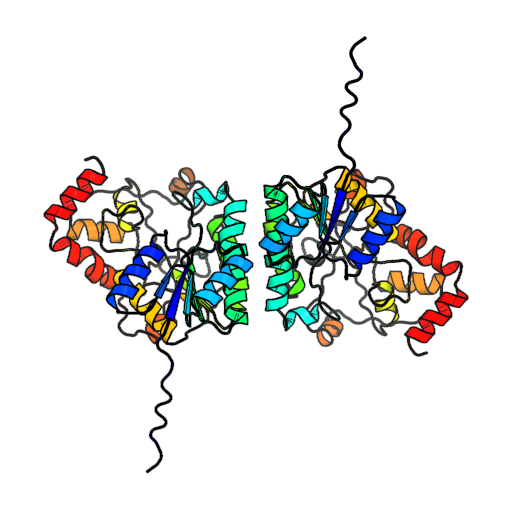2 ? -18.297 37.156 16.156 1 95.75 302 LYS A O 1
ATOM 2398 N N . ALA A 1 303 ? -16.156 37.594 15.633 1 95.5 303 ALA A N 1
ATOM 2399 C CA . ALA A 1 303 ? -16.141 36.625 14.531 1 95.5 303 ALA A CA 1
ATOM 2400 C C . ALA A 1 303 ? -16.391 35.188 15.039 1 95.5 303 ALA A C 1
ATOM 2402 O O . ALA A 1 303 ? -17.125 34.438 14.406 1 95.5 303 ALA A O 1
ATOM 2403 N N . VAL A 1 304 ? -15.727 34.812 16.125 1 94.5 304 VAL A N 1
ATOM 2404 C CA . VAL A 1 304 ? -15.883 33.469 16.703 1 94.5 304 VAL A CA 1
ATOM 2405 C C . VAL A 1 304 ? -17.312 33.281 17.219 1 94.5 304 VAL A C 1
ATOM 2407 O O . VAL A 1 304 ? -17.906 32.219 17.062 1 94.5 304 VAL A O 1
ATOM 2410 N N . LYS A 1 305 ? -17.875 34.312 17.812 1 93.31 305 LYS A N 1
ATOM 2411 C CA . LYS A 1 305 ? -19.25 34.25 18.297 1 93.31 305 LYS A CA 1
ATOM 2412 C C . LYS A 1 305 ? -20.219 34.031 17.125 1 93.31 305 LYS A C 1
ATOM 2414 O O . LYS A 1 305 ? -21.172 33.25 17.25 1 93.31 305 LYS A O 1
ATOM 2419 N N . GLU A 1 306 ? -20.016 34.719 16.109 1 93.25 306 GLU A N 1
ATOM 2420 C CA . GLU A 1 306 ? -20.828 34.562 14.922 1 93.25 306 GLU A CA 1
ATOM 2421 C C . GLU A 1 306 ? -20.719 33.125 14.367 1 93.25 306 GLU A C 1
ATOM 2423 O O . GLU A 1 306 ? -21.719 32.531 13.969 1 93.25 306 GLU A O 1
ATOM 2428 N N . MET A 1 307 ? -19.484 32.625 14.281 1 91 307 MET A N 1
ATOM 2429 C CA . MET A 1 307 ? -19.219 31.297 13.773 1 91 307 MET A CA 1
ATOM 2430 C C . MET A 1 307 ? -19.938 30.234 14.609 1 91 307 MET A C 1
ATOM 2432 O O . MET A 1 307 ? -20.422 29.234 14.07 1 91 307 MET A O 1
ATOM 2436 N N . ARG A 1 308 ? -20.094 30.453 15.898 1 89.69 308 ARG A N 1
ATOM 2437 C CA . ARG A 1 308 ? -20.703 29.516 16.812 1 89.69 308 ARG A CA 1
ATOM 2438 C C . ARG A 1 308 ? -22.219 29.672 16.828 1 89.69 308 ARG A C 1
ATOM 2440 O O . ARG A 1 308 ? -22.938 28.812 17.328 1 89.69 308 ARG A O 1
ATOM 2447 N N . GLY A 1 309 ? -22.766 30.688 16.156 1 79.25 309 GLY A N 1
ATOM 2448 C CA . GLY A 1 309 ? -24.188 31 16.172 1 79.25 309 GLY A CA 1
ATOM 2449 C C . GLY A 1 309 ? -24.656 31.594 17.5 1 79.25 309 GLY A C 1
ATOM 2450 O O . GLY A 1 309 ? -25.75 31.297 17.953 1 79.25 309 GLY A O 1
ATOM 2451 N N . ARG A 1 310 ? -23.906 32.25 18.156 1 68.06 310 ARG A N 1
ATOM 2452 C CA . ARG A 1 310 ? -24.266 32.875 19.438 1 68.06 310 ARG A CA 1
ATOM 2453 C C . ARG A 1 310 ? -24.125 34.375 19.344 1 68.06 310 ARG A C 1
ATOM 2455 O O . ARG A 1 310 ? -23.328 34.906 18.547 1 68.06 310 ARG A O 1
ATOM 2462 N N . MET B 1 1 ? -47.469 -16.578 -26.25 1 21.2 1 MET B N 1
ATOM 2463 C CA . MET B 1 1 ? -46.219 -16.812 -27 1 21.2 1 MET B CA 1
ATOM 2464 C C . MET B 1 1 ? -45.094 -15.922 -26.469 1 21.2 1 MET B C 1
ATOM 2466 O O . MET B 1 1 ? -44.875 -14.828 -26.984 1 21.2 1 MET B O 1
ATOM 2470 N N . ALA B 1 2 ? -44.969 -15.781 -25.156 1 28.38 2 ALA B N 1
ATOM 2471 C CA . ALA B 1 2 ? -44.062 -14.906 -24.438 1 28.38 2 ALA B CA 1
ATOM 2472 C C . ALA B 1 2 ? -42.625 -15.07 -24.938 1 28.38 2 ALA B C 1
ATOM 2474 O O . ALA B 1 2 ? -42.156 -16.203 -25.141 1 28.38 2 ALA B O 1
ATOM 2475 N N . GLY B 1 3 ? -42.188 -14.055 -25.656 1 29.58 3 GLY B N 1
ATOM 2476 C CA . GLY B 1 3 ? -40.906 -14.141 -26.344 1 29.58 3 GLY B CA 1
ATOM 2477 C C . GLY B 1 3 ? -39.781 -14.641 -25.469 1 29.58 3 GLY B C 1
ATOM 2478 O O . GLY B 1 3 ? -39.781 -14.414 -24.25 1 29.58 3 GLY B O 1
ATOM 2479 N N . ASP B 1 4 ? -39.156 -15.773 -25.719 1 29.61 4 ASP B N 1
ATOM 2480 C CA . ASP B 1 4 ? -37.969 -16.375 -25.109 1 29.61 4 ASP B CA 1
ATOM 2481 C C . ASP B 1 4 ? -36.875 -15.328 -24.922 1 29.61 4 ASP B C 1
ATOM 2483 O O . ASP B 1 4 ? -36.25 -14.891 -25.891 1 29.61 4 ASP B O 1
ATOM 2487 N N . LYS B 1 5 ? -37.094 -14.211 -24.141 1 32.16 5 LYS B N 1
ATOM 2488 C CA . LYS B 1 5 ? -36.031 -13.258 -23.797 1 32.16 5 LYS B CA 1
ATOM 2489 C C . LYS B 1 5 ? -34.75 -13.969 -23.406 1 32.16 5 LYS B C 1
ATOM 2491 O O . LYS B 1 5 ? -34.562 -14.344 -22.234 1 32.16 5 LYS B O 1
ATOM 2496 N N . THR B 1 6 ? -34.25 -14.984 -24.109 1 35.03 6 THR B N 1
ATOM 2497 C CA . THR B 1 6 ? -32.906 -15.5 -23.984 1 35.03 6 THR B CA 1
ATOM 2498 C C . THR B 1 6 ? -31.906 -14.359 -23.828 1 35.03 6 THR B C 1
ATOM 2500 O O . THR B 1 6 ? -31.672 -13.602 -24.766 1 35.03 6 THR B O 1
ATOM 2503 N N . ASN B 1 7 ? -31.75 -13.508 -22.969 1 40.09 7 ASN B N 1
ATOM 2504 C CA . ASN B 1 7 ? -30.922 -12.336 -22.719 1 40.09 7 ASN B CA 1
ATOM 2505 C C . ASN B 1 7 ? -29.469 -12.586 -23.094 1 40.09 7 ASN B C 1
ATOM 2507 O O . ASN B 1 7 ? -28.797 -13.406 -22.469 1 40.09 7 ASN B O 1
ATOM 2511 N N . GLY B 1 8 ? -28.891 -12.828 -24.328 1 41.22 8 GLY B N 1
ATOM 2512 C CA . GLY B 1 8 ? -27.672 -13.094 -25.062 1 41.22 8 GLY B CA 1
ATOM 2513 C C . GLY B 1 8 ? -26.453 -12.422 -24.438 1 41.22 8 GLY B C 1
ATOM 2514 O O . GLY B 1 8 ? -26.125 -11.281 -24.781 1 41.22 8 GLY B O 1
ATOM 2515 N N . ALA B 1 9 ? -26.062 -12.586 -23.25 1 54.12 9 ALA B N 1
ATOM 2516 C CA . ALA B 1 9 ? -24.859 -12.023 -22.625 1 54.12 9 ALA B CA 1
ATOM 2517 C C . ALA B 1 9 ? -23.672 -12.102 -23.578 1 54.12 9 ALA B C 1
ATOM 2519 O O . ALA B 1 9 ? -23.406 -13.148 -24.188 1 54.12 9 ALA B O 1
ATOM 2520 N N . ALA B 1 10 ? -23.125 -10.938 -24.156 1 74.25 10 ALA B N 1
ATOM 2521 C CA . ALA B 1 10 ? -21.984 -10.766 -25.047 1 74.25 10 ALA B CA 1
ATOM 2522 C C . ALA B 1 10 ? -20.828 -11.688 -24.641 1 74.25 10 ALA B C 1
ATOM 2524 O O . ALA B 1 10 ? -20.656 -12 -23.469 1 74.25 10 ALA B O 1
ATOM 2525 N N . GLU B 1 11 ? -20.312 -12.57 -25.562 1 89.75 11 GLU B N 1
ATOM 2526 C CA . GLU B 1 11 ? -19.172 -13.453 -25.406 1 89.75 11 GLU B CA 1
ATOM 2527 C C . GLU B 1 11 ? -18.047 -12.758 -24.641 1 89.75 11 GLU B C 1
ATOM 2529 O O . GLU B 1 11 ? -17.75 -11.594 -24.906 1 89.75 11 GLU B O 1
ATOM 2534 N N . PRO B 1 12 ? -17.531 -13.438 -23.609 1 96.5 12 PRO B N 1
ATOM 2535 C CA . PRO B 1 12 ? -16.438 -12.836 -22.859 1 96.5 12 PRO B CA 1
ATOM 2536 C C . PRO B 1 12 ? -15.242 -12.469 -23.734 1 96.5 12 PRO B C 1
ATOM 2538 O O . PRO B 1 12 ? -14.906 -13.211 -24.656 1 96.5 12 PRO B O 1
ATOM 2541 N N . VAL B 1 13 ? -14.75 -11.336 -23.547 1 98.62 13 VAL B N 1
ATOM 2542 C CA . VAL B 1 13 ? -13.492 -10.891 -24.156 1 98.62 13 VAL B CA 1
ATOM 2543 C C . VAL B 1 13 ? -12.453 -10.656 -23.062 1 98.62 13 VAL B C 1
ATOM 2545 O O . VAL B 1 13 ? -12.641 -9.805 -22.188 1 98.62 13 VAL B O 1
ATOM 2548 N N . PHE B 1 14 ? -11.312 -11.414 -23.109 1 98.88 14 PHE B N 1
ATOM 2549 C CA . PHE B 1 14 ? -10.281 -11.328 -22.078 1 98.88 14 PHE B CA 1
ATOM 2550 C C . PHE B 1 14 ? -9.172 -10.375 -22.516 1 98.88 14 PHE B C 1
ATOM 2552 O O . PHE B 1 14 ? -8.805 -10.328 -23.688 1 98.88 14 PHE B O 1
ATOM 2559 N N . LEU B 1 15 ? -8.695 -9.555 -21.656 1 98.94 15 LEU B N 1
ATOM 2560 C CA . LEU B 1 15 ? -7.449 -8.797 -21.781 1 98.94 15 LEU B CA 1
ATOM 2561 C C . LEU B 1 15 ? -6.422 -9.258 -20.766 1 98.94 15 LEU B C 1
ATOM 2563 O O . LEU B 1 15 ? -6.68 -9.203 -19.547 1 98.94 15 LEU B O 1
ATOM 2567 N N . LEU B 1 16 ? -5.27 -9.758 -21.234 1 98.94 16 LEU B N 1
ATOM 2568 C CA . LEU B 1 16 ? -4.273 -10.375 -20.375 1 98.94 16 LEU B CA 1
ATOM 2569 C C . LEU B 1 16 ? -3.092 -9.438 -20.141 1 98.94 16 LEU B C 1
ATOM 2571 O O . LEU B 1 16 ? -2.473 -8.969 -21.109 1 98.94 16 LEU B O 1
ATOM 2575 N N . PHE B 1 17 ? -2.832 -9.078 -18.891 1 98.88 17 PHE B N 1
ATOM 2576 C CA . PHE B 1 17 ? -1.602 -8.406 -18.469 1 98.88 17 PHE B CA 1
ATOM 2577 C C . PHE B 1 17 ? -0.568 -9.422 -18 1 98.88 17 PHE B C 1
ATOM 2579 O O . PHE B 1 17 ? -0.91 -10.398 -17.328 1 98.88 17 PHE B O 1
ATOM 2586 N N . GLY B 1 18 ? 0.696 -9.219 -18.266 1 98.12 18 GLY B N 1
ATOM 2587 C CA . GLY B 1 18 ? 1.756 -10.164 -17.953 1 98.12 18 GLY B CA 1
ATOM 2588 C C . GLY B 1 18 ? 2.016 -11.156 -19.078 1 98.12 18 GLY B C 1
ATOM 2589 O O . GLY B 1 18 ? 2.334 -12.32 -18.812 1 98.12 18 GLY B O 1
ATOM 2590 N N . LYS B 1 19 ? 1.874 -10.734 -20.281 1 97.62 19 LYS B N 1
ATOM 2591 C CA . LYS B 1 19 ? 1.902 -11.594 -21.453 1 97.62 19 LYS B CA 1
ATOM 2592 C C . LYS B 1 19 ? 3.256 -12.289 -21.594 1 97.62 19 LYS B C 1
ATOM 2594 O O . LYS B 1 19 ? 3.346 -13.383 -22.156 1 97.62 19 LYS B O 1
ATOM 2599 N N . SER B 1 20 ? 4.309 -11.68 -21.062 1 95.44 20 SER B N 1
ATOM 2600 C CA . SER B 1 20 ? 5.652 -12.219 -21.25 1 95.44 20 SER B CA 1
ATOM 2601 C C . SER B 1 20 ? 6.059 -13.109 -20.078 1 95.44 20 SER B C 1
ATOM 2603 O O . SER B 1 20 ? 7.145 -13.695 -20.094 1 95.44 20 SER B O 1
ATOM 2605 N N . GLY B 1 21 ? 5.203 -13.227 -19.109 1 94.94 21 GLY B N 1
ATOM 2606 C CA . GLY B 1 21 ? 5.508 -14.039 -17.938 1 94.94 21 GLY B CA 1
ATOM 2607 C C . GLY B 1 21 ? 5.098 -15.484 -18.094 1 94.94 21 GLY B C 1
ATOM 2608 O O . GLY B 1 21 ? 4.414 -15.844 -19.062 1 94.94 21 GLY B O 1
ATOM 2609 N N . TRP B 1 22 ? 5.449 -16.281 -17.125 1 95.56 22 TRP B N 1
ATOM 2610 C CA . TRP B 1 22 ? 5.188 -17.719 -17.156 1 95.56 22 TRP B CA 1
ATOM 2611 C C . TRP B 1 22 ? 3.689 -18 -17.109 1 95.56 22 TRP B C 1
ATOM 2613 O O . TRP B 1 22 ? 3.143 -18.625 -18.016 1 95.56 22 TRP B O 1
ATOM 2623 N N . ILE B 1 23 ? 2.998 -17.438 -16.062 1 97.19 23 ILE B N 1
ATOM 2624 C CA . ILE B 1 23 ? 1.564 -17.672 -15.906 1 97.19 23 ILE B CA 1
ATOM 2625 C C . ILE B 1 23 ? 0.814 -17.031 -17.078 1 97.19 23 ILE B C 1
ATOM 2627 O O . ILE B 1 23 ? -0.166 -17.594 -17.578 1 97.19 23 ILE B O 1
ATOM 2631 N N . GLY B 1 24 ? 1.308 -15.844 -17.516 1 98.19 24 GLY B N 1
ATOM 2632 C CA . GLY B 1 24 ? 0.716 -15.211 -18.672 1 98.19 24 GLY B CA 1
ATOM 2633 C C . GLY B 1 24 ? 0.766 -16.078 -19.922 1 98.19 24 GLY B C 1
ATOM 2634 O O . GLY B 1 24 ? -0.21 -16.156 -20.672 1 98.19 24 GLY B O 1
ATOM 2635 N N . GLY B 1 25 ? 1.933 -16.719 -20.109 1 98.19 25 GLY B N 1
ATOM 2636 C CA . GLY B 1 25 ? 2.062 -17.625 -21.234 1 98.19 25 GLY B CA 1
ATOM 2637 C C . GLY B 1 25 ? 1.122 -18.812 -21.141 1 98.19 25 GLY B C 1
ATOM 2638 O O . GLY B 1 25 ? 0.492 -19.188 -22.141 1 98.19 25 GLY B O 1
ATOM 2639 N N . LEU B 1 26 ? 0.98 -19.375 -20 1 98.44 26 LEU B N 1
ATOM 2640 C CA . LEU B 1 26 ? 0.112 -20.531 -19.797 1 98.44 26 LEU B CA 1
ATOM 2641 C C . LEU B 1 26 ? -1.353 -20.156 -19.984 1 98.44 26 LEU B C 1
ATOM 2643 O O . LEU B 1 26 ? -2.141 -20.938 -20.516 1 98.44 26 LEU B O 1
ATOM 2647 N N . LEU B 1 27 ? -1.706 -18.938 -19.562 1 98.81 27 LEU B N 1
ATOM 2648 C CA . LEU B 1 27 ? -3.07 -18.453 -19.734 1 98.81 27 LEU B CA 1
ATOM 2649 C C . LEU B 1 27 ? -3.396 -18.281 -21.219 1 98.81 27 LEU B C 1
ATOM 2651 O O . LEU B 1 27 ? -4.504 -18.609 -21.656 1 98.81 27 LEU B O 1
ATOM 2655 N N . GLN B 1 28 ? -2.441 -17.766 -22 1 98.75 28 GLN B N 1
ATOM 2656 C CA . GLN B 1 28 ? -2.633 -17.641 -23.438 1 98.75 28 GLN B CA 1
ATOM 2657 C C . GLN B 1 28 ? -2.936 -19 -24.062 1 98.75 28 GLN B C 1
ATOM 2659 O O . GLN B 1 28 ? -3.863 -19.141 -24.875 1 98.75 28 GLN B O 1
ATOM 2664 N N . GLU B 1 29 ? -2.16 -20 -23.672 1 98.44 29 GLU B N 1
ATOM 2665 C CA . GLU B 1 29 ? -2.355 -21.344 -24.188 1 98.44 29 GLU B CA 1
ATOM 2666 C C . GLU B 1 29 ? -3.74 -21.875 -23.828 1 98.44 29 GLU B C 1
ATOM 2668 O O . GLU B 1 29 ? -4.422 -22.469 -24.672 1 98.44 29 GLU B O 1
ATOM 2673 N N . GLU B 1 30 ? -4.121 -21.688 -22.594 1 98.44 30 GLU B N 1
ATOM 2674 C CA . GLU B 1 30 ? -5.414 -22.172 -22.141 1 98.44 30 GLU B CA 1
ATOM 2675 C C . GLU B 1 30 ? -6.559 -21.469 -22.859 1 98.44 30 GLU B C 1
ATOM 2677 O O . GLU B 1 30 ? -7.559 -22.094 -23.219 1 98.44 30 GLU B O 1
ATOM 2682 N N . LEU B 1 31 ? -6.434 -20.125 -23.031 1 98.69 31 LEU B N 1
ATOM 2683 C CA . LEU B 1 31 ? -7.453 -19.344 -23.734 1 98.69 31 LEU B CA 1
ATOM 2684 C C . LEU B 1 31 ? -7.598 -19.828 -25.172 1 98.69 31 LEU B C 1
ATOM 2686 O O . LEU B 1 31 ? -8.719 -19.984 -25.672 1 98.69 31 LEU B O 1
ATOM 2690 N N . LYS B 1 32 ? -6.484 -20.094 -25.844 1 98.5 32 LYS B N 1
ATOM 2691 C CA . LYS B 1 32 ? -6.504 -20.625 -27.219 1 98.5 32 LYS B CA 1
ATOM 2692 C C . LYS B 1 32 ? -7.188 -21.984 -27.266 1 98.5 32 LYS B C 1
ATOM 2694 O O . LYS B 1 32 ? -8.023 -22.234 -28.141 1 98.5 32 LYS B O 1
ATOM 2699 N N . LYS B 1 33 ? -6.82 -22.766 -26.344 1 98 33 LYS B N 1
ATOM 2700 C CA . LYS B 1 33 ? -7.383 -24.109 -26.281 1 98 33 LYS B CA 1
ATOM 2701 C C . LYS B 1 33 ? -8.906 -24.062 -26.141 1 98 33 LYS B C 1
ATOM 2703 O O . LYS B 1 33 ? -9.602 -24.906 -26.719 1 98 33 LYS B O 1
ATOM 2708 N N . GLN B 1 34 ? -9.422 -23.078 -25.453 1 97.06 34 GLN B N 1
ATOM 2709 C CA . GLN B 1 34 ? -10.852 -22.953 -25.203 1 97.06 34 GLN B CA 1
ATOM 2710 C C . GLN B 1 34 ? -11.547 -22.172 -26.312 1 97.06 34 GLN B C 1
ATOM 2712 O O . GLN B 1 34 ? -12.773 -22.062 -26.328 1 97.06 34 GLN B O 1
ATOM 2717 N N . GLY B 1 35 ? -10.805 -21.625 -27.219 1 97.31 35 GLY B N 1
ATOM 2718 C CA . GLY B 1 35 ? -11.383 -20.812 -28.281 1 97.31 35 GLY B CA 1
ATOM 2719 C C . GLY B 1 35 ? -11.922 -19.484 -27.781 1 97.31 35 GLY B C 1
ATOM 2720 O O . GLY B 1 35 ? -12.867 -18.938 -28.359 1 97.31 35 GLY B O 1
ATOM 2721 N N . ALA B 1 36 ? -11.336 -19.031 -26.703 1 97.44 36 ALA B N 1
ATOM 2722 C CA . ALA B 1 36 ? -11.812 -17.766 -26.125 1 97.44 36 ALA B CA 1
ATOM 2723 C C . ALA B 1 36 ? -11.258 -16.578 -26.875 1 97.44 36 ALA B C 1
ATOM 2725 O O . ALA B 1 36 ? -10.164 -16.625 -27.438 1 97.44 36 ALA B O 1
ATOM 2726 N N . LYS B 1 37 ? -12.008 -15.547 -26.938 1 98.25 37 LYS B N 1
ATOM 2727 C CA . LYS B 1 37 ? -11.523 -14.273 -27.469 1 98.25 37 LYS B CA 1
ATOM 2728 C C . LYS B 1 37 ? -10.664 -13.547 -26.438 1 98.25 37 LYS B C 1
ATOM 2730 O O . LYS B 1 37 ? -11.094 -13.32 -25.312 1 98.25 37 LYS B O 1
ATOM 2735 N N . PHE B 1 38 ? -9.43 -13.25 -26.859 1 98.75 38 PHE B N 1
ATOM 2736 C CA . PHE B 1 38 ? -8.586 -12.547 -25.906 1 98.75 38 PHE B CA 1
ATOM 2737 C C . PHE B 1 38 ? -7.57 -11.664 -26.641 1 98.75 38 PHE B C 1
ATOM 2739 O O . PHE B 1 38 ? -7.309 -11.867 -27.828 1 98.75 38 PHE B O 1
ATOM 2746 N N . HIS B 1 39 ? -7.129 -10.617 -25.938 1 98.88 39 HIS B N 1
ATOM 2747 C CA . HIS B 1 39 ? -6.062 -9.711 -26.344 1 98.88 39 HIS B CA 1
ATOM 2748 C C . HIS B 1 39 ? -4.949 -9.656 -25.312 1 98.88 39 HIS B C 1
ATOM 2750 O O . HIS B 1 39 ? -5.141 -10.086 -24.172 1 98.88 39 HIS B O 1
ATOM 2756 N N . LEU B 1 40 ? -3.766 -9.289 -25.766 1 98.88 40 LEU B N 1
ATOM 2757 C CA . LEU B 1 40 ? -2.609 -9.109 -24.891 1 98.88 40 LEU B CA 1
ATOM 2758 C C . LEU B 1 40 ? -2.348 -7.633 -24.641 1 98.88 40 LEU B C 1
ATOM 2760 O O . LEU B 1 40 ? -2.229 -6.844 -25.578 1 98.88 40 LEU B O 1
ATOM 2764 N N . ALA B 1 41 ? -2.256 -7.27 -23.375 1 98.81 41 ALA B N 1
ATOM 2765 C CA . ALA B 1 41 ? -2.035 -5.871 -23.016 1 98.81 41 ALA B CA 1
ATOM 2766 C C . ALA B 1 41 ? -0.593 -5.457 -23.281 1 98.81 41 ALA B C 1
ATOM 2768 O O . ALA B 1 41 ? 0.334 -6.242 -23.094 1 98.81 41 ALA B O 1
ATOM 2769 N N . ASP B 1 42 ? -0.406 -4.203 -23.656 1 97.56 42 ASP B N 1
ATOM 2770 C CA . ASP B 1 42 ? 0.922 -3.637 -23.875 1 97.56 42 ASP B CA 1
ATOM 2771 C C . ASP B 1 42 ? 1.322 -2.723 -22.719 1 97.56 42 ASP B C 1
ATOM 2773 O O . ASP B 1 42 ? 2.51 -2.486 -22.484 1 97.56 42 ASP B O 1
ATOM 2777 N N . ALA B 1 43 ? 0.355 -2.262 -22.047 1 98.19 43 ALA B N 1
ATOM 2778 C CA . ALA B 1 43 ? 0.571 -1.229 -21.047 1 98.19 43 ALA B CA 1
ATOM 2779 C C . ALA B 1 43 ? 1.331 -1.786 -19.844 1 98.19 43 ALA B C 1
ATOM 2781 O O . ALA B 1 43 ? 1.065 -2.904 -19.391 1 98.19 43 ALA B O 1
ATOM 2782 N N . ARG B 1 44 ? 2.309 -1.015 -19.391 1 97.69 44 ARG B N 1
ATOM 2783 C CA . ARG B 1 44 ? 2.764 -1.223 -18.016 1 97.69 44 ARG B CA 1
ATOM 2784 C C . ARG B 1 44 ? 1.687 -0.821 -17.016 1 97.69 44 ARG B C 1
ATOM 2786 O O . ARG B 1 44 ? 1.086 0.248 -17.141 1 97.69 44 ARG B O 1
ATOM 2793 N N . MET B 1 45 ? 1.499 -1.602 -16.047 1 98.5 45 MET B N 1
ATOM 2794 C CA . MET B 1 45 ? 0.325 -1.441 -15.188 1 98.5 45 MET B CA 1
ATOM 2795 C C . MET B 1 45 ? 0.403 -0.142 -14.391 1 98.5 45 MET B C 1
ATOM 2797 O O . MET B 1 45 ? -0.626 0.446 -14.055 1 98.5 45 MET B O 1
ATOM 2801 N N . GLU B 1 46 ? 1.667 0.352 -14.078 1 98.44 46 GLU B N 1
ATOM 2802 C CA . GLU B 1 46 ? 1.799 1.582 -13.297 1 98.44 46 GLU B CA 1
ATOM 2803 C C . GLU B 1 46 ? 1.426 2.805 -14.133 1 98.44 46 GLU B C 1
ATOM 2805 O O . GLU B 1 46 ? 1.254 3.9 -13.594 1 98.44 46 GLU B O 1
ATOM 2810 N N . ASP B 1 47 ? 1.333 2.668 -15.469 1 98.5 47 ASP B N 1
ATOM 2811 C CA . ASP B 1 47 ? 0.93 3.752 -16.359 1 98.5 47 ASP B CA 1
ATOM 2812 C C . ASP B 1 47 ? -0.58 3.746 -16.578 1 98.5 47 ASP B C 1
ATOM 2814 O O . ASP B 1 47 ? -1.066 3.156 -17.547 1 98.5 47 ASP B O 1
ATOM 2818 N N . ARG B 1 48 ? -1.306 4.453 -15.773 1 98.81 48 ARG B N 1
ATOM 2819 C CA . ARG B 1 48 ? -2.766 4.465 -15.766 1 98.81 48 ARG B CA 1
ATOM 2820 C C . ARG B 1 48 ? -3.32 4.809 -17.141 1 98.81 48 ARG B C 1
ATOM 2822 O O . ARG B 1 48 ? -4.254 4.164 -17.625 1 98.81 48 ARG B O 1
ATOM 2829 N N . SER B 1 49 ? -2.75 5.84 -17.781 1 98.56 49 SER B N 1
ATOM 2830 C CA . SER B 1 49 ? -3.234 6.273 -19.094 1 98.56 49 SER B CA 1
ATOM 2831 C C . SER B 1 49 ? -3.053 5.18 -20.141 1 98.56 49 SER B C 1
ATOM 2833 O O . SER B 1 49 ? -3.898 5.004 -21.016 1 98.56 49 SER B O 1
ATOM 2835 N N . ALA B 1 50 ? -1.951 4.43 -20.062 1 98.62 50 ALA B N 1
ATOM 2836 C CA . ALA B 1 50 ? -1.713 3.328 -20.984 1 98.62 50 ALA B CA 1
ATOM 2837 C C . ALA B 1 50 ? -2.684 2.18 -20.734 1 98.62 50 ALA B C 1
ATOM 2839 O O . ALA B 1 50 ? -3.152 1.536 -21.672 1 98.62 50 ALA B O 1
ATOM 2840 N N . VAL B 1 51 ? -2.977 1.912 -19.469 1 98.88 51 VAL B N 1
ATOM 2841 C CA . VAL B 1 51 ? -3.947 0.886 -19.109 1 98.88 51 VAL B CA 1
ATOM 2842 C C . VAL B 1 51 ? -5.32 1.251 -19.672 1 98.88 51 VAL B C 1
ATOM 2844 O O . VAL B 1 51 ? -5.992 0.414 -20.266 1 98.88 51 VAL B O 1
ATOM 2847 N N . VAL B 1 52 ? -5.73 2.516 -19.469 1 98.81 52 VAL B N 1
ATOM 2848 C CA . VAL B 1 52 ? -7.012 2.998 -19.969 1 98.81 52 VAL B CA 1
ATOM 2849 C C . VAL B 1 52 ? -7.055 2.875 -21.484 1 98.81 52 VAL B C 1
ATOM 2851 O O . VAL B 1 52 ? -8.062 2.453 -22.062 1 98.81 52 VAL B O 1
ATOM 2854 N N . ALA B 1 53 ? -5.957 3.18 -22.125 1 98.69 53 ALA B N 1
ATOM 2855 C CA . ALA B 1 53 ? -5.887 3.102 -23.594 1 98.69 53 ALA B CA 1
ATOM 2856 C C . ALA B 1 53 ? -6.086 1.666 -24.078 1 98.69 53 ALA B C 1
ATOM 2858 O O . ALA B 1 53 ? -6.805 1.424 -25.047 1 98.69 53 ALA B O 1
ATOM 2859 N N . ASP B 1 54 ? -5.434 0.679 -23.422 1 98.75 54 ASP B N 1
ATOM 2860 C CA . ASP B 1 54 ? -5.613 -0.727 -23.766 1 98.75 54 ASP B CA 1
ATOM 2861 C C . ASP B 1 54 ? -7.07 -1.152 -23.609 1 98.75 54 ASP B C 1
ATOM 2863 O O . ASP B 1 54 ? -7.625 -1.837 -24.469 1 98.75 54 ASP B O 1
ATOM 2867 N N . ILE B 1 55 ? -7.691 -0.72 -22.516 1 98.69 55 ILE B N 1
ATOM 2868 C CA . ILE B 1 55 ? -9.062 -1.11 -22.203 1 98.69 55 ILE B CA 1
ATOM 2869 C C . ILE B 1 55 ? -10.016 -0.504 -23.234 1 98.69 55 ILE B C 1
ATOM 2871 O O . ILE B 1 55 ? -10.953 -1.164 -23.688 1 98.69 55 ILE B O 1
ATOM 2875 N N . GLU B 1 56 ? -9.758 0.739 -23.625 1 98.5 56 GLU B N 1
ATOM 2876 C CA . GLU B 1 56 ? -10.594 1.397 -24.609 1 98.5 56 GLU B CA 1
ATOM 2877 C C . GLU B 1 56 ? -10.422 0.76 -25.984 1 98.5 56 GLU B C 1
ATOM 2879 O O . GLU B 1 56 ? -11.375 0.658 -26.766 1 98.5 56 GLU B O 1
ATOM 2884 N N . LYS B 1 57 ? -9.258 0.344 -26.281 1 98.56 57 LYS B N 1
ATOM 2885 C CA . LYS B 1 57 ? -8.93 -0.266 -27.578 1 98.56 57 LYS B CA 1
ATOM 2886 C C . LYS B 1 57 ? -9.578 -1.641 -27.703 1 98.56 57 LYS B C 1
ATOM 2888 O O . LYS B 1 57 ? -10.18 -1.947 -28.734 1 98.56 57 LYS B O 1
ATOM 2893 N N . TYR B 1 58 ? -9.531 -2.479 -26.625 1 98.62 58 TYR B N 1
ATOM 2894 C CA . TYR B 1 58 ? -9.875 -3.891 -26.75 1 98.62 58 TYR B CA 1
ATOM 2895 C C . TYR B 1 58 ? -11.258 -4.168 -26.172 1 98.62 58 TYR B C 1
ATOM 2897 O O . TYR B 1 58 ? -11.844 -5.223 -26.422 1 98.62 58 TYR B O 1
ATOM 2905 N N . LYS B 1 59 ? -11.766 -3.238 -25.359 1 98.19 59 LYS B N 1
ATOM 2906 C CA . LYS B 1 59 ? -13.094 -3.311 -24.75 1 98.19 59 LYS B CA 1
ATOM 2907 C C . LYS B 1 59 ? -13.328 -4.672 -24.094 1 98.19 59 LYS B C 1
ATOM 2909 O O . LYS B 1 59 ? -14.328 -5.332 -24.375 1 98.19 59 LYS B O 1
ATOM 2914 N N . PRO B 1 60 ? -12.469 -5.059 -23.203 1 98.81 60 PRO B N 1
ATOM 2915 C CA . PRO B 1 60 ? -12.617 -6.367 -22.562 1 98.81 60 PRO B CA 1
ATOM 2916 C C . PRO B 1 60 ? -13.773 -6.406 -21.578 1 98.81 60 PRO B C 1
ATOM 2918 O O . PRO B 1 60 ? -14.148 -5.375 -21.016 1 98.81 60 PRO B O 1
ATOM 2921 N N . THR B 1 61 ? -14.336 -7.605 -21.469 1 98.56 61 THR B N 1
ATOM 2922 C CA . THR B 1 61 ? -15.297 -7.844 -20.391 1 98.56 61 THR B CA 1
ATOM 2923 C C . THR B 1 61 ? -14.594 -8.367 -19.141 1 98.56 61 THR B C 1
ATOM 2925 O O . THR B 1 61 ? -15.102 -8.227 -18.031 1 98.56 61 THR B O 1
ATOM 2928 N N . HIS B 1 62 ? -13.438 -9.031 -19.312 1 98.88 62 HIS B N 1
ATOM 2929 C CA . HIS B 1 62 ? -12.641 -9.617 -18.25 1 98.88 62 HIS B CA 1
ATOM 2930 C C . HIS B 1 62 ? -11.164 -9.273 -18.422 1 98.88 62 HIS B C 1
ATOM 2932 O O . HIS B 1 62 ? -10.641 -9.289 -19.531 1 98.88 62 HIS B O 1
ATOM 2938 N N . VAL B 1 63 ? -10.562 -8.922 -17.312 1 98.94 63 VAL B N 1
ATOM 2939 C CA . VAL B 1 63 ? -9.117 -8.703 -17.297 1 98.94 63 VAL B CA 1
ATOM 2940 C C . VAL B 1 63 ? -8.445 -9.797 -16.469 1 98.94 63 VAL B C 1
ATOM 2942 O O . VAL B 1 63 ? -8.945 -10.18 -15.406 1 98.94 63 VAL B O 1
ATOM 2945 N N . LEU B 1 64 ? -7.398 -10.414 -17 1 98.94 64 LEU B N 1
ATOM 2946 C CA . LEU B 1 64 ? -6.52 -11.32 -16.266 1 98.94 64 LEU B CA 1
ATOM 2947 C C . LEU B 1 64 ? -5.191 -10.641 -15.945 1 98.94 64 LEU B C 1
ATOM 2949 O O . LEU B 1 64 ? -4.453 -10.242 -16.844 1 98.94 64 LEU B O 1
ATOM 2953 N N . ASN B 1 65 ? -4.926 -10.445 -14.688 1 98.94 65 ASN B N 1
ATOM 2954 C CA . ASN B 1 65 ? -3.672 -9.844 -14.25 1 98.94 65 ASN B CA 1
ATOM 2955 C C . ASN B 1 65 ? -2.67 -10.906 -13.797 1 98.94 65 ASN B C 1
ATOM 2957 O O . ASN B 1 65 ? -2.672 -11.312 -12.633 1 98.94 65 ASN B O 1
ATOM 2961 N N . ALA B 1 66 ? -1.807 -11.312 -14.656 1 98.62 66 ALA B N 1
ATOM 2962 C CA . ALA B 1 66 ? -0.708 -12.219 -14.352 1 98.62 66 ALA B CA 1
ATOM 2963 C C . ALA B 1 66 ? 0.627 -11.484 -14.328 1 98.62 66 ALA B C 1
ATOM 2965 O O . ALA B 1 66 ? 1.686 -12.094 -14.492 1 98.62 66 ALA B O 1
ATOM 2966 N N . ALA B 1 67 ? 0.492 -10.141 -14.25 1 97.88 67 ALA B N 1
ATOM 2967 C CA . ALA B 1 67 ? 1.693 -9.312 -14.211 1 97.88 67 ALA B CA 1
ATOM 2968 C C . ALA B 1 67 ? 2.189 -9.133 -12.781 1 97.88 67 ALA B C 1
ATOM 2970 O O . ALA B 1 67 ? 1.396 -9.133 -11.836 1 97.88 67 ALA B O 1
ATOM 2971 N N . GLY B 1 68 ? 3.436 -8.984 -12.555 1 95.06 68 GLY B N 1
ATOM 2972 C CA . GLY B 1 68 ? 4.09 -8.773 -11.273 1 95.06 68 GLY B CA 1
ATOM 2973 C C . GLY B 1 68 ? 5.547 -9.195 -11.266 1 95.06 68 GLY B C 1
ATOM 2974 O O . GLY B 1 68 ? 6.027 -9.781 -12.242 1 95.06 68 GLY B O 1
ATOM 2975 N N . LEU B 1 69 ? 6.207 -8.805 -10.203 1 94.62 69 LEU B N 1
ATOM 2976 C CA . LEU B 1 69 ? 7.605 -9.18 -10.016 1 94.62 69 LEU B CA 1
ATOM 2977 C C . LEU B 1 69 ? 7.766 -10.117 -8.828 1 94.62 69 LEU B C 1
ATOM 2979 O O . LEU B 1 69 ? 7.555 -9.711 -7.68 1 94.62 69 LEU B O 1
ATOM 2983 N N . THR B 1 70 ? 7.977 -11.336 -9.086 1 89.5 70 THR B N 1
ATOM 2984 C CA . THR B 1 70 ? 8.336 -12.289 -8.039 1 89.5 70 THR B CA 1
ATOM 2985 C C . THR B 1 70 ? 9.828 -12.227 -7.738 1 89.5 70 THR B C 1
ATOM 2987 O O . THR B 1 70 ? 10.258 -12.539 -6.625 1 89.5 70 THR B O 1
ATOM 2990 N N . GLY B 1 71 ? 10.648 -11.781 -8.695 1 86.19 71 GLY B N 1
ATOM 2991 C CA . GLY B 1 71 ? 12.094 -11.688 -8.594 1 86.19 71 GLY B CA 1
ATOM 2992 C C . GLY B 1 71 ? 12.82 -12.516 -9.641 1 86.19 71 GLY B C 1
ATOM 2993 O O . GLY B 1 71 ? 12.281 -13.508 -10.141 1 86.19 71 GLY B O 1
ATOM 2994 N N . ARG B 1 72 ? 13.93 -12.125 -10.078 1 81.75 72 ARG B N 1
ATOM 2995 C CA . ARG B 1 72 ? 14.805 -12.812 -11.023 1 81.75 72 ARG B CA 1
ATOM 2996 C C . ARG B 1 72 ? 16.172 -13.086 -10.398 1 81.75 72 ARG B C 1
ATOM 2998 O O . ARG B 1 72 ? 16.938 -12.156 -10.117 1 81.75 72 ARG B O 1
ATOM 3005 N N . PRO B 1 73 ? 16.422 -14.297 -10.055 1 80.06 73 PRO B N 1
ATOM 3006 C CA . PRO B 1 73 ? 15.695 -15.516 -10.43 1 80.06 73 PRO B CA 1
ATOM 3007 C C . PRO B 1 73 ? 14.656 -15.93 -9.391 1 80.06 73 PRO B C 1
ATOM 3009 O O . PRO B 1 73 ? 13.828 -16.797 -9.656 1 80.06 73 PRO B O 1
ATOM 3012 N N . ASN B 1 74 ? 14.789 -15.289 -8.219 1 85.31 74 ASN B N 1
ATOM 3013 C CA . ASN B 1 74 ? 13.859 -15.641 -7.148 1 85.31 74 ASN B CA 1
ATOM 3014 C C . ASN B 1 74 ? 13.508 -14.43 -6.289 1 85.31 74 ASN B C 1
ATOM 3016 O O . ASN B 1 74 ? 13.859 -13.305 -6.629 1 85.31 74 ASN B O 1
ATOM 3020 N N . VAL B 1 75 ? 12.828 -14.656 -5.191 1 90.75 75 VAL B N 1
ATOM 3021 C CA . VAL B 1 75 ? 12.219 -13.609 -4.379 1 90.75 75 VAL B CA 1
ATOM 3022 C C . VAL B 1 75 ? 13.312 -12.766 -3.725 1 90.75 75 VAL B C 1
ATOM 3024 O O . VAL B 1 75 ? 13.062 -11.625 -3.318 1 90.75 75 VAL B O 1
ATOM 3027 N N . ASP B 1 76 ? 14.586 -13.297 -3.648 1 92.25 76 ASP B N 1
ATOM 3028 C CA . ASP B 1 76 ? 15.695 -12.562 -3.045 1 92.25 76 ASP B CA 1
ATOM 3029 C C . ASP B 1 76 ? 15.969 -11.273 -3.809 1 92.25 76 ASP B C 1
ATOM 3031 O O . ASP B 1 76 ? 16.438 -10.289 -3.225 1 92.25 76 ASP B O 1
ATOM 3035 N N . TRP B 1 77 ? 15.695 -11.336 -5.094 1 94.94 77 TRP B N 1
ATOM 3036 C CA . TRP B 1 77 ? 15.891 -10.18 -5.965 1 94.94 77 TRP B CA 1
ATOM 3037 C C . TRP B 1 77 ? 15.117 -8.977 -5.449 1 94.94 77 TRP B C 1
ATOM 3039 O O . TRP B 1 77 ? 15.594 -7.84 -5.527 1 94.94 77 TRP B O 1
ATOM 3049 N N . CYS B 1 78 ? 13.984 -9.172 -4.816 1 96.56 78 CYS B N 1
ATOM 3050 C CA . CYS B 1 78 ? 13.109 -8.102 -4.371 1 96.56 78 CYS B CA 1
ATOM 3051 C C . CYS B 1 78 ? 13.719 -7.359 -3.184 1 96.56 78 CYS B C 1
ATOM 3053 O O . CYS B 1 78 ? 13.336 -6.227 -2.891 1 96.56 78 CYS B O 1
ATOM 3055 N N . GLU B 1 79 ? 14.711 -7.992 -2.465 1 96.69 79 GLU B N 1
ATOM 3056 C CA . GLU B 1 79 ? 15.352 -7.363 -1.315 1 96.69 79 GLU B CA 1
ATOM 3057 C C . GLU B 1 79 ? 16.219 -6.184 -1.745 1 96.69 79 GLU B C 1
ATOM 3059 O O . GLU B 1 79 ? 16.406 -5.23 -0.985 1 96.69 79 GLU B O 1
ATOM 3064 N N . THR B 1 80 ? 16.734 -6.266 -2.992 1 96.81 80 THR B N 1
ATOM 3065 C CA . THR B 1 80 ? 17.625 -5.215 -3.469 1 96.81 80 THR B CA 1
ATOM 3066 C C . THR B 1 80 ? 16.969 -4.41 -4.586 1 96.81 80 THR B C 1
ATOM 3068 O O . THR B 1 80 ? 17.578 -3.49 -5.137 1 96.81 80 THR B O 1
ATOM 3071 N N . HIS B 1 81 ? 15.805 -4.785 -5 1 97.94 81 HIS B N 1
ATOM 3072 C CA . HIS B 1 81 ? 15.047 -4.102 -6.039 1 97.94 81 HIS B CA 1
ATOM 3073 C C . HIS B 1 81 ? 13.672 -3.678 -5.531 1 97.94 81 HIS B C 1
ATOM 3075 O O . HIS B 1 81 ? 12.656 -3.949 -6.176 1 97.94 81 HIS B O 1
ATOM 3081 N N . LYS B 1 82 ? 13.695 -3.008 -4.387 1 98.19 82 LYS B N 1
ATOM 3082 C CA . LYS B 1 82 ? 12.461 -2.689 -3.676 1 98.19 82 LYS B CA 1
ATOM 3083 C C . LYS B 1 82 ? 11.609 -1.7 -4.469 1 98.19 82 LYS B C 1
ATOM 3085 O O . LYS B 1 82 ? 10.383 -1.832 -4.523 1 98.19 82 LYS B O 1
ATOM 3090 N N . LEU B 1 83 ? 12.227 -0.715 -5.125 1 98.69 83 LEU B N 1
ATOM 3091 C CA . LEU B 1 83 ? 11.477 0.307 -5.848 1 98.69 83 LEU B CA 1
ATOM 3092 C C . LEU B 1 83 ? 10.773 -0.291 -7.062 1 98.69 83 LEU B C 1
ATOM 3094 O O . LEU B 1 83 ? 9.617 0.036 -7.34 1 98.69 83 LEU B O 1
ATOM 3098 N N . GLU B 1 84 ? 11.445 -1.181 -7.773 1 98.12 84 GLU B N 1
ATOM 3099 C CA . GLU B 1 84 ? 10.82 -1.895 -8.883 1 98.12 84 GLU B CA 1
ATOM 3100 C C . GLU B 1 84 ? 9.656 -2.754 -8.406 1 98.12 84 GLU B C 1
ATOM 3102 O O . GLU B 1 84 ? 8.633 -2.852 -9.086 1 98.12 84 GLU B O 1
ATOM 3107 N N . THR B 1 85 ? 9.859 -3.365 -7.246 1 98.44 85 THR B N 1
ATOM 3108 C CA . THR B 1 85 ? 8.836 -4.219 -6.66 1 98.44 85 THR B CA 1
ATOM 3109 C C . THR B 1 85 ? 7.605 -3.396 -6.281 1 98.44 85 THR B C 1
ATOM 3111 O O . THR B 1 85 ? 6.477 -3.785 -6.586 1 98.44 85 THR B O 1
ATOM 3114 N N . ILE B 1 86 ? 7.809 -2.201 -5.656 1 98.88 86 ILE B N 1
ATOM 3115 C CA . ILE B 1 86 ? 6.711 -1.306 -5.309 1 98.88 86 ILE B CA 1
ATOM 3116 C C . ILE B 1 86 ? 5.973 -0.879 -6.578 1 98.88 86 ILE B C 1
ATOM 3118 O O . ILE B 1 86 ? 4.742 -0.94 -6.641 1 98.88 86 ILE B O 1
ATOM 3122 N N . ARG B 1 87 ? 6.684 -0.539 -7.602 1 98.69 87 ARG B N 1
ATOM 3123 C CA . ARG B 1 87 ? 6.113 -0.007 -8.836 1 98.69 87 ARG B CA 1
ATOM 3124 C C . ARG B 1 87 ? 5.219 -1.04 -9.516 1 98.69 87 ARG B C 1
ATOM 3126 O O . ARG B 1 87 ? 4.066 -0.753 -9.844 1 98.69 87 ARG B O 1
ATOM 3133 N N . ALA B 1 88 ? 5.734 -2.205 -9.656 1 98.12 88 ALA B N 1
ATOM 3134 C CA . ALA B 1 88 ? 5.008 -3.236 -10.391 1 98.12 88 ALA B CA 1
ATOM 3135 C C . ALA B 1 88 ? 3.914 -3.859 -9.523 1 98.12 88 ALA B C 1
ATOM 3137 O O . ALA B 1 88 ? 2.758 -3.955 -9.945 1 98.12 88 ALA B O 1
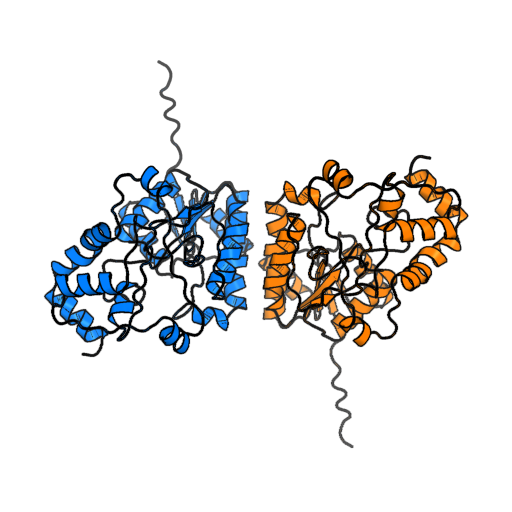ATOM 3138 N N . ASN B 1 89 ? 4.27 -4.266 -8.305 1 98.56 89 ASN B N 1
ATOM 3139 C CA . ASN B 1 89 ? 3.4 -5.129 -7.512 1 98.56 89 ASN B CA 1
ATOM 3140 C C . ASN B 1 89 ? 2.367 -4.32 -6.73 1 98.56 89 ASN B C 1
ATOM 3142 O O . ASN B 1 89 ? 1.275 -4.812 -6.441 1 98.56 89 ASN B O 1
ATOM 3146 N N . VAL B 1 90 ? 2.705 -3.035 -6.367 1 98.88 90 VAL B N 1
ATOM 3147 C CA . VAL B 1 90 ? 1.775 -2.242 -5.566 1 98.88 90 VAL B CA 1
ATOM 3148 C C . VAL B 1 90 ? 1.069 -1.223 -6.457 1 98.88 90 VAL B C 1
ATOM 3150 O O . VAL B 1 90 ? -0.116 -1.372 -6.766 1 98.88 90 VAL B O 1
ATOM 3153 N N . ILE B 1 91 ? 1.839 -0.275 -7.059 1 98.94 91 ILE B N 1
ATOM 3154 C CA . ILE B 1 91 ? 1.253 0.796 -7.859 1 98.94 91 ILE B CA 1
ATOM 3155 C C . ILE B 1 91 ? 0.509 0.202 -9.055 1 98.94 91 ILE B C 1
ATOM 3157 O O . ILE B 1 91 ? -0.668 0.497 -9.266 1 98.94 91 ILE B O 1
ATOM 3161 N N . GLY B 1 92 ? 1.196 -0.646 -9.797 1 98.88 92 GLY B N 1
ATOM 3162 C CA . GLY B 1 92 ? 0.63 -1.199 -11.016 1 98.88 92 GLY B CA 1
ATOM 3163 C C . GLY B 1 92 ? -0.605 -2.045 -10.773 1 98.88 92 GLY B C 1
ATOM 3164 O O . GLY B 1 92 ? -1.63 -1.863 -11.43 1 98.88 92 GLY B O 1
ATOM 3165 N N . CYS B 1 93 ? -0.513 -2.939 -9.805 1 98.88 93 CYS B N 1
ATOM 3166 C CA . CYS B 1 93 ? -1.612 -3.855 -9.523 1 98.88 93 CYS B CA 1
ATOM 3167 C C . CYS B 1 93 ? -2.857 -3.098 -9.078 1 98.88 93 CYS B C 1
ATOM 3169 O O . CYS B 1 93 ? -3.955 -3.35 -9.578 1 98.88 93 CYS B O 1
ATOM 3171 N N . LEU B 1 94 ? -2.723 -2.129 -8.164 1 98.94 94 LEU B N 1
ATOM 3172 C CA . LEU B 1 94 ? -3.854 -1.355 -7.664 1 98.94 94 LEU B CA 1
ATOM 3173 C C . LEU B 1 94 ? -4.418 -0.449 -8.75 1 98.94 94 LEU B C 1
ATOM 3175 O O . LEU B 1 94 ? -5.633 -0.229 -8.812 1 98.94 94 LEU B O 1
ATOM 3179 N N . THR B 1 95 ? -3.533 0.07 -9.633 1 98.94 95 THR B N 1
ATOM 3180 C CA . THR B 1 95 ? -3.986 0.892 -10.742 1 98.94 95 THR B CA 1
ATOM 3181 C C . THR B 1 95 ? -4.906 0.094 -11.664 1 98.94 95 THR B C 1
ATOM 3183 O O . THR B 1 95 ? -5.988 0.562 -12.031 1 98.94 95 THR B O 1
ATOM 3186 N N . LEU B 1 96 ? -4.473 -1.088 -11.992 1 98.94 96 LEU B N 1
ATOM 3187 C CA . LEU B 1 96 ? -5.281 -1.924 -12.875 1 98.94 96 LEU B CA 1
ATOM 3188 C C . LEU B 1 96 ? -6.629 -2.246 -12.234 1 98.94 96 LEU B C 1
ATOM 3190 O O . LEU B 1 96 ? -7.668 -2.156 -12.891 1 98.94 96 LEU B O 1
ATOM 3194 N N . ALA B 1 97 ? -6.621 -2.609 -10.938 1 98.94 97 ALA B N 1
ATOM 3195 C CA . ALA B 1 97 ? -7.859 -2.904 -10.227 1 98.94 97 ALA B CA 1
ATOM 3196 C C . ALA B 1 97 ? -8.789 -1.694 -10.219 1 98.94 97 ALA B C 1
ATOM 3198 O O . ALA B 1 97 ? -9.992 -1.829 -10.453 1 98.94 97 ALA B O 1
ATOM 3199 N N . ASP B 1 98 ? -8.227 -0.524 -9.961 1 98.88 98 ASP B N 1
ATOM 3200 C CA . ASP B 1 98 ? -8.992 0.713 -9.867 1 98.88 98 ASP B CA 1
ATOM 3201 C C . ASP B 1 98 ? -9.625 1.067 -11.211 1 98.88 98 ASP B C 1
ATOM 3203 O O . ASP B 1 98 ? -10.805 1.419 -11.273 1 98.88 98 ASP B O 1
ATOM 3207 N N . VAL B 1 99 ? -8.844 0.958 -12.32 1 98.88 99 VAL B N 1
ATOM 3208 C CA . VAL B 1 99 ? -9.328 1.269 -13.656 1 98.88 99 VAL B CA 1
ATOM 3209 C C . VAL B 1 99 ? -10.43 0.288 -14.047 1 98.88 99 VAL B C 1
ATOM 3211 O O . VAL B 1 99 ? -11.453 0.687 -14.609 1 98.88 99 VAL B O 1
ATOM 3214 N N . CYS B 1 100 ? -10.25 -1.005 -13.766 1 98.88 100 CYS B N 1
ATOM 3215 C CA . CYS B 1 100 ? -11.273 -2.004 -14.055 1 98.88 100 CYS B CA 1
ATOM 3216 C C . CYS B 1 100 ? -12.555 -1.707 -13.289 1 98.88 100 CYS B C 1
ATOM 3218 O O . CYS B 1 100 ? -13.648 -1.777 -13.852 1 98.88 100 CYS B O 1
ATOM 3220 N N . ASN B 1 101 ? -12.383 -1.35 -12.008 1 98.81 101 ASN B N 1
ATOM 3221 C CA . ASN B 1 101 ? -13.547 -1.041 -11.18 1 98.81 101 ASN B CA 1
ATOM 3222 C C . ASN B 1 101 ? -14.352 0.117 -11.75 1 98.81 101 ASN B C 1
ATOM 3224 O O . ASN B 1 101 ? -15.578 0.042 -11.836 1 98.81 101 ASN B O 1
ATOM 3228 N N . GLN B 1 102 ? -13.688 1.149 -12.164 1 98.44 102 GLN B N 1
ATOM 3229 C CA . GLN B 1 102 ? -14.328 2.35 -12.68 1 98.44 102 GLN B CA 1
ATOM 3230 C C . GLN B 1 102 ? -15.094 2.049 -13.969 1 98.44 102 GLN B C 1
ATOM 3232 O O . GLN B 1 102 ? -15.977 2.812 -14.367 1 98.44 102 GLN B O 1
ATOM 3237 N N . ARG B 1 103 ? -14.844 0.919 -14.602 1 98.25 103 ARG B N 1
ATOM 3238 C CA . ARG B 1 103 ? -15.43 0.603 -15.906 1 98.25 103 ARG B CA 1
ATOM 3239 C C . ARG B 1 103 ? -16.297 -0.65 -15.82 1 98.25 103 ARG B C 1
ATOM 3241 O O . ARG B 1 103 ? -16.734 -1.177 -16.844 1 98.25 103 ARG B O 1
ATOM 3248 N N . GLY B 1 104 ? -16.453 -1.142 -14.617 1 98 104 GLY B N 1
ATOM 3249 C CA . GLY B 1 104 ? -17.297 -2.303 -14.414 1 98 104 GLY B CA 1
ATOM 3250 C C . GLY B 1 104 ? -16.734 -3.57 -15.031 1 98 104 GLY B C 1
ATOM 3251 O O . GLY B 1 104 ? -17.484 -4.406 -15.539 1 98 104 GLY B O 1
ATOM 3252 N N . ILE B 1 105 ? -15.43 -3.707 -15.07 1 98.81 105 ILE B N 1
ATOM 3253 C CA . ILE B 1 105 ? -14.758 -4.859 -15.672 1 98.81 105 ILE B CA 1
ATOM 3254 C C . ILE B 1 105 ? -14.281 -5.805 -14.57 1 98.81 105 ILE B C 1
ATOM 3256 O O . ILE B 1 105 ? -13.688 -5.363 -13.578 1 98.81 105 ILE B O 1
ATOM 3260 N N . HIS B 1 106 ? -14.562 -7.105 -14.734 1 98.88 106 HIS B N 1
ATOM 3261 C CA . HIS B 1 106 ? -14.062 -8.125 -13.82 1 98.88 106 HIS B CA 1
ATOM 3262 C C . HIS B 1 106 ? -12.555 -8.297 -13.969 1 98.88 106 HIS B C 1
ATOM 3264 O O . HIS B 1 106 ? -12.031 -8.305 -15.086 1 98.88 106 HIS B O 1
ATOM 3270 N N . MET B 1 107 ? -11.875 -8.359 -12.844 1 98.94 107 MET B N 1
ATOM 3271 C CA . MET B 1 107 ? -10.438 -8.609 -12.867 1 98.94 107 MET B CA 1
ATOM 3272 C C . MET B 1 107 ? -10.086 -9.844 -12.047 1 98.94 107 MET B C 1
ATOM 3274 O O . MET B 1 107 ? -10.453 -9.938 -10.875 1 98.94 107 MET B O 1
ATOM 3278 N N . THR B 1 108 ? -9.484 -10.828 -12.664 1 98.94 108 THR B N 1
ATOM 3279 C CA . THR B 1 108 ? -8.836 -11.93 -11.953 1 98.94 108 THR B CA 1
ATOM 3280 C C . THR B 1 108 ? -7.355 -11.633 -11.742 1 98.94 108 THR B C 1
ATOM 3282 O O . THR B 1 108 ? -6.625 -11.375 -12.703 1 98.94 108 THR B O 1
ATOM 3285 N N . TYR B 1 109 ? -6.984 -11.562 -10.531 1 98.94 109 TYR B N 1
ATOM 3286 C CA . TYR B 1 109 ? -5.609 -11.266 -10.141 1 98.94 109 TYR B CA 1
ATOM 3287 C C . TYR B 1 109 ? -4.91 -12.508 -9.617 1 98.94 109 TYR B C 1
ATOM 3289 O O . TYR B 1 109 ? -5.34 -13.094 -8.617 1 98.94 109 TYR B O 1
ATOM 3297 N N . TYR B 1 110 ? -3.893 -12.945 -10.32 1 98.88 110 TYR B N 1
ATOM 3298 C CA . TYR B 1 110 ? -3.092 -14.07 -9.852 1 98.88 110 TYR B CA 1
ATOM 3299 C C . TYR B 1 110 ? -2.064 -13.617 -8.82 1 98.88 110 TYR B C 1
ATOM 3301 O O . TYR B 1 110 ? -0.924 -13.305 -9.172 1 98.88 110 TYR B O 1
ATOM 3309 N N . GLY B 1 111 ? -2.539 -13.594 -7.578 1 98.38 111 GLY B N 1
ATOM 3310 C CA . GLY B 1 111 ? -1.706 -13.211 -6.449 1 98.38 111 GLY B CA 1
ATOM 3311 C C . GLY B 1 111 ? -0.884 -14.367 -5.898 1 98.38 111 GLY B C 1
ATOM 3312 O O . GLY B 1 111 ? -0.362 -15.18 -6.66 1 98.38 111 GLY B O 1
ATOM 3313 N N . THR B 1 112 ? -0.679 -14.352 -4.59 1 98.38 112 THR B N 1
ATOM 3314 C CA . THR B 1 112 ? 0.219 -15.352 -4.027 1 98.38 112 THR B CA 1
ATOM 3315 C C . THR B 1 112 ? -0.246 -15.773 -2.635 1 98.38 112 THR B C 1
ATOM 3317 O O . THR B 1 112 ? -0.811 -14.969 -1.893 1 98.38 112 THR B O 1
ATOM 3320 N N . GLY B 1 113 ? -0.028 -17.031 -2.334 1 98.25 113 GLY B N 1
ATOM 3321 C CA . GLY B 1 113 ? -0.19 -17.516 -0.975 1 98.25 113 GLY B CA 1
ATOM 3322 C C . GLY B 1 113 ? 1.091 -17.469 -0.163 1 98.25 113 GLY B C 1
ATOM 3323 O O . GLY B 1 113 ? 1.122 -17.906 0.986 1 98.25 113 GLY B O 1
ATOM 3324 N N . CYS B 1 114 ? 2.158 -16.891 -0.753 1 97.75 114 CYS B N 1
ATOM 3325 C CA . CYS B 1 114 ? 3.441 -16.781 -0.064 1 97.75 114 CYS B CA 1
ATOM 3326 C C . CYS B 1 114 ? 3.432 -15.641 0.934 1 97.75 114 CYS B C 1
ATOM 3328 O O . CYS B 1 114 ? 4.402 -14.891 1.032 1 97.75 114 CYS B O 1
ATOM 3330 N N . ILE B 1 115 ? 2.285 -15.469 1.636 1 98.62 115 ILE B N 1
ATOM 3331 C CA . ILE B 1 115 ? 2.129 -14.422 2.637 1 98.62 115 ILE B CA 1
ATOM 3332 C C . ILE B 1 115 ? 1.688 -15.031 3.963 1 98.62 115 ILE B C 1
ATOM 3334 O O . ILE B 1 115 ? 1.32 -14.312 4.895 1 98.62 115 ILE B O 1
ATOM 3338 N N . PHE B 1 116 ? 1.767 -16.406 4.035 1 98.69 116 PHE B N 1
ATOM 3339 C CA . PHE B 1 116 ? 1.42 -17.156 5.242 1 98.69 116 PHE B CA 1
ATOM 3340 C C . PHE B 1 116 ? 2.568 -18.062 5.668 1 98.69 116 PHE B C 1
ATOM 3342 O O . PHE B 1 116 ? 3.338 -18.531 4.828 1 98.69 116 PHE B O 1
ATOM 3349 N N . HIS B 1 117 ? 2.648 -18.266 6.891 1 97.75 117 HIS B N 1
ATOM 3350 C CA . HIS B 1 117 ? 3.637 -19.156 7.484 1 97.75 117 HIS B CA 1
ATOM 3351 C C . HIS B 1 117 ? 3.053 -19.906 8.672 1 97.75 117 HIS B C 1
ATOM 3353 O O . HIS B 1 117 ? 2.285 -19.344 9.453 1 97.75 117 HIS B O 1
ATOM 3359 N N . TYR B 1 118 ? 3.438 -21.188 8.75 1 97.75 118 TYR B N 1
ATOM 3360 C CA . TYR B 1 118 ? 3.014 -21.953 9.914 1 97.75 118 TYR B CA 1
ATOM 3361 C C . TYR B 1 118 ? 3.389 -21.219 11.203 1 97.75 118 TYR B C 1
ATOM 3363 O O . TYR B 1 118 ? 4.465 -20.625 11.297 1 97.75 118 TYR B O 1
ATOM 3371 N N . ASP B 1 119 ? 2.52 -21.188 12.141 1 97.38 119 ASP B N 1
ATOM 3372 C CA . ASP B 1 119 ? 2.766 -20.609 13.453 1 97.38 119 ASP B CA 1
ATOM 3373 C C . ASP B 1 119 ? 1.959 -21.328 14.539 1 97.38 119 ASP B C 1
ATOM 3375 O O . ASP B 1 119 ? 1.448 -22.422 14.312 1 97.38 119 ASP B O 1
ATOM 3379 N N . ASP B 1 120 ? 1.904 -20.797 15.742 1 97.44 120 ASP B N 1
ATOM 3380 C CA . ASP B 1 120 ? 1.247 -21.453 16.859 1 97.44 120 ASP B CA 1
ATOM 3381 C C . ASP B 1 120 ? -0.242 -21.656 16.594 1 97.44 120 ASP B C 1
ATOM 3383 O O . ASP B 1 120 ? -0.833 -22.641 17.031 1 97.44 120 ASP B O 1
ATOM 3387 N N . ASP B 1 121 ? -0.847 -20.734 15.898 1 97.44 121 ASP B N 1
ATOM 3388 C CA . ASP B 1 121 ? -2.273 -20.812 15.602 1 97.44 121 ASP B CA 1
ATOM 3389 C C . ASP B 1 121 ? -2.537 -21.734 14.406 1 97.44 121 ASP B C 1
ATOM 3391 O O . ASP B 1 121 ? -3.645 -22.25 14.25 1 97.44 121 ASP B O 1
ATOM 3395 N N . PHE B 1 122 ? -1.533 -21.906 13.57 1 98.12 122 PHE B N 1
ATOM 3396 C CA . PHE B 1 122 ? -1.572 -22.766 12.398 1 98.12 122 PHE B CA 1
ATOM 3397 C C . PHE B 1 122 ? -0.361 -23.688 12.367 1 98.12 122 PHE B C 1
ATOM 3399 O O . PHE B 1 122 ? 0.494 -23.562 11.484 1 98.12 122 PHE B O 1
ATOM 3406 N N . PRO B 1 123 ? -0.363 -24.734 13.195 1 97.5 123 PRO B N 1
ATOM 3407 C CA . PRO B 1 123 ? 0.836 -25.562 13.32 1 97.5 123 PRO B CA 1
ATOM 3408 C C . PRO B 1 123 ? 1.039 -26.484 12.117 1 97.5 123 PRO B C 1
ATOM 3410 O O . PRO B 1 123 ? 0.067 -26.984 11.555 1 97.5 123 PRO B O 1
ATOM 3413 N N . VAL B 1 124 ? 2.275 -26.688 11.836 1 96 124 VAL B N 1
ATOM 3414 C CA . VAL B 1 124 ? 2.645 -27.641 10.789 1 96 124 VAL B CA 1
ATOM 3415 C C . VAL B 1 124 ? 1.981 -29 11.062 1 96 124 VAL B C 1
ATOM 3417 O O . VAL B 1 124 ? 1.938 -29.453 12.211 1 96 124 VAL B O 1
ATOM 3420 N N . ASN B 1 125 ? 1.377 -29.625 10.078 1 95.44 125 ASN B N 1
ATOM 3421 C CA . ASN B 1 125 ? 0.791 -30.969 10.109 1 95.44 125 ASN B CA 1
ATOM 3422 C C . ASN B 1 125 ? -0.474 -31 10.961 1 95.44 125 ASN B C 1
ATOM 3424 O O . ASN B 1 125 ? -0.921 -32.062 11.367 1 95.44 125 ASN B O 1
ATOM 3428 N N . SER B 1 126 ? -1.087 -29.906 11.312 1 96.12 126 SER B N 1
ATOM 3429 C CA . SER B 1 126 ? -2.289 -29.875 12.141 1 96.12 126 SER B CA 1
ATOM 3430 C C . SER B 1 126 ? -3.543 -30.094 11.297 1 96.12 126 SER B C 1
ATOM 3432 O O . SER B 1 126 ? -4.617 -30.375 11.828 1 96.12 126 SER B O 1
ATOM 3434 N N . GLY B 1 127 ? -3.396 -29.953 10.008 1 95.69 127 GLY B N 1
ATOM 3435 C CA . GLY B 1 127 ? -4.562 -29.984 9.141 1 95.69 127 GLY B CA 1
ATOM 3436 C C . GLY B 1 127 ? -5.332 -28.688 9.109 1 95.69 127 GLY B C 1
ATOM 3437 O O . GLY B 1 127 ? -6.254 -28.516 8.312 1 95.69 127 GLY B O 1
ATOM 3438 N N . LYS B 1 128 ? -4.957 -27.781 9.969 1 97.56 128 LYS B N 1
ATOM 3439 C CA . LYS B 1 128 ? -5.586 -26.453 9.977 1 97.56 128 LYS B CA 1
ATOM 3440 C C . LYS B 1 128 ? -4.93 -25.516 8.969 1 97.56 128 LYS B C 1
ATOM 3442 O O . LYS B 1 128 ? -3.768 -25.141 9.133 1 97.56 128 LYS B O 1
ATOM 3447 N N . GLY B 1 129 ? -5.695 -25.125 7.934 1 98.62 129 GLY B N 1
ATOM 3448 C CA . GLY B 1 129 ? -5.176 -24.25 6.898 1 98.62 129 GLY B CA 1
ATOM 3449 C C . GLY B 1 129 ? -5.68 -22.828 7.023 1 98.62 129 GLY B C 1
ATOM 3450 O O . GLY B 1 129 ? -6.766 -22.594 7.555 1 98.62 129 GLY B O 1
ATOM 3451 N N . PHE B 1 130 ? -4.891 -21.891 6.57 1 98.88 130 PHE B N 1
ATOM 3452 C CA . PHE B 1 130 ? -5.32 -20.5 6.523 1 98.88 130 PHE B CA 1
ATOM 3453 C C . PHE B 1 130 ? -6.523 -20.328 5.605 1 98.88 130 PHE B C 1
ATOM 3455 O O . PHE B 1 130 ? -6.508 -20.797 4.465 1 98.88 130 PHE B O 1
ATOM 3462 N N . LYS B 1 131 ? -7.516 -19.703 6.051 1 98.81 131 LYS B N 1
ATOM 3463 C CA . LYS B 1 131 ? -8.711 -19.375 5.27 1 98.81 131 LYS B CA 1
ATOM 3464 C C . LYS B 1 131 ? -8.531 -18.062 4.52 1 98.81 131 LYS B C 1
ATOM 3466 O O . LYS B 1 131 ? -7.59 -17.297 4.789 1 98.81 131 LYS B O 1
ATOM 3471 N N . GLU B 1 132 ? -9.398 -17.828 3.549 1 98.75 132 GLU B N 1
ATOM 3472 C CA . GLU B 1 132 ? -9.344 -16.609 2.746 1 98.75 132 GLU B CA 1
ATOM 3473 C C . GLU B 1 132 ? -9.562 -15.367 3.607 1 98.75 132 GLU B C 1
ATOM 3475 O O . GLU B 1 132 ? -9.078 -14.281 3.277 1 98.75 132 GLU B O 1
ATOM 3480 N N . SER B 1 133 ? -10.211 -15.516 4.785 1 98.19 133 SER B N 1
ATOM 3481 C CA . SER B 1 133 ? -10.508 -14.398 5.672 1 98.19 133 SER B CA 1
ATOM 3482 C C . SER B 1 133 ? -9.336 -14.117 6.613 1 98.19 133 SER B C 1
ATOM 3484 O O . SER B 1 133 ? -9.305 -13.078 7.281 1 98.19 133 SER B O 1
ATOM 3486 N N . ASP B 1 134 ? -8.43 -15.086 6.668 1 98.38 134 ASP B N 1
ATOM 3487 C CA . ASP B 1 134 ? -7.32 -14.914 7.602 1 98.38 134 ASP B CA 1
ATOM 3488 C C . ASP B 1 134 ? -6.367 -13.82 7.125 1 98.38 134 ASP B C 1
ATOM 3490 O O . ASP B 1 134 ? -6.105 -13.695 5.926 1 98.38 134 ASP B O 1
ATOM 3494 N N . LYS B 1 135 ? -5.828 -13.047 8.062 1 96.81 135 LYS B N 1
ATOM 3495 C CA . LYS B 1 135 ? -4.844 -12.016 7.766 1 96.81 135 LYS B CA 1
ATOM 3496 C C . LYS B 1 135 ? -3.469 -12.625 7.5 1 96.81 135 LYS B C 1
ATOM 3498 O O . LYS B 1 135 ? -3.033 -13.523 8.219 1 96.81 135 LYS B O 1
ATOM 3503 N N . PRO B 1 136 ? -2.826 -12.164 6.48 1 98.31 136 PRO B N 1
ATOM 3504 C CA . PRO B 1 136 ? -1.45 -12.617 6.262 1 98.31 136 PRO B CA 1
ATOM 3505 C C . PRO B 1 136 ? -0.57 -12.445 7.5 1 98.31 136 PRO B C 1
ATOM 3507 O O . PRO B 1 136 ? -0.686 -11.445 8.211 1 98.31 136 PRO B O 1
ATOM 3510 N N . ASN B 1 137 ? 0.262 -13.461 7.801 1 98 137 ASN B N 1
ATOM 3511 C CA . ASN B 1 137 ? 1.138 -13.391 8.969 1 98 137 ASN B CA 1
ATOM 3512 C C . ASN B 1 137 ? 2.607 -13.492 8.57 1 98 137 ASN B C 1
ATOM 3514 O O . ASN B 1 137 ? 3.467 -13.758 9.406 1 98 137 ASN B O 1
ATOM 3518 N N . PHE B 1 138 ? 2.889 -13.336 7.25 1 97.56 138 PHE B N 1
ATOM 3519 C CA . PHE B 1 138 ? 4.266 -13.492 6.801 1 97.56 138 PHE B CA 1
ATOM 3520 C C . PHE B 1 138 ? 4.668 -12.344 5.887 1 97.56 138 PHE B C 1
ATOM 3522 O O . PHE B 1 138 ? 4.086 -12.156 4.816 1 97.56 138 PHE B O 1
ATOM 3529 N N . THR B 1 139 ? 5.629 -11.586 6.297 1 95.19 139 THR B N 1
ATOM 3530 C CA . THR B 1 139 ? 6.184 -10.484 5.52 1 95.19 139 THR B CA 1
ATOM 3531 C C . THR B 1 139 ? 7.711 -10.555 5.508 1 95.19 139 THR B C 1
ATOM 3533 O O . THR B 1 139 ? 8.383 -9.523 5.414 1 95.19 139 THR B O 1
ATOM 3536 N N . GLY B 1 140 ? 8.25 -11.781 5.602 1 94.69 140 GLY B N 1
ATOM 3537 C CA . GLY B 1 140 ? 9.68 -11.984 5.781 1 94.69 140 GLY B CA 1
ATOM 3538 C C . GLY B 1 140 ? 10.492 -11.578 4.566 1 94.69 140 GLY B C 1
ATOM 3539 O O . GLY B 1 140 ? 11.68 -11.258 4.688 1 94.69 140 GLY B O 1
ATOM 3540 N N . SER B 1 141 ? 9.984 -11.734 3.396 1 95.81 141 SER B N 1
ATOM 3541 C CA . SER B 1 141 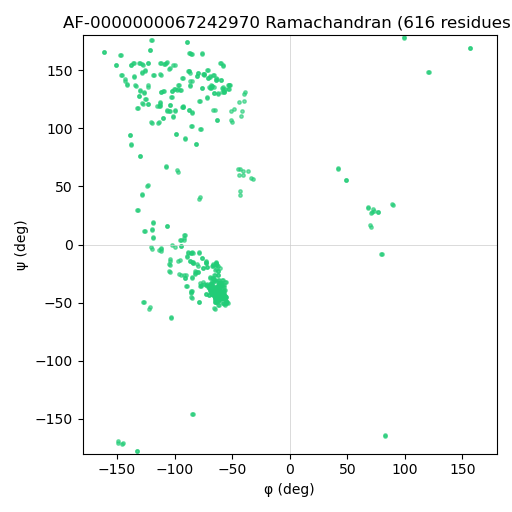? 10.609 -11.211 2.186 1 95.81 141 SER B CA 1
ATOM 3542 C C . SER B 1 141 ? 9.922 -9.922 1.73 1 95.81 141 SER B C 1
ATOM 3544 O O . SER B 1 141 ? 8.766 -9.68 2.064 1 95.81 141 SER B O 1
ATOM 3546 N N . TYR B 1 142 ? 10.695 -9.102 1.006 1 97.25 142 TYR B N 1
ATOM 3547 C CA . TYR B 1 142 ? 10.07 -7.871 0.522 1 97.25 142 TYR B CA 1
ATOM 3548 C C . TYR B 1 142 ? 8.969 -8.18 -0.482 1 97.25 142 TYR B C 1
ATOM 3550 O O . TYR B 1 142 ? 7.965 -7.469 -0.548 1 97.25 142 TYR B O 1
ATOM 3558 N N . TYR B 1 143 ? 9.109 -9.32 -1.265 1 97.19 143 TYR B N 1
ATOM 3559 C CA . TYR B 1 143 ? 8.047 -9.82 -2.127 1 97.19 143 TYR B CA 1
ATOM 3560 C C . TYR B 1 143 ? 6.777 -10.078 -1.328 1 97.19 143 TYR B C 1
ATOM 3562 O O . TYR B 1 143 ? 5.715 -9.531 -1.642 1 97.19 143 TYR B O 1
ATOM 3570 N N . SER B 1 144 ? 6.895 -10.812 -0.264 1 97.94 144 SER B N 1
ATOM 3571 C CA . SER B 1 144 ? 5.742 -11.164 0.552 1 97.94 144 SER B CA 1
ATOM 3572 C C . SER B 1 144 ? 5.156 -9.945 1.248 1 97.94 144 SER B C 1
ATOM 3574 O O . SER B 1 144 ? 3.938 -9.828 1.392 1 97.94 144 SER B O 1
ATOM 3576 N N . HIS B 1 145 ? 6.094 -9.102 1.67 1 97.88 145 HIS B N 1
ATOM 3577 C CA . HIS B 1 145 ? 5.684 -7.863 2.318 1 97.88 145 HIS B CA 1
ATOM 3578 C C . HIS B 1 145 ? 4.781 -7.035 1.407 1 97.88 145 HIS B C 1
ATOM 3580 O O . HIS B 1 145 ? 3.674 -6.656 1.797 1 97.88 145 HIS B O 1
ATOM 3586 N N . THR B 1 146 ? 5.156 -6.785 0.165 1 98.38 146 THR B N 1
ATOM 3587 C CA . THR B 1 146 ? 4.387 -5.969 -0.771 1 98.38 146 THR B CA 1
ATOM 3588 C C . THR B 1 146 ? 3.107 -6.684 -1.187 1 98.38 146 THR B C 1
ATOM 3590 O O . THR B 1 146 ? 2.057 -6.055 -1.329 1 98.38 146 THR B O 1
ATOM 3593 N N . LYS B 1 147 ? 3.164 -7.973 -1.308 1 98.56 147 LYS B N 1
ATOM 3594 C CA . LYS B 1 147 ? 1.989 -8.719 -1.753 1 98.56 147 LYS B CA 1
ATOM 3595 C C . LYS B 1 147 ? 0.928 -8.773 -0.658 1 98.56 147 LYS B C 1
ATOM 3597 O O . LYS B 1 147 ? -0.271 -8.773 -0.948 1 98.56 147 LYS B O 1
ATOM 3602 N N . ALA B 1 148 ? 1.389 -8.852 0.589 1 98.56 148 ALA B N 1
ATOM 3603 C CA . ALA B 1 148 ? 0.439 -8.773 1.695 1 98.56 148 ALA B CA 1
ATOM 3604 C C . ALA B 1 148 ? -0.263 -7.418 1.718 1 98.56 148 ALA B C 1
ATOM 3606 O O . ALA B 1 148 ? -1.474 -7.344 1.938 1 98.56 148 ALA B O 1
ATOM 3607 N N . ILE B 1 149 ? 0.484 -6.371 1.535 1 98.69 149 ILE B N 1
ATOM 3608 C CA . ILE B 1 149 ? -0.064 -5.02 1.464 1 98.69 149 ILE B CA 1
ATOM 3609 C C . ILE B 1 149 ? -1.082 -4.938 0.329 1 98.69 149 ILE B C 1
ATOM 3611 O O . ILE B 1 149 ? -2.189 -4.43 0.518 1 98.69 149 ILE B O 1
ATOM 3615 N N . VAL B 1 150 ? -0.759 -5.461 -0.825 1 98.75 150 VAL B N 1
ATOM 3616 C CA . VAL B 1 150 ? -1.625 -5.391 -1.997 1 98.75 150 VAL B CA 1
ATOM 3617 C C . VAL B 1 150 ? -2.918 -6.156 -1.73 1 98.75 150 VAL B C 1
ATOM 3619 O O . VAL B 1 150 ? -4.008 -5.684 -2.064 1 98.75 150 VAL B O 1
ATOM 3622 N N . GLU B 1 151 ? -2.789 -7.336 -1.147 1 98.69 151 GLU B N 1
ATOM 3623 C CA . GLU B 1 151 ? -4.008 -8.094 -0.875 1 98.69 151 GLU B CA 1
ATOM 3624 C C . GLU B 1 151 ? -4.934 -7.324 0.066 1 98.69 151 GLU B C 1
ATOM 3626 O O . GLU B 1 151 ? -6.152 -7.332 -0.112 1 98.69 151 GLU B O 1
ATOM 3631 N N . ASP B 1 152 ? -4.371 -6.672 1.054 1 98.25 152 ASP B N 1
ATOM 3632 C CA . ASP B 1 152 ? -5.129 -5.883 2.021 1 98.25 152 ASP B CA 1
ATOM 3633 C C . ASP B 1 152 ? -5.895 -4.758 1.334 1 98.25 152 ASP B C 1
ATOM 3635 O O . ASP B 1 152 ? -7.02 -4.438 1.723 1 98.25 152 ASP B O 1
ATOM 3639 N N . LEU B 1 153 ? -5.309 -4.121 0.372 1 98.81 153 LEU B N 1
ATOM 3640 C CA . LEU B 1 153 ? -5.902 -2.965 -0.292 1 98.81 153 LEU B CA 1
ATOM 3641 C C . LEU B 1 153 ? -6.844 -3.404 -1.407 1 98.81 153 LEU B C 1
ATOM 3643 O O . LEU B 1 153 ? -7.941 -2.861 -1.547 1 98.81 153 LEU B O 1
ATOM 3647 N N . ILE B 1 154 ? -6.461 -4.438 -2.174 1 98.81 154 ILE B N 1
ATOM 3648 C CA . ILE B 1 154 ? -7.176 -4.801 -3.391 1 98.81 154 ILE B CA 1
ATOM 3649 C C . ILE B 1 154 ? -8.484 -5.5 -3.031 1 98.81 154 ILE B C 1
ATOM 3651 O O . ILE B 1 154 ? -9.43 -5.512 -3.826 1 98.81 154 ILE B O 1
ATOM 3655 N N . LYS B 1 155 ? -8.602 -6.031 -1.819 1 98.5 155 LYS B N 1
ATOM 3656 C CA . LYS B 1 155 ? -9.82 -6.711 -1.396 1 98.5 155 LYS B CA 1
ATOM 3657 C C . LYS B 1 155 ? -10.992 -5.734 -1.283 1 98.5 155 LYS B C 1
ATOM 3659 O O . LYS B 1 155 ? -12.148 -6.148 -1.214 1 98.5 155 LYS B O 1
ATOM 3664 N N . GLN B 1 156 ? -10.656 -4.391 -1.23 1 98.69 156 GLN B N 1
ATOM 3665 C CA . GLN B 1 156 ? -11.703 -3.379 -1.159 1 98.69 156 GLN B CA 1
ATOM 3666 C C . GLN B 1 156 ? -12.43 -3.242 -2.496 1 98.69 156 GLN B C 1
ATOM 3668 O O . GLN B 1 156 ? -13.5 -2.635 -2.568 1 98.69 156 GLN B O 1
ATOM 3673 N N . TYR B 1 157 ? -11.875 -3.748 -3.605 1 98.75 157 TYR B N 1
ATOM 3674 C CA . TYR B 1 157 ? -12.477 -3.709 -4.934 1 98.75 157 TYR B CA 1
ATOM 3675 C C . TYR B 1 157 ? -13.383 -4.914 -5.16 1 98.75 157 TYR B C 1
ATOM 3677 O O . TYR B 1 157 ? -12.906 -6.043 -5.277 1 98.75 157 TYR B O 1
ATOM 3685 N N . ASP B 1 158 ? -14.656 -4.688 -5.324 1 98.19 158 ASP B N 1
ATOM 3686 C CA . ASP B 1 158 ? -15.656 -5.746 -5.363 1 98.19 158 ASP B CA 1
ATOM 3687 C C . ASP B 1 158 ? -15.672 -6.441 -6.727 1 98.19 158 ASP B C 1
ATOM 3689 O O . ASP B 1 158 ? -16.328 -7.469 -6.898 1 98.19 158 ASP B O 1
ATOM 3693 N N . ASN B 1 159 ? -14.922 -5.922 -7.68 1 98.38 159 ASN B N 1
ATOM 3694 C CA . ASN B 1 159 ? -14.867 -6.508 -9.016 1 98.38 159 ASN B CA 1
ATOM 3695 C C . ASN B 1 159 ? -13.695 -7.465 -9.164 1 98.38 159 ASN B C 1
ATOM 3697 O O . ASN B 1 159 ? -13.469 -8.023 -10.242 1 98.38 159 ASN B O 1
ATOM 3701 N N . VAL B 1 160 ? -12.906 -7.738 -8.078 1 98.94 160 VAL B N 1
ATOM 3702 C CA . VAL B 1 160 ? -11.641 -8.453 -8.211 1 98.94 160 VAL B CA 1
ATOM 3703 C C . VAL B 1 160 ? -11.766 -9.844 -7.598 1 98.94 160 VAL B C 1
ATOM 3705 O O . VAL B 1 160 ? -12.344 -10.008 -6.52 1 98.94 160 VAL B O 1
ATOM 3708 N N . LEU B 1 161 ? -11.328 -10.852 -8.305 1 98.94 161 LEU B N 1
ATOM 3709 C CA . LEU B 1 161 ? -11.016 -12.172 -7.777 1 98.94 161 LEU B CA 1
ATOM 3710 C C . LEU B 1 161 ? -9.508 -12.344 -7.598 1 98.94 161 LEU B C 1
ATOM 3712 O O . LEU B 1 161 ? -8.766 -12.359 -8.578 1 98.94 161 LEU B O 1
ATOM 3716 N N . THR B 1 162 ? -9.078 -12.391 -6.375 1 98.94 162 THR B N 1
ATOM 3717 C CA . THR B 1 162 ? -7.672 -12.641 -6.082 1 98.94 162 THR B CA 1
ATOM 3718 C C . THR B 1 162 ? -7.422 -14.133 -5.875 1 98.94 162 THR B C 1
ATOM 3720 O O . THR B 1 162 ? -8.023 -14.75 -4.996 1 98.94 162 THR B O 1
ATOM 3723 N N . LEU B 1 163 ? -6.609 -14.68 -6.691 1 98.94 163 LEU B N 1
ATOM 3724 C CA . LEU B 1 163 ? -6.234 -16.094 -6.578 1 98.94 163 LEU B CA 1
ATOM 3725 C C . LEU B 1 163 ? -4.875 -16.234 -5.902 1 98.94 163 LEU B C 1
ATOM 3727 O O . LEU B 1 163 ? -3.857 -15.797 -6.445 1 98.94 163 LEU B O 1
ATOM 3731 N N . ARG B 1 164 ? -4.816 -16.844 -4.719 1 98.94 164 ARG B N 1
ATOM 3732 C CA . ARG B 1 164 ? -3.561 -17.125 -4.035 1 98.94 164 ARG B CA 1
ATOM 3733 C C . ARG B 1 164 ? -2.869 -18.344 -4.645 1 98.94 164 ARG B C 1
ATOM 3735 O O . ARG B 1 164 ? -3.203 -19.484 -4.316 1 98.94 164 ARG B O 1
ATOM 3742 N N . VAL B 1 165 ? -1.935 -18.094 -5.465 1 98.75 165 VAL B N 1
ATOM 3743 C CA . VAL B 1 165 ? -1.155 -19.141 -6.105 1 98.75 165 VAL B CA 1
ATOM 3744 C C . VAL B 1 165 ? 0.022 -19.531 -5.215 1 98.75 165 VAL B C 1
ATOM 3746 O O . VAL B 1 165 ? 0.669 -18.672 -4.617 1 98.75 165 VAL B O 1
ATOM 3749 N N . ARG B 1 166 ? 0.297 -20.812 -5.07 1 98.12 166 ARG B N 1
ATOM 3750 C CA . ARG B 1 166 ? 1.438 -21.297 -4.297 1 98.12 166 ARG B CA 1
ATOM 3751 C C . ARG B 1 166 ? 2.244 -22.328 -5.086 1 98.12 166 ARG B C 1
ATOM 3753 O O . ARG B 1 166 ? 1.683 -23.297 -5.609 1 98.12 166 ARG B O 1
ATOM 3760 N N . MET B 1 167 ? 3.539 -22.109 -5.195 1 96.88 167 MET B N 1
ATOM 3761 C CA . MET B 1 167 ? 4.488 -23.062 -5.758 1 96.88 167 MET B CA 1
ATOM 3762 C C . MET B 1 167 ? 3.91 -23.734 -7 1 96.88 167 MET B C 1
ATOM 3764 O O . MET B 1 167 ? 3.699 -24.953 -7.012 1 96.88 167 MET B O 1
ATOM 3768 N N . PRO B 1 168 ? 3.707 -22.922 -8.016 1 97.62 168 PRO B N 1
ATOM 3769 C CA . PRO B 1 168 ? 3.035 -23.438 -9.219 1 97.62 168 PRO B CA 1
ATOM 3770 C C . PRO B 1 168 ? 3.785 -24.594 -9.867 1 97.62 168 PRO B C 1
ATOM 3772 O O . PRO B 1 168 ? 5.02 -24.594 -9.914 1 97.62 168 PRO B O 1
ATOM 3775 N N . ILE B 1 169 ? 3.012 -25.578 -10.359 1 98.62 169 ILE B N 1
ATOM 3776 C CA . ILE B 1 169 ? 3.557 -26.797 -10.922 1 98.62 169 ILE B CA 1
ATOM 3777 C C . ILE B 1 169 ? 2.922 -27.078 -12.289 1 98.62 169 ILE B C 1
ATOM 3779 O O . ILE B 1 169 ? 1.714 -26.891 -12.461 1 98.62 169 ILE B O 1
ATOM 3783 N N . ILE B 1 170 ? 3.734 -27.375 -13.242 1 98.44 170 ILE B N 1
ATOM 3784 C CA . ILE B 1 170 ? 3.268 -27.875 -14.531 1 98.44 170 ILE B CA 1
ATOM 3785 C C . ILE B 1 170 ? 3.846 -29.266 -14.789 1 98.44 170 ILE B C 1
ATOM 3787 O O . ILE B 1 170 ? 4.605 -29.797 -13.969 1 98.44 170 ILE B O 1
ATOM 3791 N N . ALA B 1 171 ? 3.467 -29.891 -15.852 1 97.44 171 ALA B N 1
ATOM 3792 C CA . ALA B 1 171 ? 3.867 -31.266 -16.156 1 97.44 171 ALA B CA 1
ATOM 3793 C C . ALA B 1 171 ? 5.344 -31.344 -16.531 1 97.44 171 ALA B C 1
ATOM 3795 O O . ALA B 1 171 ? 6.039 -32.281 -16.172 1 97.44 171 ALA B O 1
ATOM 3796 N N . ASP B 1 172 ? 5.836 -30.312 -17.25 1 96.94 172 ASP B N 1
ATOM 3797 C CA . ASP B 1 172 ? 7.207 -30.297 -17.75 1 96.94 172 ASP B CA 1
ATOM 3798 C C . ASP B 1 172 ? 8.211 -30.266 -16.594 1 96.94 172 ASP B C 1
ATOM 3800 O O . ASP B 1 172 ? 8.312 -29.266 -15.883 1 96.94 172 ASP B O 1
ATOM 3804 N N . LEU B 1 173 ? 9.008 -31.312 -16.469 1 97.19 173 LEU B N 1
ATOM 3805 C CA . LEU B 1 173 ? 9.914 -31.469 -15.336 1 97.19 173 LEU B CA 1
ATOM 3806 C C . LEU B 1 173 ? 11.281 -30.875 -15.656 1 97.19 173 LEU B C 1
ATOM 3808 O O . LEU B 1 173 ? 12.227 -31.016 -14.875 1 97.19 173 LEU B O 1
ATOM 3812 N N . THR B 1 174 ? 11.383 -30.172 -16.828 1 94.88 174 THR B N 1
ATOM 3813 C CA . THR B 1 174 ? 12.648 -29.531 -17.188 1 94.88 174 THR B CA 1
ATOM 3814 C C . THR B 1 174 ? 12.469 -28.031 -17.344 1 94.88 174 THR B C 1
ATOM 3816 O O . THR B 1 174 ? 13.43 -27.312 -17.625 1 94.88 174 THR B O 1
ATOM 3819 N N . TYR B 1 175 ? 11.266 -27.594 -17.188 1 94.5 175 TYR B N 1
ATOM 3820 C CA . TYR B 1 175 ? 11.023 -26.156 -17.266 1 94.5 175 TYR B CA 1
ATOM 3821 C C . TYR B 1 175 ? 11.57 -25.438 -16.031 1 94.5 175 TYR B C 1
ATOM 3823 O O . TYR B 1 175 ? 11.148 -25.734 -14.898 1 94.5 175 TYR B O 1
ATOM 3831 N N . PRO B 1 176 ? 12.398 -24.422 -16.188 1 91.94 176 PRO B N 1
ATOM 3832 C CA . PRO B 1 176 ? 13.156 -23.875 -15.055 1 91.94 176 PRO B CA 1
ATOM 3833 C C . PRO B 1 176 ? 12.25 -23.234 -14 1 91.94 176 PRO B C 1
ATOM 3835 O O . PRO B 1 176 ? 12.617 -23.188 -12.82 1 91.94 176 PRO B O 1
ATOM 3838 N N . ARG B 1 177 ? 11.078 -22.75 -14.367 1 92.12 177 ARG B N 1
ATOM 3839 C CA . ARG B 1 177 ? 10.219 -22.047 -13.406 1 92.12 177 ARG B CA 1
ATOM 3840 C C . ARG B 1 177 ? 9.297 -23.031 -12.688 1 92.12 177 ARG B C 1
ATOM 3842 O O . ARG B 1 177 ? 8.648 -22.656 -11.711 1 92.12 177 ARG B O 1
ATOM 3849 N N . ASN B 1 178 ? 9.273 -24.25 -13.18 1 95.81 178 ASN B N 1
ATOM 3850 C CA . ASN B 1 178 ? 8.492 -25.297 -12.539 1 95.81 178 ASN B CA 1
ATOM 3851 C C . ASN B 1 178 ? 9.047 -25.641 -11.156 1 95.81 178 ASN B C 1
ATOM 3853 O O . ASN B 1 178 ? 10.242 -25.922 -11.023 1 95.81 178 ASN B O 1
ATOM 3857 N N . PHE B 1 179 ? 8.141 -25.656 -10.219 1 95.69 179 PHE B N 1
ATOM 3858 C CA . PHE B 1 179 ? 8.57 -25.922 -8.852 1 95.69 179 PHE B CA 1
ATOM 3859 C C . PHE B 1 179 ? 9.336 -27.234 -8.773 1 95.69 179 PHE B C 1
ATOM 3861 O O . PHE B 1 179 ? 10.406 -27.312 -8.164 1 95.69 179 PHE B O 1
ATOM 3868 N N . ILE B 1 180 ? 8.82 -28.281 -9.328 1 97.12 180 ILE B N 1
ATOM 3869 C CA . ILE B 1 180 ? 9.414 -29.609 -9.227 1 97.12 180 ILE B CA 1
ATOM 3870 C C . ILE B 1 180 ? 10.781 -29.609 -9.914 1 97.12 180 ILE B C 1
ATOM 3872 O O . ILE B 1 180 ? 11.734 -30.219 -9.414 1 97.12 180 ILE B O 1
ATOM 3876 N N . THR B 1 181 ? 10.891 -28.906 -11.07 1 95.44 181 THR B N 1
ATOM 3877 C CA . THR B 1 181 ? 12.188 -28.781 -11.734 1 95.44 181 THR B CA 1
ATOM 3878 C C . THR B 1 181 ? 13.219 -28.172 -10.789 1 95.44 181 THR B C 1
ATOM 3880 O O . THR B 1 181 ? 14.367 -28.625 -10.742 1 95.44 181 THR B O 1
ATOM 3883 N N . LYS B 1 182 ? 12.805 -27.203 -10 1 92.62 182 LYS B N 1
ATOM 3884 C CA . LYS B 1 182 ? 13.719 -26.516 -9.078 1 92.62 182 LYS B CA 1
ATOM 3885 C C . LYS B 1 182 ? 14.227 -27.469 -8.008 1 92.62 182 LYS B C 1
ATOM 3887 O O . LYS B 1 182 ? 15.43 -27.547 -7.758 1 92.62 182 LYS B O 1
ATOM 3892 N N . ILE B 1 183 ? 13.352 -28.25 -7.438 1 94.06 183 ILE B N 1
ATOM 3893 C CA . ILE B 1 183 ? 13.773 -29.047 -6.301 1 94.06 183 ILE B CA 1
ATOM 3894 C C . ILE B 1 183 ? 14.531 -30.281 -6.793 1 94.06 183 ILE B C 1
ATOM 3896 O O . ILE B 1 183 ? 15.344 -30.859 -6.059 1 94.06 183 ILE B O 1
ATOM 3900 N N . ILE B 1 184 ? 14.289 -30.688 -7.988 1 94.94 184 ILE B N 1
ATOM 3901 C CA . ILE B 1 184 ? 15.047 -31.781 -8.578 1 94.94 184 ILE B CA 1
ATOM 3902 C C . ILE B 1 184 ? 16.516 -31.359 -8.734 1 94.94 184 ILE B C 1
ATOM 3904 O O . ILE B 1 184 ? 17.422 -32.188 -8.633 1 94.94 184 ILE B O 1
ATOM 3908 N N . LYS B 1 185 ? 16.734 -30.125 -8.953 1 92.44 185 LYS B N 1
ATOM 3909 C CA . LYS B 1 185 ? 18.078 -29.609 -9.203 1 92.44 185 LYS B CA 1
ATOM 3910 C C . LYS B 1 185 ? 18.844 -29.438 -7.891 1 92.44 185 LYS B C 1
ATOM 3912 O O . LYS B 1 185 ? 20.078 -29.359 -7.891 1 92.44 185 LYS B O 1
ATOM 3917 N N . TYR B 1 186 ? 18.156 -29.391 -6.801 1 89 186 TYR B N 1
ATOM 3918 C CA . TYR B 1 186 ? 18.797 -29.125 -5.52 1 89 186 TYR B CA 1
ATOM 3919 C C . TYR B 1 186 ? 19.344 -30.406 -4.902 1 89 186 TYR B C 1
ATOM 3921 O O . TYR B 1 186 ? 18.734 -31.469 -5.02 1 89 186 TYR B O 1
ATOM 3929 N N . ASP B 1 187 ? 20.531 -30.234 -4.297 1 88.19 187 ASP B N 1
ATOM 3930 C CA . ASP B 1 187 ? 21.094 -31.375 -3.568 1 88.19 187 ASP B CA 1
ATOM 3931 C C . ASP B 1 187 ? 20.406 -31.547 -2.217 1 88.19 187 ASP B C 1
ATOM 3933 O O . ASP B 1 187 ? 20.266 -32.688 -1.732 1 88.19 187 ASP B O 1
ATOM 3937 N N . LYS B 1 188 ? 20.078 -30.453 -1.638 1 92.75 188 LYS B N 1
ATOM 3938 C CA . LYS B 1 188 ? 19.406 -30.469 -0.341 1 92.75 188 LYS B CA 1
ATOM 3939 C C . LYS B 1 188 ? 18.062 -29.719 -0.409 1 92.75 188 LYS B C 1
ATOM 3941 O O . LYS B 1 188 ? 17.969 -28.672 -1.057 1 92.75 188 LYS B O 1
ATOM 3946 N N . VAL B 1 189 ? 17.047 -30.312 0.222 1 93.69 189 VAL B N 1
ATOM 3947 C CA . VAL B 1 189 ? 15.734 -29.688 0.232 1 93.69 189 VAL B CA 1
ATOM 3948 C C . VAL B 1 189 ? 15.188 -29.656 1.655 1 93.69 189 VAL B C 1
ATOM 3950 O O . VAL B 1 189 ? 15.641 -30.406 2.518 1 93.69 189 VAL B O 1
ATOM 3953 N N . ILE B 1 190 ? 14.289 -28.719 1.876 1 91.62 190 ILE B N 1
ATOM 3954 C CA . ILE B 1 190 ? 13.586 -28.656 3.154 1 91.62 190 ILE B CA 1
ATOM 3955 C C . ILE B 1 190 ? 12.438 -29.672 3.16 1 91.62 190 ILE B C 1
ATOM 3957 O O . ILE B 1 190 ? 11.898 -30 2.105 1 91.62 190 ILE B O 1
ATOM 3961 N N . ASN B 1 191 ? 12.203 -30.234 4.301 1 94.69 191 ASN B N 1
ATOM 3962 C CA . ASN B 1 191 ? 11.109 -31.188 4.418 1 94.69 191 ASN B CA 1
ATOM 3963 C C . ASN B 1 191 ? 9.938 -30.609 5.203 1 94.69 191 ASN B C 1
ATOM 3965 O O . ASN B 1 191 ? 9.625 -31.078 6.301 1 94.69 191 ASN B O 1
ATOM 3969 N N . ILE B 1 192 ? 9.273 -29.625 4.676 1 95.56 192 ILE B N 1
ATOM 3970 C CA . ILE B 1 192 ? 8.109 -28.984 5.273 1 95.56 192 ILE B CA 1
ATOM 3971 C C . ILE B 1 192 ? 6.938 -29.016 4.289 1 95.56 192 ILE B C 1
ATOM 3973 O O . ILE B 1 192 ? 7.09 -28.641 3.127 1 95.56 192 ILE B O 1
ATOM 3977 N N . PRO B 1 193 ? 5.777 -29.547 4.688 1 97.69 193 PRO B N 1
ATOM 3978 C CA . PRO B 1 193 ? 4.629 -29.609 3.777 1 97.69 193 PRO B CA 1
ATOM 3979 C C . PRO B 1 193 ? 4.121 -28.234 3.371 1 97.69 193 PRO B C 1
ATOM 3981 O O . PRO B 1 193 ? 4.102 -27.312 4.191 1 97.69 193 PRO B O 1
ATOM 3984 N N . ASN B 1 194 ? 3.732 -28.125 2.115 1 98.25 194 ASN B N 1
ATOM 3985 C CA . ASN B 1 194 ? 3.227 -26.875 1.563 1 98.25 194 ASN B CA 1
ATOM 3986 C C . ASN B 1 194 ? 1.98 -27.094 0.712 1 98.25 194 ASN B C 1
ATOM 3988 O O . ASN B 1 194 ? 1.82 -28.156 0.109 1 98.25 194 ASN B O 1
ATOM 3992 N N . SER B 1 195 ? 1.039 -26.141 0.746 1 98.81 195 SER B N 1
ATOM 3993 C CA . SER B 1 195 ? 0.038 -26.062 -0.314 1 98.81 195 SER B CA 1
ATOM 3994 C C . SER B 1 195 ? 0.68 -25.75 -1.661 1 98.81 195 SER B C 1
ATOM 3996 O O . SER B 1 195 ? 1.676 -25.031 -1.727 1 98.81 195 SER B O 1
ATOM 3998 N N . MET B 1 196 ? 0.16 -26.328 -2.67 1 98.75 196 MET B N 1
ATOM 3999 C CA . MET B 1 196 ? 0.719 -26.125 -4.004 1 98.75 196 MET B CA 1
ATOM 4000 C C . MET B 1 196 ? -0.388 -25.953 -5.039 1 98.75 196 MET B C 1
ATOM 4002 O O . MET B 1 196 ? -1.529 -26.359 -4.801 1 98.75 196 MET B O 1
ATOM 4006 N N . THR B 1 197 ? -0.125 -25.297 -6.125 1 98.88 197 THR B N 1
A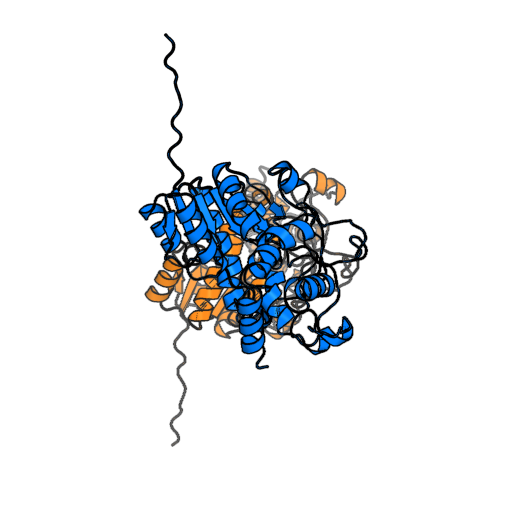TOM 4007 C CA . THR B 1 197 ? -1.048 -25.062 -7.234 1 98.88 197 THR B CA 1
ATOM 4008 C C . THR B 1 197 ? -0.62 -25.859 -8.461 1 98.88 197 THR B C 1
ATOM 4010 O O . THR B 1 197 ? 0.389 -25.531 -9.094 1 98.88 197 THR B O 1
ATOM 4013 N N . VAL B 1 198 ? -1.375 -26.906 -8.82 1 98.94 198 VAL B N 1
ATOM 4014 C CA . VAL B 1 198 ? -1.134 -27.672 -10.047 1 98.94 198 VAL B CA 1
ATOM 4015 C C . VAL B 1 198 ? -1.847 -27 -11.219 1 98.94 198 VAL B C 1
ATOM 4017 O O . VAL B 1 198 ? -3.037 -27.234 -11.445 1 98.94 198 VAL B O 1
ATOM 4020 N N . LEU B 1 199 ? -1.087 -26.281 -12.016 1 98.81 199 LEU B N 1
ATOM 4021 C CA . LEU B 1 199 ? -1.608 -25.312 -12.969 1 98.81 199 LEU B CA 1
ATOM 4022 C C . LEU B 1 199 ? -2.43 -25.984 -14.055 1 98.81 199 LEU B C 1
ATOM 4024 O O . LEU B 1 199 ? -3.477 -25.484 -14.461 1 98.81 199 LEU B O 1
ATOM 4028 N N . PRO B 1 200 ? -2.029 -27.188 -14.594 1 98.44 200 PRO B N 1
ATOM 4029 C CA . PRO B 1 200 ? -2.848 -27.812 -15.633 1 98.44 200 PRO B CA 1
ATOM 4030 C C . PRO B 1 200 ? -4.281 -28.078 -15.18 1 98.44 200 PRO B C 1
ATOM 4032 O O . PRO B 1 200 ? -5.207 -28.047 -15.992 1 98.44 200 PRO B O 1
ATOM 4035 N N . GLU B 1 201 ? -4.418 -28.312 -13.938 1 98.81 201 GLU B N 1
ATOM 4036 C CA . GLU B 1 201 ? -5.754 -28.547 -13.406 1 98.81 201 GLU B CA 1
ATOM 4037 C C . GLU B 1 201 ? -6.453 -27.25 -13.055 1 98.81 201 GLU B C 1
ATOM 4039 O O . GLU B 1 201 ? -7.633 -27.062 -13.352 1 98.81 201 GLU B O 1
ATOM 4044 N N . LEU B 1 202 ? -5.766 -26.328 -12.477 1 98.88 202 LEU B N 1
ATOM 4045 C CA . LEU B 1 202 ? -6.387 -25.188 -11.812 1 98.88 202 LEU B CA 1
ATOM 4046 C C . LEU B 1 202 ? -6.547 -24.016 -12.781 1 98.88 202 LEU B C 1
ATOM 4048 O O . LEU B 1 202 ? -7.48 -23.219 -12.648 1 98.88 202 LEU B O 1
ATOM 4052 N N . LEU B 1 203 ? -5.707 -23.859 -13.789 1 98.69 203 LEU B N 1
ATOM 4053 C CA . LEU B 1 203 ? -5.777 -22.688 -14.672 1 98.69 203 LEU B CA 1
ATOM 4054 C C . LEU B 1 203 ? -7.102 -22.656 -15.422 1 98.69 203 LEU B C 1
ATOM 4056 O O . LEU B 1 203 ? -7.742 -21.609 -15.508 1 98.69 203 LEU B O 1
ATOM 4060 N N . PRO B 1 204 ? -7.594 -23.828 -16.016 1 98.62 204 PRO B N 1
ATOM 4061 C CA . PRO B 1 204 ? -8.922 -23.781 -16.641 1 98.62 204 PRO B CA 1
ATOM 4062 C C . PRO B 1 204 ? -10.016 -23.359 -15.672 1 98.62 204 PRO B C 1
ATOM 4064 O O . PRO B 1 204 ? -10.969 -22.672 -16.062 1 98.62 204 PRO B O 1
ATOM 4067 N N . MET B 1 205 ? -9.859 -23.797 -14.43 1 98.81 205 MET B N 1
ATOM 4068 C CA . MET B 1 205 ? -10.852 -23.438 -13.414 1 98.81 205 MET B CA 1
ATOM 4069 C C . MET B 1 205 ? -10.828 -21.938 -13.148 1 98.81 205 MET B C 1
ATOM 4071 O O . MET B 1 205 ? -11.867 -21.328 -12.891 1 98.81 205 MET B O 1
ATOM 4075 N N . SER B 1 206 ? -9.648 -21.312 -13.172 1 98.88 206 SER B N 1
ATOM 4076 C CA . SER B 1 206 ? -9.547 -19.875 -12.961 1 98.88 206 SER B CA 1
ATOM 4077 C C . SER B 1 206 ? -10.305 -19.109 -14.031 1 98.88 206 SER B C 1
ATOM 4079 O O . SER B 1 206 ? -10.953 -18.094 -13.742 1 98.88 206 SER B O 1
ATOM 4081 N N . LEU B 1 207 ? -10.234 -19.547 -15.289 1 98.75 207 LEU B N 1
ATOM 4082 C CA . LEU B 1 207 ? -10.953 -18.906 -16.391 1 98.75 207 LEU B CA 1
ATOM 4083 C C . LEU B 1 207 ? -12.461 -19.078 -16.219 1 98.75 207 LEU B C 1
ATOM 4085 O O . LEU B 1 207 ? -13.234 -18.156 -16.5 1 98.75 207 LEU B O 1
ATOM 4089 N N . GLU B 1 208 ? -12.844 -20.266 -15.773 1 98.62 208 GLU B N 1
ATOM 4090 C CA . GLU B 1 208 ? -14.258 -20.5 -15.492 1 98.62 208 GLU B CA 1
ATOM 4091 C C . GLU B 1 208 ? -14.758 -19.578 -14.383 1 98.62 208 GLU B C 1
ATOM 4093 O O . GLU B 1 208 ? -15.859 -19.031 -14.469 1 98.62 208 GLU B O 1
ATOM 4098 N N . MET B 1 209 ? -13.945 -19.406 -13.328 1 98.81 209 MET B N 1
ATOM 4099 C CA . MET B 1 209 ? -14.305 -18.5 -12.242 1 98.81 209 MET B CA 1
ATOM 4100 C C . MET B 1 209 ? -14.469 -17.078 -12.75 1 98.81 209 MET B C 1
ATOM 4102 O O . MET B 1 209 ? -15.383 -16.359 -12.328 1 98.81 209 MET B O 1
ATOM 4106 N N . ALA B 1 210 ? -13.562 -16.672 -13.633 1 98.75 210 ALA B N 1
ATOM 4107 C CA . ALA B 1 210 ? -13.648 -15.336 -14.227 1 98.75 210 ALA B CA 1
ATOM 4108 C C . ALA B 1 210 ? -14.953 -15.172 -15.008 1 98.75 210 ALA B C 1
ATOM 4110 O O . ALA B 1 210 ? -15.656 -14.172 -14.836 1 98.75 210 ALA B O 1
ATOM 4111 N N . LYS B 1 211 ? -15.328 -16.141 -15.82 1 98.19 211 LYS B N 1
ATOM 4112 C CA . LYS B 1 211 ? -16.547 -16.078 -16.625 1 98.19 211 LYS B CA 1
ATOM 4113 C C . LYS B 1 211 ? -17.781 -16.016 -15.742 1 98.19 211 LYS B C 1
ATOM 4115 O O . LYS B 1 211 ? -18.766 -15.359 -16.094 1 98.19 211 LYS B O 1
ATOM 4120 N N . ARG B 1 212 ? -17.672 -16.734 -14.633 1 98.25 212 ARG B N 1
ATOM 4121 C CA . ARG B 1 212 ? -18.781 -16.766 -13.695 1 98.25 212 ARG B CA 1
ATOM 4122 C C . ARG B 1 212 ? -18.859 -15.477 -12.891 1 98.25 212 ARG B C 1
ATOM 4124 O O . ARG B 1 212 ? -19.828 -15.242 -12.172 1 98.25 212 ARG B O 1
ATOM 4131 N N . GLY B 1 213 ? -17.844 -14.625 -12.938 1 98.38 213 GLY B N 1
ATOM 4132 C CA . GLY B 1 213 ? -17.828 -13.344 -12.25 1 98.38 213 GLY B CA 1
ATOM 4133 C C . GLY B 1 213 ? -17.578 -13.469 -10.758 1 98.38 213 GLY B C 1
ATOM 4134 O O . GLY B 1 213 ? -18.031 -12.641 -9.977 1 98.38 213 GLY B O 1
ATOM 4135 N N . LEU B 1 214 ? -16.828 -14.578 -10.352 1 98.81 214 LEU B N 1
ATOM 4136 C CA . LEU B 1 214 ? -16.5 -14.711 -8.938 1 98.81 214 LEU B CA 1
ATOM 4137 C C . LEU B 1 214 ? -15.555 -13.594 -8.5 1 98.81 214 LEU B C 1
ATOM 4139 O O . LEU B 1 214 ? -14.75 -13.109 -9.297 1 98.81 214 LEU B O 1
ATOM 4143 N N . THR B 1 215 ? -15.727 -13.141 -7.203 1 98.81 215 THR B N 1
ATOM 4144 C CA . THR B 1 215 ? -14.875 -12.094 -6.652 1 98.81 215 THR B CA 1
ATOM 4145 C C . THR B 1 215 ? -14.367 -12.469 -5.266 1 98.81 215 THR B C 1
ATOM 4147 O O . THR B 1 215 ? -14.633 -13.578 -4.785 1 98.81 215 THR B O 1
ATOM 4150 N N . GLY B 1 216 ? -13.633 -11.609 -4.621 1 98.75 216 GLY B N 1
ATOM 4151 C CA . GLY B 1 216 ? -13.023 -11.883 -3.33 1 98.75 216 GLY B CA 1
ATOM 4152 C C . GLY B 1 216 ? -11.719 -12.641 -3.434 1 98.75 216 GLY B C 1
ATOM 4153 O O . GLY B 1 216 ? -11.078 -12.648 -4.488 1 98.75 216 GLY B O 1
ATOM 4154 N N . ILE B 1 217 ? -11.289 -13.195 -2.369 1 98.88 217 ILE B N 1
ATOM 4155 C CA . ILE B 1 217 ? -10.031 -13.938 -2.281 1 98.88 217 ILE B CA 1
ATOM 4156 C C . ILE B 1 217 ? -10.312 -15.438 -2.33 1 98.88 217 ILE B C 1
ATOM 4158 O O . ILE B 1 217 ? -11.258 -15.914 -1.702 1 98.88 217 ILE B O 1
ATOM 4162 N N . MET B 1 218 ? -9.555 -16.109 -3.131 1 98.88 218 MET B N 1
ATOM 4163 C CA . MET B 1 218 ? -9.648 -17.562 -3.25 1 98.88 218 MET B CA 1
ATOM 4164 C C . MET B 1 218 ? -8.281 -18.203 -3.061 1 98.88 218 MET B C 1
ATOM 4166 O O . MET B 1 218 ? -7.316 -17.844 -3.742 1 98.88 218 MET B O 1
ATOM 4170 N N . ASN B 1 219 ? -8.188 -19.094 -2.035 1 98.94 219 ASN B N 1
ATOM 4171 C CA . ASN B 1 219 ? -7.02 -19.969 -2 1 98.94 219 ASN B CA 1
ATOM 4172 C C . ASN B 1 219 ? -6.973 -20.891 -3.217 1 98.94 219 ASN B C 1
ATOM 4174 O O . ASN B 1 219 ? -7.754 -21.828 -3.314 1 98.94 219 ASN B O 1
ATOM 4178 N N . PHE B 1 220 ? -6.062 -20.594 -4.121 1 98.94 220 PHE B N 1
ATOM 4179 C CA . PHE B 1 220 ? -5.988 -21.25 -5.426 1 98.94 220 PHE B CA 1
ATOM 4180 C C . PHE B 1 220 ? -4.957 -22.359 -5.418 1 98.94 220 PHE B C 1
ATOM 4182 O O . PHE B 1 220 ? -3.98 -22.328 -6.164 1 98.94 220 PHE B O 1
ATOM 4189 N N . THR B 1 221 ? -5.211 -23.375 -4.605 1 98.94 221 THR B N 1
ATOM 4190 C CA . THR B 1 221 ? -4.336 -24.531 -4.426 1 98.94 221 THR B CA 1
ATOM 4191 C C . THR B 1 221 ? -5.148 -25.812 -4.422 1 98.94 221 THR B C 1
ATOM 4193 O O . THR B 1 221 ? -6.359 -25.797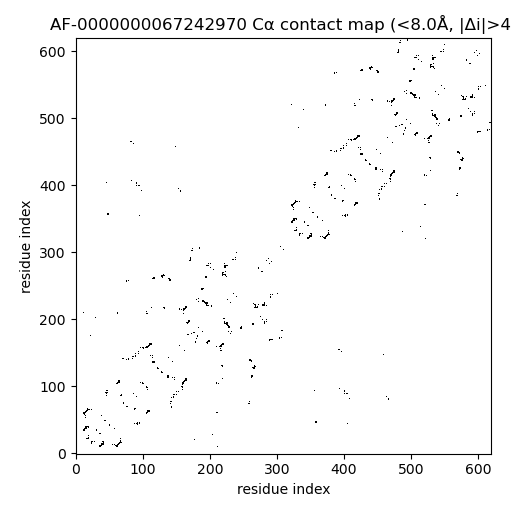 -4.199 1 98.94 221 THR B O 1
ATOM 4196 N N . ASN B 1 222 ? -4.504 -26.922 -4.746 1 98.94 222 ASN B N 1
ATOM 4197 C CA . ASN B 1 222 ? -5.113 -28.234 -4.562 1 98.94 222 ASN B CA 1
ATOM 4198 C C . ASN B 1 222 ? -5.246 -28.578 -3.084 1 98.94 222 ASN B C 1
ATOM 4200 O O . ASN B 1 222 ? -4.387 -28.234 -2.275 1 98.94 222 ASN B O 1
ATOM 4204 N N . PRO B 1 223 ? -6.355 -29.297 -2.744 1 98.81 223 PRO B N 1
ATOM 4205 C CA . PRO B 1 223 ? -6.578 -29.641 -1.34 1 98.81 223 PRO B CA 1
ATOM 4206 C C . PRO B 1 223 ? -5.43 -30.453 -0.742 1 98.81 223 PRO B C 1
ATOM 4208 O O . PRO B 1 223 ? -4.969 -31.422 -1.348 1 98.81 223 PRO B O 1
ATOM 4211 N N . GLY B 1 224 ? -4.988 -29.984 0.446 1 98.38 224 GLY B N 1
ATOM 4212 C CA . GLY B 1 224 ? -3.924 -30.672 1.159 1 98.38 224 GLY B CA 1
ATOM 4213 C C . GLY B 1 224 ? -2.562 -30.031 0.965 1 98.38 224 GLY B C 1
ATOM 4214 O O . GLY B 1 224 ? -2.457 -28.969 0.358 1 98.38 224 GLY B O 1
ATOM 4215 N N . ALA B 1 225 ? -1.549 -30.578 1.603 1 98.5 225 ALA B N 1
ATOM 4216 C CA . ALA B 1 225 ? -0.159 -30.141 1.496 1 98.5 225 ALA B CA 1
ATOM 4217 C C . ALA B 1 225 ? 0.761 -31.328 1.179 1 98.5 225 ALA B C 1
ATOM 4219 O O . ALA B 1 225 ? 0.395 -32.469 1.394 1 98.5 225 ALA B O 1
ATOM 4220 N N . VAL B 1 226 ? 1.847 -31.016 0.603 1 98.25 226 VAL B N 1
ATOM 4221 C CA . VAL B 1 226 ? 2.855 -32 0.255 1 98.25 226 VAL B CA 1
ATOM 4222 C C . VAL B 1 226 ? 4.25 -31.438 0.486 1 98.25 226 VAL B C 1
ATOM 4224 O O . VAL B 1 226 ? 4.492 -30.266 0.228 1 98.25 226 VAL B O 1
ATOM 4227 N N . SER B 1 227 ? 5.141 -32.219 1.055 1 97.62 227 SER B N 1
ATOM 4228 C CA . SER B 1 227 ? 6.508 -31.766 1.3 1 97.62 227 SER B CA 1
ATOM 4229 C C . SER B 1 227 ? 7.387 -31.969 0.072 1 97.62 227 SER B C 1
ATOM 4231 O O . SER B 1 227 ? 7.02 -32.719 -0.844 1 97.62 227 SER B O 1
ATOM 4233 N N . HIS B 1 228 ? 8.539 -31.266 0.109 1 97.12 228 HIS B N 1
ATOM 4234 C CA . HIS B 1 228 ? 9.523 -31.484 -0.946 1 97.12 228 HIS B CA 1
ATOM 4235 C C . HIS B 1 228 ? 9.945 -32.938 -1.016 1 97.12 228 HIS B C 1
ATOM 4237 O O . HIS B 1 228 ? 10.078 -33.5 -2.105 1 97.12 228 HIS B O 1
ATOM 4243 N N . ASN B 1 229 ? 10.125 -33.594 0.098 1 97.62 229 ASN B N 1
ATOM 4244 C CA . ASN B 1 229 ? 10.5 -35 0.157 1 97.62 229 ASN B CA 1
ATOM 4245 C C . ASN B 1 229 ? 9.445 -35.875 -0.508 1 97.62 229 ASN B C 1
ATOM 4247 O O . ASN B 1 229 ? 9.789 -36.812 -1.259 1 97.62 229 ASN B O 1
ATOM 4251 N N . GLU B 1 230 ? 8.25 -35.594 -0.188 1 98.31 230 GLU B N 1
ATOM 4252 C CA . GLU B 1 230 ? 7.172 -36.406 -0.75 1 98.31 230 GLU B CA 1
ATOM 4253 C C . GLU B 1 230 ? 7.121 -36.281 -2.27 1 98.31 230 GLU B C 1
ATOM 4255 O O . GLU B 1 230 ? 6.852 -37.25 -2.973 1 98.31 230 GLU B O 1
ATOM 4260 N N . ILE B 1 231 ? 7.34 -35.125 -2.785 1 98.38 231 ILE B N 1
ATOM 4261 C CA . ILE B 1 231 ? 7.344 -34.906 -4.227 1 98.38 231 ILE B CA 1
ATOM 4262 C C . ILE B 1 231 ? 8.523 -35.625 -4.859 1 98.38 231 ILE B C 1
ATOM 4264 O O . ILE B 1 231 ? 8.375 -36.281 -5.902 1 98.38 231 ILE B O 1
ATOM 4268 N N . LEU B 1 232 ? 9.688 -35.531 -4.215 1 97.69 232 LEU B N 1
ATOM 4269 C CA . LEU B 1 232 ? 10.867 -36.188 -4.742 1 97.69 232 LEU B CA 1
ATOM 4270 C C . LEU B 1 232 ? 10.711 -37.719 -4.676 1 97.69 232 LEU B C 1
ATOM 4272 O O . LEU B 1 232 ? 11.211 -38.438 -5.539 1 97.69 232 LEU B O 1
ATOM 4276 N N . GLU B 1 233 ? 10.008 -38.188 -3.691 1 98.06 233 GLU B N 1
ATOM 4277 C CA . GLU B 1 233 ? 9.688 -39.625 -3.631 1 98.06 233 GLU B CA 1
ATOM 4278 C C . GLU B 1 233 ? 8.812 -40.031 -4.805 1 98.06 233 GLU B C 1
ATOM 4280 O O . GLU B 1 233 ? 8.984 -41.125 -5.359 1 98.06 233 GLU B O 1
ATOM 4285 N N . MET B 1 234 ? 7.855 -39.219 -5.141 1 98.12 234 MET B N 1
ATOM 4286 C CA . MET B 1 234 ? 7.055 -39.5 -6.332 1 98.12 234 MET B CA 1
ATOM 4287 C C . MET B 1 234 ? 7.93 -39.5 -7.582 1 98.12 234 MET B C 1
ATOM 4289 O O . MET B 1 234 ? 7.785 -40.375 -8.438 1 98.12 234 MET B O 1
ATOM 4293 N N . TYR B 1 235 ? 8.789 -38.531 -7.68 1 97.81 235 TYR B N 1
ATOM 4294 C CA . TYR B 1 235 ? 9.711 -38.5 -8.812 1 97.81 235 TYR B CA 1
ATOM 4295 C C . TYR B 1 235 ? 10.523 -39.812 -8.883 1 97.81 235 TYR B C 1
ATOM 4297 O O . TYR B 1 235 ? 10.711 -40.375 -9.969 1 97.81 235 TYR B O 1
ATOM 4305 N N . LYS B 1 236 ? 11.039 -40.219 -7.75 1 96.75 236 LYS B N 1
ATOM 4306 C CA . LYS B 1 236 ? 11.789 -41.469 -7.66 1 96.75 236 LYS B CA 1
ATOM 4307 C C . LYS B 1 236 ? 10.945 -42.625 -8.141 1 96.75 236 LYS B C 1
ATOM 4309 O O . LYS B 1 236 ? 11.422 -43.469 -8.922 1 96.75 236 LYS B O 1
ATOM 4314 N N . GLU B 1 237 ? 9.781 -42.656 -7.723 1 97.44 237 GLU B N 1
ATOM 4315 C CA . GLU B 1 237 ? 8.867 -43.781 -8.016 1 97.44 237 GLU B CA 1
ATOM 4316 C C . GLU B 1 237 ? 8.523 -43.812 -9.5 1 97.44 237 GLU B C 1
ATOM 4318 O O . GLU B 1 237 ? 8.516 -44.906 -10.109 1 97.44 237 GLU B O 1
ATOM 4323 N N . TYR B 1 238 ? 8.281 -42.688 -10.125 1 97.38 238 TYR B N 1
ATOM 4324 C CA . TYR B 1 238 ? 7.703 -42.656 -11.461 1 97.38 238 TYR B CA 1
ATOM 4325 C C . TYR B 1 238 ? 8.789 -42.531 -12.523 1 97.38 238 TYR B C 1
ATOM 4327 O O . TYR B 1 238 ? 8.594 -42.938 -13.672 1 97.38 238 TYR B O 1
ATOM 4335 N N . ILE B 1 239 ? 9.938 -41.969 -12.148 1 96.56 239 ILE B N 1
ATOM 4336 C CA . ILE B 1 239 ? 10.859 -41.594 -13.211 1 96.56 239 ILE B CA 1
ATOM 4337 C C . ILE B 1 239 ? 12.234 -42.188 -12.953 1 96.56 239 ILE B C 1
ATOM 4339 O O . ILE B 1 239 ? 12.805 -42.844 -13.828 1 96.56 239 ILE B O 1
ATOM 4343 N N . ASP B 1 240 ? 12.734 -42 -11.734 1 96.31 240 ASP B N 1
ATOM 4344 C CA . ASP B 1 240 ? 14.133 -42.344 -11.469 1 96.31 240 ASP B CA 1
ATOM 4345 C C . ASP B 1 240 ? 14.273 -43.031 -10.117 1 96.31 240 ASP B C 1
ATOM 4347 O O . ASP B 1 240 ? 14.594 -42.406 -9.117 1 96.31 240 ASP B O 1
ATOM 4351 N N . PRO B 1 241 ? 14.258 -44.312 -10.094 1 95.62 241 PRO B N 1
ATOM 4352 C CA . PRO B 1 241 ? 14.32 -45.062 -8.836 1 95.62 241 PRO B CA 1
ATOM 4353 C C . PRO B 1 241 ? 15.641 -44.844 -8.094 1 95.62 241 PRO B C 1
ATOM 4355 O O . PRO B 1 241 ? 15.719 -45.125 -6.895 1 95.62 241 PRO B O 1
ATOM 4358 N N . GLU B 1 242 ? 16.656 -44.344 -8.719 1 95.31 242 GLU B N 1
ATOM 4359 C CA . GLU B 1 242 ? 17.969 -44.188 -8.102 1 95.31 242 GLU B CA 1
ATOM 4360 C C . GLU B 1 242 ? 18.172 -42.75 -7.633 1 95.31 242 GLU B C 1
ATOM 4362 O O . GLU B 1 242 ? 19.25 -42.406 -7.133 1 95.31 242 GLU B O 1
ATOM 4367 N N . PHE B 1 243 ? 17.234 -41.875 -7.859 1 95.5 243 PHE B N 1
ATOM 4368 C CA . PHE B 1 243 ? 17.359 -40.469 -7.473 1 95.5 243 PHE B CA 1
ATOM 4369 C C . PHE B 1 243 ? 17.609 -40.344 -5.973 1 95.5 243 PHE B C 1
ATOM 4371 O O . PHE B 1 243 ? 17 -41.062 -5.176 1 95.5 243 PHE B O 1
ATOM 4378 N N . THR B 1 244 ? 18.578 -39.469 -5.621 1 94.69 244 THR B N 1
ATOM 4379 C CA . THR B 1 244 ? 18.891 -39.25 -4.215 1 94.69 244 THR B CA 1
ATOM 4380 C C . THR B 1 244 ? 18.875 -37.75 -3.883 1 94.69 244 THR B C 1
ATOM 4382 O O . THR B 1 244 ? 19.047 -36.906 -4.77 1 94.69 244 THR B O 1
ATOM 4385 N N . TRP B 1 245 ? 18.484 -37.406 -2.666 1 95.19 245 TRP B N 1
ATOM 4386 C CA . TRP B 1 245 ? 18.547 -36.062 -2.121 1 95.19 245 TRP B CA 1
ATOM 4387 C C . TRP B 1 245 ? 18.828 -36.094 -0.623 1 95.19 245 TRP B C 1
ATOM 4389 O O . TRP B 1 245 ? 18.828 -37.156 -0.005 1 95.19 245 TRP B O 1
ATOM 4399 N N . SER B 1 246 ? 19.266 -34.938 -0.034 1 95.56 246 SER B N 1
ATOM 4400 C CA . SER B 1 246 ? 19.406 -34.781 1.409 1 95.56 246 SER B CA 1
ATOM 4401 C C . SER B 1 246 ? 18.547 -33.625 1.918 1 95.56 246 SER B C 1
ATOM 4403 O O . SER B 1 246 ? 17.875 -32.938 1.135 1 95.56 246 SER B O 1
ATOM 4405 N N . ASN B 1 247 ? 18.422 -33.594 3.283 1 94.19 247 ASN B N 1
ATOM 4406 C CA . ASN B 1 247 ? 17.609 -32.531 3.887 1 94.19 247 ASN B CA 1
ATOM 4407 C C . ASN B 1 247 ? 18.484 -31.562 4.691 1 94.19 247 ASN B C 1
ATOM 4409 O O . ASN B 1 247 ? 19.5 -31.953 5.246 1 94.19 247 ASN B O 1
ATOM 4413 N N . PHE B 1 248 ? 18.109 -30.344 4.703 1 90.06 248 PHE B N 1
ATOM 4414 C CA . PHE B 1 248 ? 18.641 -29.391 5.68 1 90.06 248 PHE B CA 1
ATOM 4415 C C . PHE B 1 248 ? 17.578 -29.047 6.727 1 90.06 248 PHE B C 1
ATOM 4417 O O . PHE B 1 248 ? 16.391 -29.219 6.488 1 90.06 248 PHE B O 1
ATOM 4424 N N . SER B 1 249 ? 18.219 -28.594 7.918 1 85.88 249 SER B N 1
ATOM 4425 C CA . SER B 1 249 ? 17.328 -27.984 8.898 1 85.88 249 SER B CA 1
ATOM 4426 C C . SER B 1 249 ? 16.938 -26.578 8.484 1 85.88 249 SER B C 1
ATOM 4428 O O . SER B 1 249 ? 17.531 -26 7.582 1 85.88 249 SER B O 1
ATOM 4430 N N . VAL B 1 250 ? 15.883 -26.141 9.164 1 82 250 VAL B N 1
ATOM 4431 C CA . VAL B 1 250 ? 15.453 -24.781 8.922 1 82 250 VAL B CA 1
ATOM 4432 C C . VAL B 1 250 ? 16.594 -23.812 9.219 1 82 250 VAL B C 1
ATOM 4434 O O . VAL B 1 250 ? 16.828 -22.859 8.469 1 82 250 VAL B O 1
ATOM 4437 N N . GLU B 1 251 ? 17.312 -24.062 10.25 1 85.25 251 GLU B N 1
ATOM 4438 C CA . GLU B 1 251 ? 18.453 -23.234 10.633 1 85.25 251 GLU B CA 1
ATOM 4439 C C . GLU B 1 251 ? 19.531 -23.266 9.562 1 85.25 251 GLU B C 1
ATOM 4441 O O . GLU B 1 251 ? 20.141 -22.234 9.258 1 85.25 251 GLU B O 1
ATOM 4446 N N . GLU B 1 252 ? 19.75 -24.438 8.984 1 86.25 252 GLU B N 1
ATOM 4447 C CA . GLU B 1 252 ? 20.734 -24.578 7.926 1 86.25 252 GLU B CA 1
ATOM 4448 C C . GLU B 1 252 ? 20.312 -23.844 6.664 1 86.25 252 GLU B C 1
ATOM 4450 O O . GLU B 1 252 ? 21.141 -23.172 6.027 1 86.25 252 GLU B O 1
ATOM 4455 N N . GLN B 1 253 ? 19.062 -23.953 6.301 1 83 253 GLN B N 1
ATOM 4456 C CA . GLN B 1 253 ? 18.547 -23.281 5.121 1 83 253 GLN B CA 1
ATOM 4457 C C . GLN B 1 253 ? 18.688 -21.766 5.246 1 83 253 GLN B C 1
ATOM 4459 O O . GLN B 1 253 ? 18.984 -21.094 4.266 1 83 253 GLN B O 1
ATOM 4464 N N . ALA B 1 254 ? 18.453 -21.25 6.508 1 82.12 254 ALA B N 1
ATOM 4465 C CA . ALA B 1 254 ? 18.5 -19.812 6.762 1 82.12 254 ALA B CA 1
ATOM 4466 C C . ALA B 1 254 ? 19.875 -19.25 6.453 1 82.12 254 ALA B C 1
ATOM 4468 O O . ALA B 1 254 ? 20.016 -18.062 6.145 1 82.12 254 ALA B O 1
ATOM 4469 N N . LYS B 1 255 ? 20.922 -20.109 6.41 1 82.69 255 LYS B N 1
ATOM 4470 C CA . LYS B 1 255 ? 22.281 -19.656 6.164 1 82.69 255 LYS B CA 1
ATOM 4471 C C . LYS B 1 255 ? 22.562 -19.516 4.668 1 82.69 255 LYS B C 1
ATOM 4473 O O . LYS B 1 255 ? 23.531 -18.875 4.266 1 82.69 255 LYS B O 1
ATOM 4478 N N . VAL B 1 256 ? 21.641 -20.141 3.914 1 79.38 256 VAL B N 1
ATOM 4479 C CA . VAL B 1 256 ? 21.953 -20.188 2.492 1 79.38 256 VAL B CA 1
ATOM 4480 C C . VAL B 1 256 ? 20.984 -19.312 1.709 1 79.38 256 VAL B C 1
ATOM 4482 O O . VAL B 1 256 ? 21.172 -19.078 0.513 1 79.38 256 VAL B O 1
ATOM 4485 N N . ILE B 1 257 ? 19.984 -18.75 2.355 1 80.88 257 ILE B N 1
ATOM 4486 C CA . ILE B 1 257 ? 19.016 -17.891 1.668 1 80.88 257 ILE B CA 1
ATOM 4487 C C . ILE B 1 257 ? 19.172 -16.453 2.16 1 80.88 257 ILE B C 1
ATOM 4489 O O . ILE B 1 257 ? 19.656 -16.219 3.264 1 80.88 257 ILE B O 1
ATOM 4493 N N . VAL B 1 258 ? 18.688 -15.477 1.221 1 83.88 258 VAL B N 1
ATOM 4494 C CA . VAL B 1 258 ? 18.781 -14.062 1.57 1 83.88 258 VAL B CA 1
ATOM 4495 C C . VAL B 1 258 ? 17.547 -13.648 2.385 1 83.88 258 VAL B C 1
ATOM 4497 O O . VAL B 1 258 ? 17.688 -12.992 3.422 1 83.88 258 VAL B O 1
ATOM 4500 N N . ALA B 1 259 ? 16.359 -14.047 1.959 1 88.94 259 ALA B N 1
ATOM 4501 C CA . ALA B 1 259 ? 15.109 -13.742 2.643 1 88.94 259 ALA B CA 1
ATOM 4502 C C . ALA B 1 259 ? 14.406 -15.016 3.105 1 88.94 259 ALA B C 1
ATOM 4504 O O . ALA B 1 259 ? 14.445 -16.031 2.418 1 88.94 259 ALA B O 1
ATOM 4505 N N . PRO B 1 260 ? 13.758 -14.883 4.23 1 89.31 260 PRO B N 1
ATOM 4506 C CA . PRO B 1 260 ? 12.992 -16.047 4.691 1 89.31 260 PRO B CA 1
ATOM 4507 C C . PRO B 1 260 ? 11.945 -16.5 3.676 1 89.31 260 PRO B C 1
ATOM 4509 O O . PRO B 1 260 ? 11.5 -15.711 2.846 1 89.31 260 PRO B O 1
ATOM 4512 N N . ARG B 1 261 ? 11.609 -17.797 3.748 1 89.62 261 ARG B N 1
ATOM 4513 C CA . ARG B 1 261 ? 10.586 -18.375 2.877 1 89.62 261 ARG B CA 1
ATOM 4514 C C . ARG B 1 261 ? 9.312 -18.688 3.662 1 89.62 261 ARG B C 1
ATOM 4516 O O . ARG B 1 261 ? 9.367 -18.938 4.867 1 89.62 261 ARG B O 1
ATOM 4523 N N . SER B 1 262 ? 8.289 -18.703 2.891 1 93.81 262 SER B N 1
ATOM 4524 C CA . SER B 1 262 ? 6.984 -19.016 3.457 1 93.81 262 SER B CA 1
ATOM 4525 C C . SER B 1 262 ? 6.656 -20.5 3.285 1 93.81 262 SER B C 1
ATOM 4527 O O . SER B 1 262 ? 6.961 -21.094 2.248 1 93.81 262 SER B O 1
ATOM 4529 N N . ASN B 1 263 ? 6.195 -21.141 4.32 1 96.12 263 ASN B N 1
ATOM 4530 C CA . ASN B 1 263 ? 5.594 -22.469 4.301 1 96.12 263 ASN B CA 1
ATOM 4531 C C . ASN B 1 263 ? 4.219 -22.469 4.969 1 96.12 263 ASN B C 1
ATOM 4533 O O . ASN B 1 263 ? 4.055 -21.938 6.066 1 96.12 263 ASN B O 1
ATOM 4537 N N . ASN B 1 264 ? 3.281 -23.062 4.242 1 98.44 264 ASN B N 1
ATOM 4538 C CA . ASN B 1 264 ? 1.943 -22.969 4.816 1 98.44 264 ASN B CA 1
ATOM 4539 C C . ASN B 1 264 ? 1.008 -24.016 4.219 1 98.44 264 ASN B C 1
ATOM 4541 O O . ASN B 1 264 ? 1.381 -24.734 3.283 1 98.44 264 ASN B O 1
ATOM 4545 N N . LEU B 1 265 ? -0.127 -24.203 4.887 1 98.81 265 LEU B N 1
ATOM 4546 C CA . LEU B 1 265 ? -1.31 -24.891 4.379 1 98.81 265 LEU B CA 1
ATOM 4547 C C . LEU B 1 265 ? -2.469 -23.922 4.199 1 98.81 265 LEU B C 1
ATOM 4549 O O . LEU B 1 265 ? -2.842 -23.219 5.141 1 98.81 265 LEU B O 1
ATOM 4553 N N . LEU B 1 266 ? -2.998 -23.812 2.994 1 98.88 266 LEU B N 1
ATOM 4554 C CA . LEU B 1 266 ? -4.168 -22.984 2.725 1 98.88 266 LEU B CA 1
ATOM 4555 C C . LEU B 1 266 ? -5.441 -23.828 2.715 1 98.88 266 LEU B C 1
ATOM 4557 O O . LEU B 1 266 ? -5.453 -24.938 2.162 1 98.88 266 LEU B O 1
ATOM 4561 N N . ASP B 1 267 ? -6.43 -23.344 3.385 1 98.88 267 ASP B N 1
ATOM 4562 C CA . ASP B 1 267 ? -7.734 -24 3.379 1 98.88 267 ASP B CA 1
ATOM 4563 C C . ASP B 1 267 ? -8.383 -23.922 1.999 1 98.88 267 ASP B C 1
ATOM 4565 O O . ASP B 1 267 ? -8.352 -22.875 1.352 1 98.88 267 ASP B O 1
ATOM 4569 N N . THR B 1 268 ? -8.977 -25.047 1.513 1 98.75 268 THR B N 1
ATOM 4570 C CA . THR B 1 268 ? -9.477 -25.078 0.142 1 98.75 268 THR B CA 1
ATOM 4571 C C . THR B 1 268 ? -10.984 -25.312 0.118 1 98.75 268 THR B C 1
ATOM 4573 O O . THR B 1 268 ? -11.531 -25.734 -0.9 1 98.75 268 THR B O 1
ATOM 4576 N N . ALA B 1 269 ? -11.625 -25.078 1.193 1 98.75 269 ALA B N 1
ATOM 4577 C CA . ALA B 1 269 ? -13.062 -25.312 1.258 1 98.75 269 ALA B CA 1
ATOM 4578 C C . ALA B 1 269 ? -13.805 -24.516 0.185 1 98.75 269 ALA B C 1
ATOM 4580 O O . ALA B 1 269 ? -14.719 -25.031 -0.461 1 98.75 269 ALA B O 1
ATOM 4581 N N . ARG B 1 270 ? -13.469 -23.281 -0.029 1 98.75 270 ARG B N 1
ATOM 4582 C CA . ARG B 1 270 ? -14.18 -22.422 -0.972 1 98.75 270 ARG B CA 1
ATOM 4583 C C . ARG B 1 270 ? -14.031 -22.938 -2.398 1 98.75 270 ARG B C 1
ATOM 4585 O O . ARG B 1 270 ? -15.023 -23.094 -3.115 1 98.75 270 ARG B O 1
ATOM 4592 N N . ILE B 1 271 ? -12.828 -23.234 -2.816 1 98.88 271 ILE B N 1
ATOM 4593 C CA . ILE B 1 271 ? -12.625 -23.656 -4.199 1 98.88 271 ILE B CA 1
ATOM 4594 C C . ILE B 1 271 ? -13.227 -25.047 -4.406 1 98.88 271 ILE B C 1
ATOM 4596 O O . ILE B 1 271 ? -13.742 -25.344 -5.484 1 98.88 271 ILE B O 1
ATOM 4600 N N . GLU B 1 272 ? -13.133 -25.875 -3.441 1 98.88 272 GLU B N 1
ATOM 4601 C CA . GLU B 1 272 ? -13.781 -27.188 -3.531 1 98.88 272 GLU B CA 1
ATOM 4602 C C . GLU B 1 272 ? -15.289 -27.047 -3.703 1 98.88 272 GLU B C 1
ATOM 4604 O O . GLU B 1 272 ? -15.93 -27.875 -4.348 1 98.88 272 GLU B O 1
ATOM 4609 N N . GLY B 1 273 ? -15.828 -26.031 -3.045 1 98.75 273 GLY B N 1
ATOM 4610 C CA . GLY B 1 273 ? -17.234 -25.75 -3.248 1 98.75 273 GLY B CA 1
ATOM 4611 C C . GLY B 1 273 ? -17.562 -25.344 -4.676 1 98.75 273 GLY B C 1
ATOM 4612 O O . GLY B 1 273 ? -18.609 -25.734 -5.203 1 98.75 273 GLY B O 1
ATOM 4613 N N . GLU B 1 274 ? -16.734 -24.609 -5.367 1 98.69 274 GLU B N 1
ATOM 4614 C CA . GLU B 1 274 ? -16.906 -24.172 -6.75 1 98.69 274 GLU B CA 1
ATOM 4615 C C . GLU B 1 274 ? -16.656 -25.328 -7.727 1 98.69 274 GLU B C 1
ATOM 4617 O O . GLU B 1 274 ? -17.266 -25.391 -8.797 1 98.69 274 GLU B O 1
ATOM 4622 N N . PHE B 1 275 ? -15.734 -26.188 -7.332 1 98.81 275 PHE B N 1
ATOM 4623 C CA . PHE B 1 275 ? -15.305 -27.266 -8.195 1 98.81 275 PHE B CA 1
ATOM 4624 C C . PHE B 1 275 ? -15.156 -28.562 -7.402 1 98.81 275 PHE B C 1
ATOM 4626 O O . PHE B 1 275 ? -14.047 -28.984 -7.07 1 98.81 275 PHE B O 1
ATOM 4633 N N . PRO B 1 276 ? -16.203 -29.266 -7.266 1 98.56 276 PRO B N 1
ATOM 4634 C CA . PRO B 1 276 ? -16.172 -30.484 -6.469 1 98.56 276 PRO B CA 1
ATOM 4635 C C . PRO B 1 276 ? -15.242 -31.547 -7.066 1 98.56 276 PRO B C 1
ATOM 4637 O O . PRO B 1 276 ? -14.836 -32.5 -6.371 1 98.56 276 PRO B O 1
ATOM 4640 N N . GLU B 1 277 ? -14.914 -31.406 -8.289 1 98.56 277 GLU B N 1
ATOM 4641 C CA . GLU B 1 277 ? -14.078 -32.375 -8.977 1 98.56 277 GLU B CA 1
ATOM 4642 C C . GLU B 1 277 ? -12.602 -32.125 -8.727 1 98.56 277 GLU B C 1
ATOM 4644 O O . GLU B 1 277 ? -11.742 -32.938 -9.117 1 98.56 277 GLU B O 1
ATOM 4649 N N . LEU B 1 278 ? -12.234 -31 -8.055 1 98.88 278 LEU B N 1
ATOM 4650 C CA . LEU B 1 278 ? -10.844 -30.656 -7.785 1 98.88 278 LEU B CA 1
ATOM 4651 C C . LEU B 1 278 ? -10.148 -31.781 -7.012 1 98.88 278 LEU B C 1
ATOM 4653 O O . LEU B 1 278 ? -10.68 -32.281 -6.016 1 98.88 278 LEU B O 1
ATOM 4657 N N . LEU B 1 279 ? -9 -32.156 -7.449 1 98.94 279 LEU B N 1
ATOM 4658 C CA . LEU B 1 279 ? -8.297 -33.312 -6.863 1 98.94 279 LEU B CA 1
ATOM 4659 C C . LEU B 1 279 ? -7.43 -32.844 -5.688 1 98.94 279 LEU B C 1
ATOM 4661 O O . LEU B 1 279 ? -6.84 -31.766 -5.723 1 98.94 279 LEU B O 1
ATOM 4665 N N . PRO B 1 280 ? -7.281 -33.781 -4.699 1 98.75 280 PRO B N 1
ATOM 4666 C CA . PRO B 1 280 ? -6.25 -33.531 -3.688 1 98.75 280 PRO B CA 1
ATOM 4667 C C . PRO B 1 280 ? -4.848 -33.438 -4.285 1 98.75 280 PRO B C 1
ATOM 4669 O O . PRO B 1 280 ? -4.578 -34.031 -5.324 1 98.75 280 PRO B O 1
ATOM 4672 N N . ILE B 1 281 ? -3.982 -32.781 -3.607 1 98.88 281 ILE B N 1
ATOM 4673 C CA . ILE B 1 281 ? -2.693 -32.375 -4.152 1 98.88 281 ILE B CA 1
ATOM 4674 C C . ILE B 1 281 ? -1.931 -33.594 -4.66 1 98.88 281 ILE B C 1
ATOM 4676 O O . ILE B 1 281 ? -1.42 -33.594 -5.781 1 98.88 281 ILE B O 1
ATOM 4680 N N . LYS B 1 282 ? -1.874 -34.688 -3.957 1 98.5 282 LYS B N 1
ATOM 4681 C CA . LYS B 1 282 ? -1.096 -35.844 -4.379 1 98.5 282 LYS B CA 1
ATOM 4682 C C . LYS B 1 282 ? -1.727 -36.5 -5.594 1 98.5 282 LYS B C 1
ATOM 4684 O O . LYS B 1 282 ? -1.02 -36.938 -6.504 1 98.5 282 LYS B O 1
ATOM 4689 N N . GLU B 1 283 ? -3.066 -36.562 -5.586 1 98.81 283 GLU B N 1
ATOM 4690 C CA . GLU B 1 283 ? -3.768 -37.125 -6.734 1 98.81 283 GLU B CA 1
ATOM 4691 C C . GLU B 1 283 ? -3.6 -36.25 -7.973 1 98.81 283 GLU B C 1
ATOM 4693 O O . GLU B 1 283 ? -3.455 -36.75 -9.086 1 98.81 283 GLU B O 1
ATOM 4698 N N . SER B 1 284 ? -3.662 -34.969 -7.777 1 98.88 284 SER B N 1
ATOM 4699 C CA . SER B 1 284 ? -3.455 -34.031 -8.883 1 98.88 284 SER B CA 1
ATOM 4700 C C . SER B 1 284 ? -2.051 -34.188 -9.461 1 98.88 284 SER B C 1
ATOM 4702 O O . SER B 1 284 ? -1.875 -34.188 -10.688 1 98.88 284 SER B O 1
ATOM 4704 N N . LEU B 1 285 ? -1.037 -34.281 -8.586 1 98.81 285 LEU B N 1
ATOM 4705 C CA . LEU B 1 285 ? 0.342 -34.469 -9.023 1 98.81 285 LEU B CA 1
ATOM 4706 C C . LEU B 1 285 ? 0.49 -35.781 -9.82 1 98.81 285 LEU B C 1
ATOM 4708 O O . LEU B 1 285 ? 1.17 -35.812 -10.852 1 98.81 285 LEU B O 1
ATOM 4712 N N . ARG B 1 286 ? -0.153 -36.812 -9.359 1 98.5 286 ARG B N 1
ATOM 4713 C CA . ARG B 1 286 ? -0.094 -38.062 -10.078 1 98.5 286 ARG B CA 1
ATOM 4714 C C . ARG B 1 286 ? -0.689 -37.938 -11.469 1 98.5 286 ARG B C 1
ATOM 4716 O O . ARG B 1 286 ? -0.058 -38.312 -12.461 1 98.5 286 ARG B O 1
ATOM 4723 N N . LYS B 1 287 ? -1.842 -37.375 -11.555 1 98.69 287 LYS B N 1
ATOM 4724 C CA . LYS B 1 287 ? -2.615 -37.344 -12.789 1 98.69 287 LYS B CA 1
ATOM 4725 C C . LYS B 1 287 ? -1.992 -36.375 -13.805 1 98.69 287 LYS B C 1
ATOM 4727 O O . LYS B 1 287 ? -1.884 -36.688 -14.984 1 98.69 287 LYS B O 1
ATOM 4732 N N . TYR B 1 288 ? -1.561 -35.219 -13.359 1 98.62 288 TYR B N 1
ATOM 4733 C CA . TYR B 1 288 ? -1.241 -34.156 -14.305 1 98.62 288 TYR B CA 1
ATOM 4734 C C . TYR B 1 288 ? 0.266 -34 -14.477 1 98.62 288 TYR B C 1
ATOM 4736 O O . TYR B 1 288 ? 0.731 -33.344 -15.406 1 98.62 288 TYR B O 1
ATOM 4744 N N . VAL B 1 289 ? 1.051 -34.625 -13.594 1 98.5 289 VAL B N 1
ATOM 4745 C CA . VAL B 1 289 ? 2.492 -34.406 -13.68 1 98.5 289 VAL B CA 1
ATOM 4746 C C . VAL B 1 289 ? 3.195 -35.75 -13.875 1 98.5 289 VAL B C 1
ATOM 4748 O O . VAL B 1 289 ? 3.779 -36 -14.938 1 98.5 289 VAL B O 1
ATOM 4751 N N . PHE B 1 290 ? 3.002 -36.719 -13.039 1 98.38 290 PHE B N 1
ATOM 4752 C CA . PHE B 1 290 ? 3.896 -37.844 -13 1 98.38 290 PHE B CA 1
ATOM 4753 C C . PHE B 1 290 ? 3.42 -38.938 -13.969 1 98.38 290 PHE B C 1
ATOM 4755 O O . PHE B 1 290 ? 4.234 -39.625 -14.602 1 98.38 290 PHE B O 1
ATOM 4762 N N . GLU B 1 291 ? 2.068 -39.125 -14.117 1 98 291 GLU B N 1
ATOM 4763 C CA . GLU B 1 291 ? 1.575 -40.125 -15.07 1 98 291 GLU B CA 1
ATOM 4764 C C . GLU B 1 291 ? 1.933 -39.75 -16.5 1 98 291 GLU B C 1
ATOM 4766 O O . GLU B 1 291 ? 2.461 -40.562 -17.25 1 98 291 GLU B O 1
ATOM 4771 N N . PRO B 1 292 ? 1.684 -38.438 -16.859 1 97.19 292 PRO B N 1
ATOM 4772 C CA . PRO B 1 292 ? 2.078 -38.062 -18.219 1 97.19 292 PRO B CA 1
ATOM 4773 C C . PRO B 1 292 ? 3.576 -38.219 -18.453 1 97.19 292 PRO B C 1
ATOM 4775 O O . PRO B 1 292 ? 3.99 -38.562 -19.578 1 97.19 292 PRO B O 1
ATOM 4778 N N . ASN B 1 293 ? 4.406 -38 -17.516 1 97.25 293 ASN B N 1
ATOM 4779 C CA . ASN B 1 293 ? 5.855 -38.125 -17.656 1 97.25 293 ASN B CA 1
ATOM 4780 C C . ASN B 1 293 ? 6.301 -39.562 -17.625 1 97.25 293 ASN B C 1
ATOM 4782 O O . ASN B 1 293 ? 7.273 -39.938 -18.281 1 97.25 293 ASN B O 1
ATOM 4786 N N . ALA B 1 294 ? 5.633 -40.344 -16.859 1 96.19 294 ALA B N 1
ATOM 4787 C CA . ALA B 1 294 ? 5.934 -41.781 -16.812 1 96.19 294 ALA B CA 1
ATOM 4788 C C . ALA B 1 294 ? 5.73 -42.438 -18.172 1 96.19 294 ALA B C 1
ATOM 4790 O O . ALA B 1 294 ? 6.441 -43.375 -18.516 1 96.19 294 ALA B O 1
ATOM 4791 N N . ALA B 1 295 ? 4.758 -41.938 -18.922 1 95.62 295 ALA B N 1
ATOM 4792 C CA . ALA B 1 295 ? 4.465 -42.469 -20.25 1 95.62 295 ALA B CA 1
ATOM 4793 C C . ALA B 1 295 ? 5.641 -42.25 -21.188 1 95.62 295 ALA B C 1
ATOM 4795 O O . ALA B 1 295 ? 5.77 -42.938 -22.203 1 95.62 295 ALA B O 1
ATOM 4796 N N . LYS B 1 296 ? 6.5 -41.344 -20.922 1 96.31 296 LYS B N 1
ATOM 4797 C CA . LYS B 1 296 ? 7.715 -41.062 -21.672 1 96.31 296 LYS B CA 1
ATOM 4798 C C . LYS B 1 296 ? 8.938 -41.031 -20.766 1 96.31 296 LYS B C 1
ATOM 4800 O O . LYS B 1 296 ? 9.773 -40.125 -20.859 1 96.31 296 LYS B O 1
ATOM 4805 N N . LYS B 1 297 ? 9 -41.906 -19.922 1 95.56 297 LYS B N 1
ATOM 4806 C CA . LYS B 1 297 ? 9.906 -41.969 -18.781 1 95.56 297 LYS B CA 1
ATOM 4807 C C . LYS B 1 297 ? 11.359 -41.844 -19.234 1 95.56 297 LYS B C 1
ATOM 4809 O O . LYS B 1 297 ? 12.141 -41.094 -18.641 1 95.56 297 LYS B O 1
ATOM 4814 N N . ASP B 1 298 ? 11.789 -42.656 -20.281 1 95.75 298 ASP B N 1
ATOM 4815 C CA . ASP B 1 298 ? 13.172 -42.656 -20.719 1 95.75 298 ASP B CA 1
ATOM 4816 C C . ASP B 1 298 ? 13.602 -41.281 -21.219 1 95.75 298 ASP B C 1
ATOM 4818 O O . ASP B 1 298 ? 14.703 -40.812 -20.906 1 95.75 298 ASP B O 1
ATOM 4822 N N . GLU B 1 299 ? 12.742 -40.719 -21.922 1 95.94 299 GLU B N 1
ATOM 4823 C CA . GLU B 1 299 ? 13.008 -39.375 -22.438 1 95.94 299 GLU B CA 1
ATOM 4824 C C . GLU B 1 299 ? 13.133 -38.375 -21.297 1 95.94 299 GLU B C 1
ATOM 4826 O O . GLU B 1 299 ? 14.047 -37.531 -21.297 1 95.94 299 GLU B O 1
ATOM 4831 N N . VAL B 1 300 ? 12.18 -38.375 -20.344 1 95.81 300 VAL B N 1
ATOM 4832 C CA . VAL B 1 300 ? 12.164 -37.469 -19.219 1 95.81 300 VAL B CA 1
ATOM 4833 C C . VAL B 1 300 ? 13.406 -37.688 -18.359 1 95.81 300 VAL B C 1
ATOM 4835 O O . VAL B 1 300 ? 14.062 -36.719 -17.953 1 95.81 300 VAL B O 1
ATOM 4838 N N . TYR B 1 301 ? 13.688 -38.938 -18.109 1 95.88 301 TYR B N 1
ATOM 4839 C CA . TYR B 1 301 ? 14.867 -39.281 -17.328 1 95.88 301 TYR B CA 1
ATOM 4840 C C . TYR B 1 301 ? 16.125 -38.688 -17.938 1 95.88 301 TYR B C 1
ATOM 4842 O O . TYR B 1 301 ? 16.922 -38.062 -17.234 1 95.88 301 TYR B O 1
ATOM 4850 N N . LYS B 1 302 ? 16.344 -38.875 -19.203 1 95.75 302 LYS B N 1
ATOM 4851 C CA . LYS B 1 302 ? 17.516 -38.375 -19.906 1 95.75 302 LYS B CA 1
ATOM 4852 C C . LYS B 1 302 ? 17.578 -36.844 -19.844 1 95.75 302 LYS B C 1
ATOM 4854 O O . LYS B 1 302 ? 18.641 -36.281 -19.609 1 95.75 302 LYS B O 1
ATOM 4859 N N . ALA B 1 303 ? 16.453 -36.219 -20.062 1 95.5 303 ALA B N 1
ATOM 4860 C CA . ALA B 1 303 ? 16.391 -34.781 -20.047 1 95.5 303 ALA B CA 1
ATOM 4861 C C . ALA B 1 303 ? 16.734 -34.219 -18.672 1 95.5 303 ALA B C 1
ATOM 4863 O O . ALA B 1 303 ? 17.453 -33.219 -18.578 1 95.5 303 ALA B O 1
ATOM 4864 N N . VAL B 1 304 ? 16.188 -34.812 -17.609 1 94.56 304 VAL B N 1
ATOM 4865 C CA . VAL B 1 304 ? 16.453 -34.375 -16.234 1 94.56 304 VAL B CA 1
ATOM 4866 C C . VAL B 1 304 ? 17.922 -34.562 -15.898 1 94.56 304 VAL B C 1
ATOM 4868 O O . VAL B 1 304 ? 18.547 -33.719 -15.258 1 94.56 304 VAL B O 1
ATOM 4871 N N . LYS B 1 305 ? 18.5 -35.688 -16.344 1 93.31 305 LYS B N 1
ATOM 4872 C CA . LYS B 1 305 ? 19.922 -35.938 -16.109 1 93.31 305 LYS B CA 1
ATOM 4873 C C . LYS B 1 305 ? 20.781 -34.875 -16.781 1 93.31 305 LYS B C 1
ATOM 4875 O O . LYS B 1 305 ? 21.781 -34.406 -16.203 1 93.31 305 LYS B O 1
ATOM 4880 N N . GLU B 1 306 ? 20.453 -34.594 -17.953 1 93.31 306 GLU B N 1
ATOM 4881 C CA . GLU B 1 306 ? 21.188 -33.531 -18.672 1 93.31 306 GLU B CA 1
ATOM 4882 C C . GLU B 1 306 ? 21.078 -32.188 -17.953 1 93.31 306 GLU B C 1
ATOM 4884 O O . GLU B 1 306 ? 22.062 -31.469 -17.859 1 93.31 306 GLU B O 1
ATOM 4889 N N . MET B 1 307 ? 19.875 -31.844 -17.516 1 91 307 MET B N 1
ATOM 4890 C CA . MET B 1 307 ? 19.625 -30.594 -16.812 1 91 307 MET B CA 1
ATOM 4891 C C . MET B 1 307 ? 20.453 -30.5 -15.539 1 91 307 MET B C 1
ATOM 4893 O O . MET B 1 307 ? 20.938 -29.422 -15.18 1 91 307 MET B O 1
ATOM 4897 N N . ARG B 1 308 ? 20.703 -31.609 -14.883 1 89.56 308 ARG B N 1
ATOM 4898 C CA . ARG B 1 308 ? 21.453 -31.656 -13.633 1 89.56 308 ARG B CA 1
ATOM 4899 C C . ARG B 1 308 ? 22.953 -31.719 -13.883 1 89.56 308 ARG B C 1
ATOM 4901 O O . ARG B 1 308 ? 23.75 -31.5 -12.969 1 89.56 308 ARG B O 1
ATOM 4908 N N . GLY B 1 309 ? 23.391 -31.875 -15.156 1 79.12 309 GLY B N 1
ATOM 4909 C CA . GLY B 1 309 ? 24.797 -32.031 -15.5 1 79.12 309 GLY B CA 1
ATOM 4910 C C . GLY B 1 309 ? 25.359 -33.406 -15.133 1 79.12 309 GLY B C 1
ATOM 4911 O O . GLY B 1 309 ? 26.516 -33.5 -14.727 1 79.12 309 GLY B O 1
ATOM 4912 N N . ARG B 1 310 ? 24.641 -34.344 -15.117 1 67.88 310 ARG B N 1
ATOM 4913 C CA . ARG B 1 310 ? 25.078 -35.719 -14.805 1 67.88 310 ARG B CA 1
ATOM 4914 C C . ARG B 1 310 ? 24.875 -36.656 -15.992 1 67.88 310 ARG B C 1
ATOM 4916 O O . ARG B 1 310 ? 23.984 -36.406 -16.828 1 67.88 310 ARG B O 1
#

Radius of gyration: 28.81 Å; Cα contacts (8 Å, |Δi|>4): 1161; chains: 2; bounding box: 91×88×58 Å

Organism: Chlamydomonas reinhardtii (NCBI:txid3055)

Foldseek 3Di:
DPPPPPVPPPAFEEEEEPCVDDVNVVLVVLCVVVVGHYDYQDDQLLPLVSLLVRCVVRVGQEYEYPWADQAVVHVLRCVVVVVRRCSRLPNRVVSNLVSCLVVVHAYEYAAAPFQAAADPVRHFPPLDFAELPDQRDHPQTVNSVSRSVRLVPSLVRFRYEYEHAYQEAAQQLCDCSHSNVVLLLDQEFAFGWAFHADCVPQVNVSVVCRVVRDHGYAHRGAPDTGTNVRSVVLCCVQANVPRDHHYDDPVVVVVVDNTDTHGGGHDHVVVCVVPVPGHHPVVSCCPGHRVVCSVVRVVSNVSSCVSNVD/DPPPCPVPPPAFEEEEEPCVDDLNVVLVVLCVVVVGHYDYQDDQLLPLVSLLVRCVVRVGQEYEYPWADQAVVHVLRCVVVVVRRCSRLPNRVVSNLVSCLVVVHAYEYAAAPFQAAADPVRHFPPLDFAELPDQRDHPQTVNSVSRSVRLVPSLVRFRYEYEHAYQEAAQQLCPCSHNNVVLLLDQEFAFGWAFHADCVPQVNVSVVCRVVRDHGYAHRTAADTDTNVRSVVLCCVQANVPRDHHYDDPVVVVVVDNTDTHGGGHDHVVVCVVPVPGHHPVVSCCPGHRVVCSVVRVVSNVSSCVSNVD

pLDDT: mean 94.67, std 11.36, range [21.2, 98.94]

Nearest PDB structures (foldseek):
  4qqr-assembly1_B  TM=9.793E-01  e=4.387E-43  Arabidopsis thaliana
  4qqr-assembly1_A  TM=9.697E-01  e=5.632E-43  Arabidopsis thaliana
  7jid-assembly1_B  TM=9.212E-01  e=2.758E-33  Acanthamoeba polyphaga mimivirus
  1qrr-assembly1_A-2  TM=7.038E-01  e=1.285E-09  Arabidopsis thaliana
  1i24-assembly1_A  TM=6.829E-01  e=2.255E-09  Arabidopsis thaliana